Protein AF-A0A3B9BCZ1-F1 (afdb_monomer_lite)

pLDDT: mean 76.03, std 23.84, range [23.16, 98.12]

Foldseek 3Di:
DVVVVVVVVVVVVPPDPPVVVCVVVVVVVVVVVVVVPDDPVVVVVCVVVVVVVVVVVVVVCVVVPPDQLCVQLVVCVVVLVLVSNLVSLVVVLVVCPPDQLLVNLVSLLSNLVSCLSVVVLVSSLVSLVSSLVSVPVPLQSVLSSLQSLLVSLLVVLVVCLVVVNNLSNVVSLVSSLVSLVSSCVSPNPVSSVVSNVVSVVVNCVSFLQFKEKEKEFEWAPAVQQLDDDPPTAGFWWKKWFPPPQQQDDDPVAIFIDTADPRRIDIDIDGGPDDFDKTFMHIDTDDDPPDPDQDKAWFEAQDDPPDDSVRGRTHIDTDGGRDYDYDYTYMFRFAKEKAFEWEPAVLQQDDDDPIFGDWQKKKWWDPPPPLDDDPPTDIDTADPRRIDMDGDWFDKTKIHMGGNDPPKDWSPPVDPSSIDTFTTHTVRYTDHGYIYIHDNVVVPPPDDDDDDDDDDDDDDDDDDDDDDDDDDDDDDDDPSPVSVVVVSVVCSVPDDDDDDDPDDDDDDGDDGTDID

Radius of gyration: 44.47 Å; chains: 1; bounding box: 108×68×135 Å

Sequence (515 aa):
LKSIGEQKKREQISSEIPVERFQPFVLLGLFALLFNQLTPSTVRGVSNLSSLILIIPFFYFGGCLKQDNIRRAEEAAKDNKWDEAAKNYEVELNASAEMSSATKAKILLNTGLAYARAERFDLAKERLQQAIDQSLDSPKLQSQALNELGNLFYRKTNQWLDQQNVMQARKSWEQSRKYYESAIELDGNLNSEDNLASLNKQIEERINSMVCLINGLIWRDKNGDGIAQKNENRLQGKVFWDKNNDGEHNSSNEPFLKTNASGQFAFEWISSIYPISLSLDSELVENENQKIDLLVPVFPAPPPPLNADSVKNHSKTIQKAGTSSLLLPYRAAPIIRGKVWMDKNGDALKNKGEGPYTQAKLFLDQNGNFNLDENETSFAPDSNGSFLLPLPPGQYSLCIAPDNADANITFPIEEKKAYLTWVDYESPSDSLLFGVQDNQQQDSQSSENNQTQQPQAGDQDNDQNTQESESSEDAPTEEVNALYERLLQEMESKSKNLDDEKQRAIGTIPKGRDY

Structure (mmCIF, N/CA/C/O backbone):
data_AF-A0A3B9BCZ1-F1
#
_entry.id   AF-A0A3B9BCZ1-F1
#
loop_
_atom_site.group_PDB
_atom_site.id
_atom_site.type_symbol
_atom_site.label_atom_id
_atom_site.label_alt_id
_atom_site.label_comp_id
_atom_site.label_asym_id
_atom_site.label_entity_id
_atom_site.label_seq_id
_atom_site.pdbx_PDB_ins_code
_atom_site.Cartn_x
_atom_site.Cartn_y
_atom_site.Cartn_z
_atom_site.occupancy
_atom_site.B_iso_or_equiv
_atom_site.auth_seq_id
_atom_site.auth_comp_id
_atom_site.auth_asym_id
_atom_site.auth_atom_id
_atom_site.pdbx_PDB_model_num
ATOM 1 N N . LEU A 1 1 ? -39.443 -17.539 47.950 1.00 45.84 1 LEU A N 1
ATOM 2 C CA . LEU A 1 1 ? -38.334 -16.657 47.504 1.00 45.84 1 LEU A CA 1
ATOM 3 C C . LEU A 1 1 ? -38.752 -15.185 47.409 1.00 45.84 1 LEU A C 1
ATOM 5 O O . LEU A 1 1 ? -38.062 -14.361 47.989 1.00 45.84 1 LEU A O 1
ATOM 9 N N . LYS A 1 2 ? -39.901 -14.845 46.800 1.00 36.88 2 LYS A N 1
ATOM 10 C CA . LYS A 1 2 ? -40.407 -13.455 46.737 1.00 36.88 2 LYS A CA 1
ATOM 11 C C . LYS A 1 2 ? -40.832 -12.874 48.106 1.00 36.88 2 LYS A C 1
ATOM 13 O O . LYS A 1 2 ? -40.488 -11.740 48.404 1.00 36.88 2 LYS A O 1
ATOM 18 N N . SER A 1 3 ? -41.452 -13.675 48.985 1.00 35.34 3 SER A N 1
ATOM 19 C CA . SER A 1 3 ? -41.864 -13.213 50.329 1.00 35.34 3 SER A CA 1
ATOM 20 C C . SER A 1 3 ? -40.699 -13.010 51.308 1.00 35.34 3 SER A C 1
ATOM 22 O O . SER A 1 3 ? -40.729 -12.086 52.109 1.00 35.34 3 SER A O 1
ATOM 24 N N . ILE A 1 4 ? -39.631 -13.812 51.203 1.00 41.31 4 ILE A N 1
ATOM 25 C CA . ILE A 1 4 ? -38.420 -13.684 52.039 1.00 41.31 4 ILE A CA 1
ATOM 26 C C . ILE A 1 4 ? -37.623 -12.422 51.651 1.00 41.31 4 ILE A C 1
ATOM 28 O O . ILE A 1 4 ? -37.038 -11.764 52.511 1.00 41.31 4 ILE A O 1
ATOM 32 N N . GLY A 1 5 ? -37.647 -12.042 50.366 1.00 41.22 5 GLY A N 1
ATOM 33 C CA . GLY A 1 5 ? -37.052 -10.795 49.873 1.00 41.22 5 GLY A CA 1
ATOM 34 C C . GLY A 1 5 ? -37.786 -9.538 50.352 1.00 41.22 5 GLY A C 1
ATOM 35 O O . GLY A 1 5 ? -37.146 -8.540 50.667 1.00 41.22 5 GLY A O 1
ATOM 36 N N . GLU A 1 6 ? -39.113 -9.592 50.483 1.00 41.97 6 GLU A N 1
ATOM 37 C CA . GLU A 1 6 ? -39.909 -8.482 51.029 1.00 41.97 6 GLU A CA 1
ATOM 38 C C . GLU A 1 6 ? -39.788 -8.364 52.555 1.00 41.97 6 GLU A C 1
ATOM 40 O O . GLU A 1 6 ? -39.789 -7.253 53.088 1.00 41.97 6 GLU A O 1
ATOM 45 N N . GLN A 1 7 ? -39.600 -9.487 53.257 1.00 39.34 7 GLN A N 1
ATOM 46 C CA . GLN A 1 7 ? -39.405 -9.512 54.708 1.00 39.34 7 GLN A CA 1
ATOM 47 C C . GLN A 1 7 ? -38.041 -8.919 55.113 1.00 39.34 7 GLN A C 1
ATOM 49 O O . GLN A 1 7 ? -38.000 -8.045 55.976 1.00 39.34 7 GLN A O 1
ATOM 54 N N . LYS A 1 8 ? -36.955 -9.250 54.391 1.00 46.78 8 LYS A N 1
ATOM 55 C CA . LYS A 1 8 ? -35.640 -8.594 54.567 1.00 46.78 8 LYS A CA 1
ATOM 56 C C . LYS A 1 8 ? -35.655 -7.103 54.216 1.00 46.78 8 LYS A C 1
ATOM 58 O O . LYS A 1 8 ? -34.966 -6.315 54.858 1.00 46.78 8 LYS A O 1
ATOM 63 N N . LYS A 1 9 ? -36.468 -6.698 53.232 1.00 46.47 9 LYS A N 1
ATOM 64 C CA . LYS A 1 9 ? -36.640 -5.287 52.854 1.00 46.47 9 LYS A CA 1
ATOM 65 C C . LYS A 1 9 ? -37.393 -4.495 53.931 1.00 46.47 9 LYS A C 1
ATOM 67 O O . LYS A 1 9 ? -37.076 -3.333 54.143 1.00 46.47 9 LYS A O 1
ATOM 72 N N . ARG A 1 10 ? -38.342 -5.111 54.649 1.00 40.34 10 ARG A N 1
ATOM 73 C CA . ARG A 1 10 ? -39.010 -4.489 55.811 1.00 40.34 10 ARG A CA 1
ATOM 74 C C . ARG A 1 10 ? -38.127 -4.440 57.059 1.00 40.34 10 ARG A C 1
ATOM 76 O O . ARG A 1 10 ? -38.176 -3.438 57.763 1.00 40.34 10 ARG A O 1
ATOM 83 N N . GLU A 1 11 ? -37.302 -5.456 57.307 1.00 39.94 11 GLU A N 1
ATOM 84 C CA . GLU A 1 11 ? -36.346 -5.442 58.427 1.00 39.94 11 GLU A CA 1
ATOM 85 C C . GLU A 1 11 ? -35.253 -4.375 58.240 1.00 39.94 11 GLU A C 1
ATOM 87 O O . GLU A 1 11 ? -34.958 -3.655 59.188 1.00 39.94 11 GLU A O 1
ATOM 92 N N . GLN A 1 12 ? -34.748 -4.163 57.014 1.00 41.62 12 GLN A N 1
ATOM 93 C CA . GLN A 1 12 ? -33.803 -3.069 56.717 1.00 41.62 12 GLN A CA 1
ATOM 94 C C . GLN A 1 12 ? -34.418 -1.663 56.795 1.00 41.62 12 GLN A C 1
ATOM 96 O O . GLN A 1 12 ? -33.707 -0.709 57.084 1.00 41.62 12 GLN A O 1
ATOM 101 N N . ILE A 1 13 ? -35.726 -1.514 56.562 1.00 40.12 13 ILE A N 1
ATOM 102 C CA . ILE A 1 13 ? -36.419 -0.219 56.701 1.00 40.12 13 ILE A CA 1
ATOM 103 C C . ILE A 1 13 ? -36.706 0.104 58.182 1.00 40.12 13 ILE A C 1
ATOM 105 O O . ILE A 1 13 ? -36.944 1.259 58.526 1.00 40.12 13 ILE A O 1
ATOM 109 N N . SER A 1 14 ? -36.672 -0.893 59.075 1.00 41.16 14 SER A N 1
ATOM 110 C CA . SER A 1 14 ? -37.101 -0.733 60.469 1.00 41.16 14 SER A CA 1
ATOM 111 C C . SER A 1 14 ? -35.972 -0.511 61.483 1.00 41.16 14 SER A C 1
ATOM 113 O O . SER A 1 14 ? -36.283 -0.120 62.607 1.00 41.16 14 SER A O 1
ATOM 115 N N . SER A 1 15 ? -34.700 -0.761 61.154 1.00 41.50 15 SER A N 1
ATOM 116 C CA . SER A 1 15 ? -33.610 -0.688 62.148 1.00 41.50 15 SER A CA 1
ATOM 117 C C . SER A 1 15 ? -32.826 0.624 62.175 1.00 41.50 15 SER A C 1
ATOM 119 O O . SER A 1 15 ? -32.010 0.809 63.068 1.00 41.50 15 SER A O 1
ATOM 121 N N . GLU A 1 16 ? -33.100 1.564 61.275 1.00 49.66 16 GLU A N 1
ATOM 122 C CA . GLU A 1 16 ? -32.581 2.932 61.367 1.00 49.66 16 GLU A CA 1
ATOM 123 C C . GLU A 1 16 ? -33.713 3.908 61.068 1.00 49.66 16 GLU A C 1
ATOM 125 O O . GLU A 1 16 ? -33.747 4.569 60.034 1.00 49.66 16 GLU A O 1
ATOM 130 N N . ILE A 1 17 ? -34.687 3.998 61.979 1.00 45.41 17 ILE A N 1
ATOM 131 C CA . ILE A 1 17 ? -35.426 5.253 62.068 1.00 45.41 17 ILE A CA 1
ATOM 132 C C . ILE A 1 17 ? -34.520 6.192 62.864 1.00 45.41 17 ILE A C 1
ATOM 134 O O . ILE A 1 17 ? -34.291 5.920 64.046 1.00 45.41 17 ILE A O 1
ATOM 138 N N . PRO A 1 18 ? -33.976 7.264 62.261 1.00 46.12 18 PRO A N 1
ATOM 139 C CA . PRO A 1 18 ? -33.144 8.199 62.995 1.00 46.12 18 PRO A CA 1
ATOM 140 C C . PRO A 1 18 ? -34.000 8.760 64.126 1.00 46.12 18 PRO A C 1
ATOM 142 O O . PRO A 1 18 ? -35.038 9.373 63.870 1.00 46.12 18 PRO A O 1
ATOM 145 N N . VAL A 1 19 ? -33.601 8.525 65.376 1.00 48.81 19 VAL A N 1
ATOM 146 C CA . VAL A 1 19 ? -34.326 9.003 66.568 1.00 48.81 19 VAL A CA 1
ATOM 147 C C . VAL A 1 19 ? -34.502 10.534 66.519 1.00 48.81 19 VAL A C 1
ATOM 149 O O . VAL A 1 19 ? -35.485 11.079 67.020 1.00 48.81 19 VAL A O 1
ATOM 152 N N . GLU A 1 20 ? -33.618 11.216 65.790 1.00 51.91 20 GLU A N 1
ATOM 153 C CA . GLU A 1 20 ? -33.668 12.639 65.444 1.00 51.91 20 GLU A CA 1
ATOM 154 C C . GLU A 1 20 ? -34.951 13.057 64.697 1.00 51.91 20 GLU A C 1
ATOM 156 O O . GLU A 1 20 ? -35.456 14.154 64.928 1.00 51.91 20 GLU A O 1
ATOM 161 N N . ARG A 1 21 ? -35.568 12.180 63.881 1.00 51.03 21 ARG A N 1
ATOM 162 C CA . ARG A 1 21 ? -36.850 12.475 63.197 1.00 51.03 21 ARG A CA 1
ATOM 163 C C . ARG A 1 21 ? -38.025 12.646 64.159 1.00 51.03 21 ARG A C 1
ATOM 165 O O . ARG A 1 21 ? -39.012 13.278 63.788 1.00 51.03 21 ARG A O 1
ATOM 172 N N . PHE A 1 22 ? -37.943 12.087 65.370 1.00 53.22 22 PHE A N 1
ATOM 173 C CA . PHE A 1 22 ? -39.029 12.135 66.353 1.00 53.22 22 PHE A CA 1
ATOM 174 C C . PHE A 1 22 ? -38.768 13.064 67.542 1.00 53.22 22 PHE A C 1
ATOM 176 O O . PHE A 1 22 ? -39.698 13.329 68.306 1.00 53.22 22 PHE A O 1
ATOM 183 N N . GLN A 1 23 ? -37.563 13.630 67.672 1.00 54.66 23 GLN A N 1
ATOM 184 C CA . GLN A 1 23 ? -37.251 14.656 68.677 1.00 54.66 23 GLN A CA 1
ATOM 185 C C . GLN A 1 23 ? -38.271 15.811 68.741 1.00 54.66 23 GLN A C 1
ATOM 187 O O . GLN A 1 23 ? -38.639 16.188 69.857 1.00 54.66 23 GLN A O 1
ATOM 192 N N . PRO A 1 24 ? -38.807 16.339 67.617 1.00 55.50 24 PRO A N 1
ATOM 193 C CA . PRO A 1 24 ? -39.815 17.400 67.663 1.00 55.50 24 PRO A CA 1
ATOM 194 C C . PRO A 1 24 ? -41.129 16.944 68.313 1.00 55.50 24 PRO A C 1
ATOM 196 O O . PRO A 1 24 ? -41.771 17.706 69.035 1.00 55.50 24 PRO A O 1
ATOM 199 N N . PHE A 1 25 ? -41.515 15.683 68.098 1.00 59.34 25 PHE A N 1
ATOM 200 C CA . PHE A 1 25 ? -42.735 15.098 68.657 1.00 59.34 25 PHE A CA 1
ATOM 201 C C . PHE A 1 25 ? -42.578 14.752 70.144 1.00 59.34 25 PHE A C 1
ATOM 203 O O . PHE A 1 25 ? -43.522 14.922 70.913 1.00 59.34 25 PHE A O 1
ATOM 210 N N . VAL A 1 26 ? -41.376 14.348 70.571 1.00 62.09 26 VAL A N 1
ATOM 211 C CA . VAL A 1 26 ? -41.034 14.172 71.994 1.00 62.09 26 VAL A CA 1
ATOM 212 C C . VAL A 1 26 ? -41.055 15.518 72.725 1.00 62.09 26 VAL A C 1
ATOM 214 O O . VAL A 1 26 ? -41.638 15.608 73.802 1.00 62.09 26 VAL A O 1
ATOM 217 N N . LEU A 1 27 ? -40.508 16.581 72.122 1.00 60.44 27 LEU A N 1
ATOM 218 C CA . LEU A 1 27 ? -40.565 17.951 72.652 1.00 60.44 27 LEU A CA 1
ATOM 219 C C . LEU A 1 27 ? -42.005 18.463 72.784 1.00 60.44 27 LEU A C 1
ATOM 221 O O . LEU A 1 27 ? -42.358 19.010 73.826 1.00 60.44 27 LEU A O 1
ATOM 225 N N . LEU A 1 28 ? -42.855 18.232 71.778 1.00 64.62 28 LEU A N 1
ATOM 226 C CA . LEU A 1 28 ? -44.287 18.552 71.840 1.00 64.62 28 LEU A CA 1
ATOM 227 C C . LEU A 1 28 ? -45.007 17.790 72.963 1.00 64.62 28 LEU A C 1
ATOM 229 O O . LEU A 1 28 ? -45.796 18.386 73.697 1.00 64.62 28 LEU A O 1
ATOM 233 N N . GLY A 1 29 ? -44.704 16.500 73.144 1.00 66.69 29 GLY A N 1
ATOM 234 C CA . GLY A 1 29 ? -45.237 15.698 74.250 1.00 66.69 29 GLY A CA 1
ATOM 235 C C . GLY A 1 29 ? -44.793 16.203 75.630 1.00 66.69 29 GLY A C 1
ATOM 236 O O . GLY A 1 29 ? -45.595 16.249 76.563 1.00 66.69 29 GLY A O 1
ATOM 237 N N . LEU A 1 30 ? -43.542 16.653 75.750 1.00 67.31 30 LEU A N 1
ATOM 238 C CA . LEU A 1 30 ? -42.970 17.200 76.985 1.00 67.31 30 LEU A CA 1
ATOM 239 C C . LEU A 1 30 ? -43.559 18.583 77.319 1.00 67.31 30 LEU A C 1
ATOM 241 O O . LEU A 1 30 ? -43.899 18.845 78.472 1.00 67.31 30 LEU A O 1
ATOM 245 N N . PHE A 1 31 ? -43.782 19.430 76.308 1.00 67.12 31 PHE A N 1
ATOM 246 C CA . PHE A 1 31 ? -44.494 20.704 76.457 1.00 67.12 31 PHE A CA 1
ATOM 247 C C . PHE A 1 31 ? -45.952 20.513 76.889 1.00 67.12 31 PHE A C 1
ATOM 249 O O . PHE A 1 31 ? -46.421 21.239 77.764 1.00 67.12 31 PHE A O 1
ATOM 256 N N . ALA A 1 32 ? -46.656 19.522 76.332 1.00 68.06 32 ALA A N 1
ATOM 257 C CA . ALA A 1 32 ? -48.028 19.201 76.726 1.00 68.06 32 ALA A CA 1
ATOM 258 C C . ALA A 1 32 ? -48.114 18.700 78.182 1.00 68.06 32 ALA A C 1
ATOM 260 O O . ALA A 1 32 ? -49.026 19.083 78.916 1.00 68.06 32 ALA A O 1
ATOM 261 N N . LEU A 1 33 ? -47.140 17.898 78.627 1.00 65.38 33 LEU A N 1
ATOM 262 C CA . LEU A 1 33 ? -47.045 17.429 80.015 1.00 65.38 33 LEU A CA 1
ATOM 263 C C . LEU A 1 33 ? -46.730 18.561 81.002 1.00 65.38 33 LEU A C 1
ATOM 265 O O . LEU A 1 33 ? -47.348 18.625 82.064 1.00 65.38 33 LEU A O 1
ATOM 269 N N . LEU A 1 34 ? -45.826 19.477 80.644 1.00 63.34 34 LEU A N 1
ATOM 270 C CA . LEU A 1 34 ? -45.507 20.660 81.452 1.00 63.34 34 LEU A CA 1
ATOM 271 C C . LEU A 1 34 ? -46.696 21.626 81.556 1.00 63.34 34 LEU A C 1
ATOM 273 O O . LEU A 1 34 ? -46.932 22.196 82.619 1.00 63.34 34 LEU A O 1
ATOM 277 N N . PHE A 1 35 ? -47.491 21.764 80.490 1.00 62.97 35 PHE A N 1
ATOM 278 C CA . PHE A 1 35 ? -48.713 22.575 80.512 1.00 62.97 35 PHE A CA 1
ATOM 279 C C . PHE A 1 35 ? -49.786 22.008 81.448 1.00 62.97 35 PHE A C 1
ATOM 281 O O . PHE A 1 35 ? -50.514 22.767 82.085 1.00 62.97 35 PHE A O 1
ATOM 288 N N . ASN A 1 36 ? -49.861 20.681 81.566 1.00 59.59 36 ASN A N 1
ATOM 289 C CA . ASN A 1 36 ? -50.841 19.995 82.407 1.00 59.59 36 ASN A CA 1
ATOM 290 C C . ASN A 1 36 ? -50.512 20.065 83.916 1.00 59.59 36 ASN A C 1
ATOM 292 O O . ASN A 1 36 ? -51.347 19.713 84.744 1.00 59.59 36 ASN A O 1
ATOM 296 N N . GLN A 1 37 ? -49.309 20.524 84.287 1.00 61.75 37 GLN A N 1
ATOM 297 C CA . GLN A 1 37 ? -48.883 20.719 85.682 1.00 61.75 37 GLN A CA 1
ATOM 298 C C . GLN A 1 37 ? -49.018 22.173 86.179 1.00 61.75 37 GLN A C 1
ATOM 300 O O . GLN A 1 37 ? -48.651 22.475 87.315 1.00 61.75 37 GLN A O 1
ATOM 305 N N . LEU A 1 38 ? -49.554 23.090 85.365 1.00 62.06 38 LEU A N 1
ATOM 306 C CA . LEU A 1 38 ? -49.754 24.491 85.752 1.00 62.06 38 LEU A CA 1
ATOM 307 C C . LEU A 1 38 ? -51.050 24.671 86.563 1.00 62.06 38 LEU A C 1
ATOM 309 O O . LEU A 1 38 ? -52.117 24.194 86.182 1.00 62.06 38 LEU A O 1
ATOM 313 N N . THR A 1 39 ? -50.981 25.409 87.674 1.00 62.34 39 THR A N 1
ATOM 314 C CA . THR A 1 39 ? -52.158 25.769 88.481 1.00 62.34 39 THR A CA 1
ATOM 315 C C . THR A 1 39 ? -53.048 26.809 87.771 1.00 62.34 39 THR A C 1
ATOM 317 O O . THR A 1 39 ? -52.565 27.593 86.948 1.00 62.34 39 THR A O 1
ATOM 320 N N . PRO A 1 40 ? -54.361 26.885 88.085 1.00 59.47 40 PRO A N 1
ATOM 321 C CA . PRO A 1 40 ? -55.323 27.716 87.341 1.00 59.47 40 PRO A CA 1
ATOM 322 C C . PRO A 1 40 ? -54.984 29.216 87.288 1.00 59.47 40 PRO A C 1
ATOM 324 O O . PRO A 1 40 ? -55.401 29.921 86.369 1.00 59.47 40 PRO A O 1
ATOM 327 N N . SER A 1 41 ? -54.223 29.719 88.263 1.00 57.47 41 SER A N 1
ATOM 328 C CA . SER A 1 41 ? -53.787 31.117 88.338 1.00 57.47 41 SER A CA 1
ATOM 329 C C . SER A 1 41 ? -52.705 31.475 87.315 1.00 57.47 41 SER A C 1
ATOM 331 O O . SER A 1 41 ? -52.665 32.611 86.850 1.00 57.47 41 SER A O 1
ATOM 333 N N . THR A 1 42 ? -51.860 30.521 86.917 1.00 58.56 42 THR A N 1
ATOM 334 C CA . THR A 1 42 ? -50.763 30.726 85.953 1.00 58.56 42 THR A CA 1
ATOM 335 C C . THR A 1 42 ? -51.240 30.611 84.502 1.00 58.56 42 THR A C 1
ATOM 337 O O . THR A 1 42 ? -50.707 31.283 83.622 1.00 58.56 42 THR A O 1
ATOM 340 N N . VAL A 1 43 ? -52.311 29.850 84.250 1.00 57.12 43 VAL A N 1
ATOM 341 C CA . VAL A 1 43 ? -52.918 29.668 82.915 1.00 57.12 43 VAL A CA 1
ATOM 342 C C . VAL A 1 43 ? -53.468 30.984 82.338 1.00 57.12 43 VAL A C 1
ATOM 344 O O . VAL A 1 43 ? -53.371 31.224 81.133 1.00 57.12 43 VAL A O 1
ATOM 347 N N . ARG A 1 44 ? -53.975 31.898 83.182 1.00 54.59 44 ARG A N 1
ATOM 348 C CA . ARG A 1 44 ? -54.461 33.216 82.723 1.00 54.59 44 ARG A CA 1
ATOM 349 C C . ARG A 1 44 ? -53.348 34.123 82.194 1.00 54.59 44 ARG A C 1
ATOM 351 O O . ARG A 1 44 ? -53.584 34.822 81.213 1.00 54.59 44 ARG A O 1
ATOM 358 N N . GLY A 1 45 ? -52.144 34.071 82.771 1.00 55.66 45 GLY A N 1
ATOM 359 C CA . GLY A 1 45 ? -50.998 34.866 82.307 1.00 55.66 45 GLY A CA 1
ATOM 360 C C . GLY A 1 45 ? -50.461 34.422 80.941 1.00 55.66 45 GLY A C 1
ATOM 361 O O . GLY A 1 45 ? -50.019 35.252 80.152 1.00 55.66 45 GLY A O 1
ATOM 362 N N . VAL A 1 46 ? -50.568 33.127 80.627 1.00 54.22 46 VAL A N 1
ATOM 363 C CA . VAL A 1 46 ? -50.073 32.544 79.367 1.00 54.22 46 VAL A CA 1
ATOM 364 C C . VAL A 1 46 ? -51.068 32.719 78.208 1.00 54.22 46 VAL A C 1
ATOM 366 O O . VAL A 1 46 ? -50.6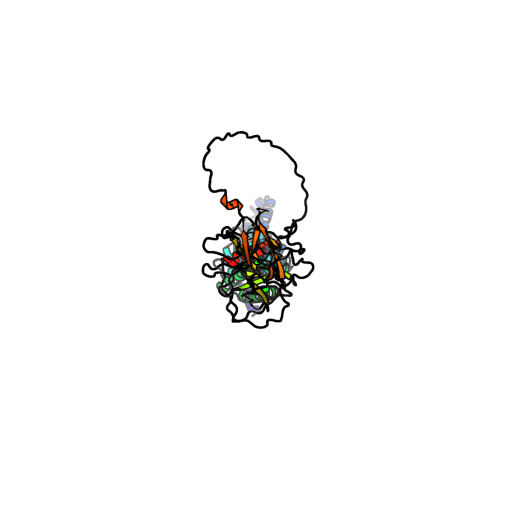64 32.762 77.048 1.00 54.22 46 VAL A O 1
ATOM 369 N N . SER A 1 47 ? -52.363 32.916 78.487 1.00 51.69 47 SER A N 1
ATOM 370 C CA . SER A 1 47 ? -53.387 33.115 77.442 1.00 51.69 47 SER A CA 1
ATOM 371 C C . SER A 1 47 ? -53.188 34.383 76.588 1.00 51.69 47 SER A C 1
ATOM 373 O O . SER A 1 47 ? -53.549 34.387 75.408 1.00 51.69 47 SER A O 1
ATOM 375 N N . ASN A 1 48 ? -52.511 35.407 77.126 1.00 49.44 48 ASN A N 1
ATOM 376 C CA . ASN A 1 48 ? -52.152 36.635 76.400 1.00 49.44 48 ASN A CA 1
ATOM 377 C C . ASN A 1 48 ? -50.905 36.487 75.499 1.00 49.44 48 ASN A C 1
ATOM 379 O O . ASN A 1 48 ? -50.566 37.415 74.772 1.00 49.44 48 ASN A O 1
ATOM 383 N N . LEU A 1 49 ? -50.246 35.322 75.511 1.00 48.81 49 LEU A N 1
ATOM 384 C CA . LEU A 1 49 ? -49.125 34.950 74.632 1.00 48.81 49 LEU A CA 1
ATOM 385 C C . LEU A 1 49 ? -49.527 33.908 73.569 1.00 48.81 49 LEU A C 1
ATOM 387 O O . LEU A 1 49 ? -48.676 33.384 72.847 1.00 48.81 49 LEU A O 1
ATOM 391 N N . SER A 1 50 ? -50.825 33.606 73.445 1.00 46.69 50 SER A N 1
ATOM 392 C CA . SER A 1 50 ? -51.361 32.557 72.561 1.00 46.69 50 SER A CA 1
ATOM 393 C C . SER A 1 50 ? -51.058 32.757 71.069 1.00 46.69 50 SER A C 1
ATOM 395 O O . SER A 1 50 ? -51.035 31.783 70.318 1.00 46.69 50 SER A O 1
ATOM 397 N N . SER A 1 51 ? -50.731 33.977 70.638 1.00 44.28 51 SER A N 1
ATOM 398 C CA . SER A 1 51 ? -50.299 34.275 69.268 1.00 44.28 51 SER A CA 1
ATOM 399 C C . SER A 1 51 ? -48.849 33.873 68.961 1.00 44.28 51 SER A C 1
ATOM 401 O O . SER A 1 51 ? -48.504 33.752 67.790 1.00 44.28 51 SER A O 1
ATOM 403 N N . LEU A 1 52 ? -48.006 33.601 69.967 1.00 46.16 52 LEU A N 1
ATOM 404 C CA . LEU A 1 52 ? -46.612 33.172 69.767 1.00 46.16 52 LEU A CA 1
ATOM 405 C C . LEU A 1 52 ? -46.421 31.648 69.841 1.00 46.16 52 LEU A C 1
ATOM 407 O O . LEU A 1 52 ? -45.500 31.116 69.227 1.00 46.16 52 LEU A O 1
ATOM 411 N N . ILE A 1 53 ? -47.310 30.921 70.525 1.00 50.09 53 ILE A N 1
ATOM 412 C CA . ILE A 1 53 ? -47.164 29.467 70.740 1.00 50.09 53 ILE A CA 1
ATOM 413 C C . ILE A 1 53 ? -47.636 28.641 69.525 1.00 50.09 53 ILE A C 1
ATOM 415 O O . ILE A 1 53 ? -47.181 27.516 69.335 1.00 50.09 53 ILE A O 1
ATOM 419 N N . LEU A 1 54 ? -48.462 29.204 68.634 1.00 46.47 54 LEU A N 1
ATOM 420 C CA . LEU A 1 54 ? -48.876 28.548 67.380 1.00 46.47 54 LEU A CA 1
ATOM 421 C C . LEU A 1 54 ? -47.920 28.778 66.196 1.00 46.47 54 LEU A C 1
ATOM 423 O O . LEU A 1 54 ? -48.029 28.086 65.187 1.00 46.47 54 LEU A O 1
ATOM 427 N N . ILE A 1 55 ? -46.958 29.699 66.315 1.00 47.84 55 ILE A N 1
ATOM 428 C CA . ILE A 1 55 ? -45.988 29.990 65.244 1.00 47.84 55 ILE A CA 1
ATOM 429 C C . ILE A 1 55 ? -44.758 29.071 65.341 1.00 47.84 55 ILE A C 1
ATOM 431 O O . ILE A 1 55 ? -44.135 28.746 64.331 1.00 47.84 55 ILE A O 1
ATOM 435 N N . ILE A 1 56 ? -44.446 28.564 66.536 1.00 49.78 56 ILE A N 1
ATOM 436 C CA . ILE A 1 56 ? -43.283 27.696 66.757 1.00 49.78 56 ILE A CA 1
ATOM 437 C C . ILE A 1 56 ? -43.438 26.320 66.074 1.00 49.78 56 ILE A C 1
ATOM 439 O O . ILE A 1 56 ? -42.488 25.904 65.413 1.00 49.78 56 ILE A O 1
ATOM 443 N N . PRO A 1 57 ? -44.600 25.629 66.079 1.00 48.94 57 PRO A N 1
ATOM 444 C CA . PRO A 1 57 ? -44.732 24.384 65.327 1.00 48.94 57 PRO A CA 1
ATOM 445 C C . PRO A 1 57 ? -44.595 24.615 63.817 1.00 48.94 57 PRO A C 1
ATOM 447 O O . PRO A 1 57 ? -44.009 23.788 63.131 1.00 48.94 57 PRO A O 1
ATOM 450 N N . PHE A 1 58 ? -45.063 25.748 63.284 1.00 45.94 58 PHE A N 1
ATOM 451 C CA . PHE A 1 58 ? -45.043 26.009 61.840 1.00 45.94 58 PHE A CA 1
ATOM 452 C C . PHE A 1 58 ? -43.621 26.211 61.287 1.00 45.94 58 PHE A C 1
ATOM 454 O O . PHE A 1 58 ? -43.329 25.772 60.176 1.00 45.94 58 PHE A O 1
ATOM 461 N N . PHE A 1 59 ? -42.708 26.780 62.084 1.00 46.62 59 PHE A N 1
ATOM 462 C CA . PHE A 1 59 ? -41.286 26.870 61.725 1.00 46.62 59 PHE A CA 1
ATOM 463 C C . PHE A 1 59 ? -40.518 25.554 61.934 1.00 46.62 59 PHE A C 1
ATOM 465 O O . PHE A 1 59 ? -39.580 25.286 61.188 1.00 46.62 59 PHE A O 1
ATOM 472 N N . TYR A 1 60 ? -40.937 24.692 62.869 1.00 46.22 60 TYR A N 1
ATOM 473 C CA . TYR A 1 60 ? -40.331 23.363 63.050 1.00 46.22 60 TYR A CA 1
ATOM 474 C C . TYR A 1 60 ? -40.876 22.298 62.073 1.00 46.22 60 TYR A C 1
ATOM 476 O O . TYR A 1 60 ? -40.167 21.345 61.752 1.00 46.22 60 TYR A O 1
ATOM 484 N N . PHE A 1 61 ? -42.085 22.469 61.523 1.00 44.88 61 PHE A N 1
ATOM 485 C CA . PHE A 1 61 ? -42.650 21.578 60.495 1.00 44.88 61 PHE A CA 1
ATOM 486 C C . PHE A 1 61 ? -42.164 21.874 59.066 1.00 44.88 61 PHE A C 1
ATOM 488 O O . PHE A 1 61 ? -42.324 21.021 58.190 1.00 44.88 61 PHE A O 1
ATOM 495 N N . GLY A 1 62 ? -41.492 23.007 58.822 1.00 37.50 62 GLY A N 1
ATOM 496 C CA . GLY A 1 62 ? -40.854 23.308 57.530 1.00 37.50 62 GLY A CA 1
ATOM 497 C C . GLY A 1 62 ? -39.781 22.289 57.107 1.00 37.50 62 GLY A C 1
ATOM 498 O O . GLY A 1 62 ? -39.476 22.167 55.924 1.00 37.50 62 GLY A O 1
ATOM 499 N N . GLY A 1 63 ? -39.258 21.497 58.051 1.00 38.50 63 GLY A N 1
ATOM 500 C CA . GLY A 1 63 ? -38.323 20.399 57.781 1.00 38.50 63 GLY A CA 1
ATOM 501 C C . GLY A 1 63 ? -38.964 19.095 57.280 1.00 38.50 63 GLY A C 1
ATOM 502 O O . GLY A 1 63 ? -38.252 18.238 56.764 1.00 38.50 63 GLY A O 1
ATOM 503 N N . CYS A 1 64 ? -40.290 18.925 57.384 1.00 36.88 64 CYS A N 1
ATOM 504 C CA . CYS A 1 64 ? -40.982 17.683 56.992 1.00 36.88 64 CYS A CA 1
ATOM 505 C C . CYS A 1 64 ? -41.405 17.626 55.508 1.00 36.88 64 CYS A C 1
ATOM 507 O O . CYS A 1 64 ? -41.946 16.613 55.072 1.00 36.88 64 CYS A O 1
ATOM 509 N N . LEU A 1 65 ? -41.144 18.676 54.719 1.00 39.91 65 LEU A N 1
ATOM 510 C CA . LEU A 1 65 ? -41.479 18.759 53.287 1.00 39.91 65 LEU A CA 1
ATOM 511 C C . LEU A 1 65 ? -40.244 18.799 52.363 1.00 39.91 65 LEU A C 1
ATOM 513 O O . LEU A 1 65 ? -40.340 19.250 51.222 1.00 39.91 65 LEU A O 1
ATOM 517 N N . LYS A 1 66 ? -39.081 18.290 52.796 1.00 47.97 66 LYS A N 1
ATOM 518 C CA . LYS A 1 66 ? -38.016 17.933 51.842 1.00 47.97 66 LYS A CA 1
ATOM 519 C C . LYS A 1 66 ? -38.494 16.728 51.026 1.00 47.97 66 LYS A C 1
ATOM 521 O O . LYS A 1 66 ? -38.472 15.596 51.501 1.00 47.97 66 LYS A O 1
ATOM 526 N N . GLN A 1 67 ? -38.973 16.972 49.806 1.00 54.09 67 GLN A N 1
ATOM 527 C CA . GLN A 1 67 ? -39.158 15.903 48.827 1.00 54.09 67 GLN A CA 1
ATOM 528 C C . GLN A 1 67 ? -37.795 15.261 48.563 1.00 54.09 67 GLN A C 1
ATOM 530 O O . GLN A 1 67 ? -36.870 15.933 48.125 1.00 54.09 67 GLN A O 1
ATOM 535 N N . ASP A 1 68 ? -37.700 13.970 48.857 1.00 78.62 68 ASP A N 1
ATOM 536 C CA . ASP A 1 68 ? -36.533 13.135 48.597 1.00 78.62 68 ASP A CA 1
ATOM 537 C C . ASP A 1 68 ? -36.158 13.195 47.101 1.00 78.62 68 ASP A C 1
ATOM 539 O O . ASP A 1 68 ? -36.924 12.734 46.244 1.00 78.62 68 ASP A O 1
ATOM 543 N N . ASN A 1 69 ? -35.021 13.825 46.776 1.00 86.62 69 ASN A N 1
ATOM 544 C CA . ASN A 1 69 ? -34.558 13.995 45.395 1.00 86.62 69 ASN A CA 1
ATOM 545 C C . ASN A 1 69 ? -34.295 12.641 44.729 1.00 86.62 69 ASN A C 1
ATOM 547 O O . ASN A 1 69 ? -34.548 12.491 43.535 1.00 86.62 69 ASN A O 1
ATOM 551 N N . ILE A 1 70 ? -33.865 11.637 45.502 1.00 86.44 70 ILE A N 1
ATOM 552 C CA . ILE A 1 70 ? -33.640 10.271 45.015 1.00 86.44 70 ILE A CA 1
ATOM 553 C C . ILE A 1 70 ? -34.961 9.686 44.528 1.00 86.44 70 ILE A C 1
ATOM 555 O O . ILE A 1 70 ? -35.032 9.161 43.419 1.00 86.44 70 ILE A O 1
ATOM 559 N N . ARG A 1 71 ? -36.041 9.849 45.303 1.00 88.56 71 ARG A N 1
ATOM 560 C CA . ARG A 1 71 ? -37.375 9.393 44.891 1.00 88.56 71 ARG A CA 1
ATOM 561 C C . ARG A 1 71 ? -37.823 10.055 43.590 1.00 88.56 71 ARG A C 1
ATOM 563 O O . ARG A 1 71 ? -38.326 9.365 42.710 1.00 88.56 71 ARG A O 1
ATOM 570 N N . ARG A 1 72 ? -37.630 11.372 43.449 1.00 90.56 72 ARG A N 1
ATOM 571 C CA . ARG A 1 72 ? -37.963 12.081 42.200 1.00 90.56 72 ARG A CA 1
ATOM 572 C C . ARG A 1 72 ? -37.131 11.575 41.024 1.00 90.56 72 ARG A C 1
ATOM 574 O O . ARG A 1 72 ? -37.664 11.424 39.930 1.00 90.56 72 ARG A O 1
ATOM 581 N N . ALA A 1 73 ? -35.849 11.292 41.250 1.00 90.44 73 ALA A N 1
ATOM 582 C CA . ALA A 1 73 ? -34.979 10.726 40.230 1.00 90.44 73 ALA A CA 1
ATOM 583 C C . ALA A 1 73 ? -35.453 9.331 39.790 1.00 90.44 73 ALA A C 1
ATOM 585 O O . ALA A 1 73 ? -35.528 9.054 38.596 1.00 90.44 73 ALA A O 1
ATOM 586 N N . GLU A 1 74 ? -35.840 8.474 40.738 1.00 91.12 74 GLU A N 1
ATOM 587 C CA . GLU A 1 74 ? -36.380 7.141 40.457 1.00 91.12 74 GLU A CA 1
ATOM 588 C C . GLU A 1 74 ? -37.748 7.180 39.759 1.00 91.12 74 GLU A C 1
ATOM 590 O O . GLU A 1 74 ? -38.017 6.351 38.891 1.00 91.12 74 GLU A O 1
ATOM 595 N N . GLU A 1 75 ? -38.623 8.120 40.127 1.00 93.31 75 GLU A N 1
ATOM 596 C CA . GLU A 1 75 ? -39.901 8.365 39.443 1.00 93.31 75 GLU A CA 1
ATOM 597 C C . GLU A 1 75 ? -39.657 8.828 37.997 1.00 93.31 75 GLU A C 1
ATOM 599 O O . GLU A 1 75 ? -40.190 8.227 37.067 1.00 93.31 75 GLU A O 1
ATOM 604 N N . ALA A 1 76 ? -38.763 9.800 37.786 1.00 94.31 76 ALA A N 1
ATOM 605 C CA . ALA A 1 76 ? -38.383 10.258 36.450 1.00 94.31 76 ALA A CA 1
ATOM 606 C C . ALA A 1 76 ? -37.758 9.136 35.600 1.00 94.31 76 ALA A C 1
ATOM 608 O O . ALA A 1 76 ? -38.079 8.999 34.421 1.00 94.31 76 ALA A O 1
ATOM 609 N N . ALA A 1 77 ? -36.912 8.292 36.196 1.00 90.62 77 ALA A N 1
ATOM 610 C CA . ALA A 1 77 ? -36.326 7.128 35.533 1.00 90.62 77 ALA A CA 1
ATOM 611 C C . ALA A 1 77 ? -37.390 6.103 35.098 1.00 90.62 77 ALA A C 1
ATOM 613 O O . ALA A 1 77 ? -37.315 5.579 33.987 1.00 90.62 77 ALA A O 1
ATOM 614 N N . LYS A 1 78 ? -38.405 5.838 35.936 1.00 93.81 78 LYS A N 1
ATOM 615 C CA . LYS A 1 78 ? -39.539 4.959 35.582 1.00 93.81 78 LYS A CA 1
ATOM 616 C C . LYS A 1 78 ? -40.349 5.505 34.409 1.00 93.81 78 LYS A C 1
ATOM 618 O O . LYS A 1 78 ? -40.799 4.725 33.574 1.00 93.81 78 LYS A O 1
ATOM 623 N N . ASP A 1 79 ? -40.468 6.825 34.322 1.00 95.06 79 ASP A N 1
ATOM 624 C CA . ASP A 1 79 ? -41.143 7.520 33.226 1.00 95.06 79 ASP A CA 1
ATOM 625 C C . ASP A 1 79 ? -40.249 7.697 31.978 1.00 95.06 79 ASP A C 1
ATOM 627 O O . ASP A 1 79 ? -40.637 8.385 31.035 1.00 95.06 79 ASP A O 1
ATOM 631 N N . ASN A 1 80 ? -39.055 7.085 31.945 1.00 93.06 80 ASN A N 1
ATOM 632 C CA . ASN A 1 80 ? -38.036 7.228 30.894 1.00 93.06 80 ASN A CA 1
ATOM 633 C C . ASN A 1 80 ? -37.518 8.666 30.688 1.00 93.06 80 ASN A C 1
ATOM 635 O O . ASN A 1 80 ? -36.936 8.985 29.650 1.00 93.06 80 ASN A O 1
ATOM 639 N N . LYS A 1 81 ? -37.678 9.544 31.681 1.00 96.81 81 LYS A N 1
ATOM 640 C CA . LYS A 1 81 ? -37.174 10.924 31.669 1.00 96.81 81 LYS A CA 1
ATOM 641 C C . LYS A 1 81 ? -35.761 10.976 32.248 1.00 96.81 81 LYS A C 1
ATOM 643 O O . LYS A 1 81 ? -35.526 11.485 33.343 1.00 96.81 81 LYS A O 1
ATOM 648 N N . TRP A 1 82 ? -34.803 10.422 31.510 1.00 95.44 82 TRP A N 1
ATOM 649 C CA . TRP A 1 82 ? -33.435 10.207 31.995 1.00 95.44 82 TRP A CA 1
ATOM 650 C C . TRP A 1 82 ? -32.656 11.499 32.286 1.00 95.44 82 TRP A C 1
ATOM 652 O O . TRP A 1 82 ? -31.927 11.548 33.275 1.00 95.44 82 TRP A O 1
ATOM 662 N N . ASP A 1 83 ? -32.857 12.563 31.500 1.00 96.06 83 ASP A N 1
ATOM 663 C CA . ASP A 1 83 ? -32.290 13.891 31.791 1.00 96.06 83 ASP A CA 1
ATOM 664 C C . ASP A 1 83 ? -32.819 14.460 33.121 1.00 96.06 83 ASP A C 1
ATOM 666 O O . ASP A 1 83 ? -32.063 15.031 33.907 1.00 96.06 83 ASP A O 1
ATOM 670 N N . GLU A 1 84 ? -34.119 14.305 33.398 1.00 95.56 84 GLU A N 1
ATOM 671 C CA . GLU A 1 84 ? -34.721 14.745 34.663 1.00 95.56 84 GLU A CA 1
ATOM 672 C C . GLU A 1 84 ? -34.235 13.888 35.835 1.00 95.56 84 GLU A C 1
ATOM 674 O O . GLU A 1 84 ? -33.943 14.420 36.908 1.00 95.56 84 GLU A O 1
ATOM 679 N N . ALA A 1 85 ? -34.095 12.576 35.635 1.00 93.88 85 ALA A N 1
ATOM 680 C CA . ALA A 1 85 ? -33.546 11.673 36.639 1.00 93.88 85 ALA A CA 1
ATOM 681 C C . ALA A 1 85 ? -32.112 12.065 37.023 1.00 93.88 85 ALA A C 1
ATOM 683 O O . ALA A 1 85 ? -31.819 12.236 38.207 1.00 93.88 85 ALA A O 1
ATOM 684 N N . ALA A 1 86 ? -31.244 12.295 36.030 1.00 95.62 86 ALA A N 1
ATOM 685 C CA . ALA A 1 86 ? -29.867 12.727 36.254 1.00 95.62 86 ALA A CA 1
ATOM 686 C C . ALA A 1 86 ? -29.808 14.050 37.032 1.00 95.62 86 ALA A C 1
ATOM 688 O O . ALA A 1 86 ? -29.111 14.136 38.038 1.00 95.62 86 ALA A O 1
ATOM 689 N N . LYS A 1 87 ? -30.612 15.050 36.642 1.00 95.75 87 LYS A N 1
ATOM 690 C CA . LYS A 1 87 ? -30.687 16.341 37.349 1.00 95.75 87 LYS A CA 1
ATOM 691 C C . LYS A 1 87 ? -31.102 16.190 38.811 1.00 95.75 87 LYS A C 1
ATOM 693 O O . LYS A 1 87 ? -30.539 16.858 39.669 1.00 95.75 87 LYS A O 1
ATOM 698 N N . ASN A 1 88 ? -32.070 15.326 39.115 1.00 93.00 88 ASN A N 1
ATOM 699 C CA . ASN A 1 88 ? -32.483 15.102 40.502 1.00 93.00 88 ASN A CA 1
ATOM 700 C C . ASN A 1 88 ? -31.380 14.403 41.322 1.00 93.00 88 ASN A C 1
ATOM 702 O O . ASN A 1 88 ? -31.165 14.780 42.473 1.00 93.00 88 ASN A O 1
ATOM 706 N N . TYR A 1 89 ? -30.633 13.456 40.741 1.00 93.69 89 TYR A N 1
ATOM 707 C CA . TYR A 1 89 ? -29.463 12.877 41.415 1.00 93.69 89 TYR A CA 1
ATOM 708 C C . TYR A 1 89 ? -28.337 13.901 41.641 1.00 93.69 89 TYR A C 1
ATOM 710 O O . TYR A 1 89 ? -27.716 13.901 42.700 1.00 93.69 89 TYR A O 1
ATOM 718 N N . GLU A 1 90 ? -28.110 14.817 40.699 1.00 93.75 90 GLU A N 1
ATOM 719 C CA . GLU A 1 90 ? -27.140 15.915 40.845 1.00 93.75 90 GLU A CA 1
ATOM 720 C C . GLU A 1 90 ? -27.516 16.880 41.971 1.00 93.75 90 GLU A C 1
ATOM 722 O O . GLU A 1 90 ? -26.664 17.310 42.748 1.00 93.75 90 GLU A O 1
ATOM 727 N N . VAL A 1 91 ? -28.806 17.205 42.095 1.00 90.56 91 VAL A N 1
ATOM 728 C CA . VAL A 1 91 ? -29.304 18.016 43.215 1.00 90.56 91 VAL A CA 1
ATOM 729 C C . VAL A 1 91 ? -29.018 17.318 44.543 1.00 90.56 91 VAL A C 1
ATOM 731 O O . VAL A 1 91 ? -28.597 17.980 45.488 1.00 90.56 91 VAL A O 1
ATOM 734 N N . GLU A 1 92 ? -29.177 15.995 44.609 1.00 88.62 92 GLU A N 1
ATOM 735 C CA . GLU A 1 92 ? -28.844 15.229 45.811 1.00 88.62 92 GLU A CA 1
ATOM 736 C C . GLU A 1 92 ? -27.341 15.249 46.124 1.00 88.62 92 GLU A C 1
ATOM 738 O O . GLU A 1 92 ? -26.954 15.487 47.269 1.00 88.62 92 GLU A O 1
ATOM 743 N N . LEU A 1 93 ? -26.487 15.080 45.109 1.00 87.81 93 LEU A N 1
ATOM 744 C CA . LEU A 1 93 ? -25.031 15.167 45.266 1.00 87.81 93 LEU A CA 1
ATOM 745 C C . LEU A 1 93 ? -24.584 16.528 45.809 1.00 87.81 93 LEU A C 1
ATOM 747 O O . LEU A 1 93 ? -23.670 16.585 46.629 1.00 87.81 93 LEU A O 1
ATOM 751 N N . ASN A 1 94 ? -25.239 17.605 45.377 1.00 86.00 94 ASN A N 1
ATOM 752 C CA . ASN A 1 94 ? -24.922 18.968 45.800 1.00 86.00 94 ASN A CA 1
ATOM 753 C C . ASN A 1 94 ? -25.509 19.329 47.175 1.00 86.00 94 ASN A C 1
ATOM 755 O O . ASN A 1 94 ? -24.967 20.191 47.864 1.00 86.00 94 ASN A O 1
ATOM 759 N N . ALA A 1 95 ? -26.620 18.705 47.577 1.00 79.44 95 ALA A N 1
ATOM 760 C CA . ALA A 1 95 ? -27.311 19.012 48.831 1.00 79.44 95 ALA A CA 1
ATOM 761 C C . ALA A 1 95 ? -26.690 18.325 50.062 1.00 79.44 95 ALA A C 1
ATOM 763 O O . ALA A 1 95 ? -26.878 18.799 51.186 1.00 79.44 95 ALA A O 1
ATOM 764 N N . SER A 1 96 ? -25.962 17.225 49.864 1.00 65.88 96 SER A N 1
ATOM 765 C CA . SER A 1 96 ? -25.507 16.341 50.940 1.00 65.88 96 SER A CA 1
ATOM 766 C C . SER A 1 96 ? -24.013 16.527 51.244 1.00 65.88 96 SER A C 1
ATOM 768 O O . SER A 1 96 ? -23.166 15.736 50.832 1.00 65.88 96 SER A O 1
ATOM 770 N N . ALA A 1 97 ? -23.694 17.587 51.999 1.00 62.81 97 ALA A N 1
ATOM 771 C CA . ALA A 1 97 ? -22.325 17.937 52.403 1.00 62.81 97 ALA A CA 1
ATOM 772 C C . ALA A 1 97 ? -21.648 16.898 53.330 1.00 62.81 97 ALA A C 1
ATOM 774 O O . ALA A 1 97 ? -20.424 16.806 53.340 1.00 62.81 97 ALA A O 1
ATOM 775 N N . GLU A 1 98 ? -22.424 16.086 54.060 1.00 68.00 98 GLU A N 1
ATOM 776 C CA . GLU A 1 98 ? -21.932 15.052 54.992 1.00 68.00 98 GLU A CA 1
ATOM 777 C C . GLU A 1 98 ? -22.310 13.627 54.551 1.00 68.00 98 GLU A C 1
ATOM 779 O O . GLU A 1 98 ? -22.755 12.792 55.337 1.00 68.00 98 GLU A O 1
ATOM 784 N N . MET A 1 99 ? -22.179 13.329 53.258 1.00 77.56 99 MET A N 1
ATOM 785 C CA . MET A 1 99 ? -22.485 11.996 52.744 1.00 77.56 99 MET A CA 1
ATOM 786 C C . MET A 1 99 ? -21.277 11.057 52.819 1.00 77.56 99 MET A C 1
ATOM 788 O O . MET A 1 99 ? -20.178 11.408 52.391 1.00 77.56 99 MET A O 1
ATOM 792 N N . SER A 1 100 ? -21.485 9.825 53.298 1.00 84.25 100 SER A N 1
ATOM 793 C CA . SER A 1 100 ? -20.434 8.800 53.284 1.00 84.25 100 SER A CA 1
ATOM 794 C C . SER A 1 100 ? -19.986 8.471 51.854 1.00 84.25 100 SER A C 1
ATOM 796 O O . SER A 1 100 ? -20.805 8.461 50.929 1.00 84.25 100 SER A O 1
ATOM 798 N N . SER A 1 101 ? -18.700 8.138 51.673 1.00 84.56 101 SER A N 1
ATOM 799 C CA . SER A 1 101 ? -18.118 7.808 50.356 1.00 84.56 101 SER A CA 1
ATOM 800 C C . SER A 1 101 ? -18.925 6.732 49.622 1.00 84.56 101 SER A C 1
ATOM 802 O O . SER A 1 101 ? -19.247 6.874 48.446 1.00 84.56 101 SER A O 1
ATOM 804 N N . ALA A 1 102 ? -19.370 5.701 50.348 1.00 84.88 102 ALA A N 1
ATOM 805 C CA . ALA A 1 102 ? -20.176 4.615 49.796 1.00 84.88 102 ALA A CA 1
ATOM 806 C C . ALA A 1 102 ? -21.552 5.073 49.273 1.00 84.88 102 ALA A C 1
ATOM 808 O O . ALA A 1 102 ? -22.038 4.555 48.266 1.00 84.88 102 ALA A O 1
ATOM 809 N N . THR A 1 103 ? -22.200 6.032 49.940 1.00 86.75 103 THR A N 1
ATOM 810 C CA . THR A 1 103 ? -23.499 6.571 49.498 1.00 86.75 103 THR A CA 1
ATOM 811 C C . THR A 1 103 ? -23.309 7.514 48.315 1.00 86.75 103 THR A C 1
ATOM 813 O O . THR A 1 103 ? -24.042 7.427 47.328 1.00 86.75 103 THR A O 1
ATOM 816 N N . LYS A 1 104 ? -22.254 8.335 48.359 1.00 90.25 104 LYS A N 1
ATOM 817 C CA . LYS A 1 104 ? -21.863 9.215 47.257 1.00 90.25 104 LYS A CA 1
ATOM 818 C C . LYS A 1 104 ? -21.556 8.435 45.984 1.00 90.25 104 LYS A C 1
ATOM 820 O O . LYS A 1 104 ? -22.068 8.787 44.927 1.00 90.25 104 LYS A O 1
ATOM 825 N N . ALA A 1 105 ? -20.812 7.336 46.089 1.00 91.06 105 ALA A N 1
ATOM 826 C CA . ALA A 1 105 ? -20.490 6.487 44.949 1.00 91.06 105 ALA A CA 1
ATOM 827 C C . ALA A 1 105 ? -21.739 5.875 44.291 1.00 91.06 105 ALA A C 1
ATOM 829 O O . ALA A 1 105 ? -21.844 5.862 43.067 1.00 91.06 105 ALA A O 1
ATOM 830 N N . LYS A 1 106 ? -22.731 5.435 45.082 1.00 91.38 106 LYS A N 1
ATOM 831 C CA . LYS A 1 106 ? -24.012 4.921 44.557 1.00 91.38 106 LYS A CA 1
ATOM 832 C C . LYS A 1 106 ? -24.790 5.981 43.788 1.00 91.38 106 LYS A C 1
ATOM 834 O O . LYS A 1 106 ? -25.324 5.693 42.720 1.00 91.38 106 LYS A O 1
ATOM 839 N N . ILE A 1 107 ? -24.862 7.199 44.323 1.00 91.69 107 ILE A N 1
ATOM 840 C CA . ILE A 1 107 ? -25.579 8.286 43.652 1.00 91.69 107 ILE A CA 1
ATOM 841 C C . ILE A 1 107 ? -24.826 8.711 42.390 1.00 91.69 107 ILE A C 1
ATOM 843 O O . ILE A 1 107 ? -25.463 8.880 41.355 1.00 91.69 107 ILE A O 1
ATOM 847 N N . LEU A 1 108 ? -23.492 8.791 42.419 1.00 95.25 108 LEU A N 1
ATOM 848 C CA . LEU A 1 108 ? -22.673 9.054 41.229 1.00 95.25 108 LEU A CA 1
ATOM 849 C C . LEU A 1 108 ? -22.870 7.989 40.144 1.00 95.25 108 LEU A C 1
ATOM 851 O O . LEU A 1 108 ? -23.079 8.342 38.986 1.00 95.25 108 LEU A O 1
ATOM 855 N N . LEU A 1 109 ? -22.896 6.704 40.517 1.00 94.19 109 LEU A N 1
ATOM 856 C CA . LEU A 1 109 ? -23.188 5.607 39.592 1.00 94.19 109 LEU A CA 1
ATOM 857 C C . LEU A 1 109 ? -24.575 5.775 38.957 1.00 94.19 109 LEU A C 1
ATOM 859 O O . LEU A 1 109 ? -24.697 5.745 37.736 1.00 94.19 109 LEU A O 1
ATOM 863 N N . ASN A 1 110 ? -25.612 6.021 39.761 1.00 94.38 110 ASN A N 1
ATOM 864 C CA . ASN A 1 110 ? -26.971 6.244 39.256 1.00 94.38 110 ASN A CA 1
ATOM 865 C C . ASN A 1 110 ? -27.073 7.499 38.373 1.00 94.38 110 ASN A C 1
ATOM 867 O O . ASN A 1 110 ? -27.776 7.488 37.363 1.00 94.38 110 ASN A O 1
ATOM 871 N N . THR A 1 111 ? -26.336 8.557 38.713 1.00 96.50 111 THR A N 1
ATOM 872 C CA . THR A 1 111 ? -26.243 9.787 37.915 1.00 96.50 111 THR A CA 1
ATOM 873 C C . THR A 1 111 ? -25.612 9.493 36.556 1.00 96.50 111 THR A C 1
ATOM 875 O O . THR A 1 111 ? -26.176 9.841 35.519 1.00 96.50 111 THR A O 1
ATOM 878 N N . GLY A 1 112 ? -24.474 8.792 36.545 1.00 96.44 112 GLY A N 1
ATOM 879 C CA . GLY A 1 112 ? -23.786 8.373 35.327 1.00 96.44 112 GLY A CA 1
ATOM 880 C C . GLY A 1 112 ? -24.648 7.468 34.447 1.00 96.44 112 GLY A C 1
ATOM 881 O O . GLY A 1 112 ? -24.756 7.698 33.246 1.00 96.44 112 GLY A O 1
ATOM 882 N N . LEU A 1 113 ? -25.350 6.506 35.051 1.00 95.06 113 LEU A N 1
ATOM 883 C CA . LEU A 1 113 ? -26.323 5.633 34.389 1.00 95.06 113 LEU A CA 1
ATOM 884 C C . LEU A 1 113 ? -27.498 6.395 33.763 1.00 95.06 113 LEU A C 1
ATOM 886 O O . LEU A 1 113 ? -27.974 6.017 32.689 1.00 95.06 113 LEU A O 1
ATOM 890 N N . ALA A 1 114 ? -27.992 7.438 34.431 1.00 95.06 114 ALA A N 1
ATOM 891 C CA . ALA A 1 114 ? -29.063 8.281 33.916 1.00 95.06 114 ALA A CA 1
ATOM 892 C C . ALA A 1 114 ? -28.570 9.127 32.731 1.00 95.06 114 ALA A C 1
ATOM 894 O O . ALA A 1 114 ? -29.189 9.097 31.669 1.00 95.06 114 ALA A O 1
ATOM 895 N N . TYR A 1 115 ? -27.407 9.779 32.842 1.00 98.12 115 TYR A N 1
ATOM 896 C CA . TYR A 1 115 ? -26.798 10.495 31.714 1.00 98.12 115 TYR A CA 1
ATOM 897 C C . TYR A 1 115 ? -26.478 9.578 30.529 1.00 98.12 115 TYR A C 1
ATOM 899 O O . TYR A 1 115 ? -26.683 9.964 29.379 1.00 98.12 115 TYR A O 1
ATOM 907 N N . ALA A 1 116 ? -26.034 8.346 30.794 1.00 94.19 116 ALA A N 1
ATOM 908 C CA . ALA A 1 116 ? -25.756 7.353 29.764 1.00 94.19 116 ALA A CA 1
ATOM 909 C C . ALA A 1 116 ? -27.016 6.963 28.976 1.00 94.19 116 ALA A C 1
ATOM 911 O O . ALA A 1 116 ? -26.920 6.665 27.782 1.00 94.19 116 ALA A O 1
ATOM 912 N N . ARG A 1 117 ? -28.187 6.949 29.623 1.00 93.81 117 ARG A N 1
ATOM 913 C CA . ARG A 1 117 ? -29.490 6.719 28.976 1.00 93.81 117 ARG A CA 1
ATOM 914 C C . ARG A 1 117 ? -30.058 7.974 28.312 1.00 93.81 117 ARG A C 1
ATOM 916 O O . ARG A 1 117 ? -30.803 7.848 27.353 1.00 93.81 117 ARG A O 1
ATOM 923 N N . ALA A 1 118 ? -29.668 9.157 28.779 1.00 94.25 118 ALA A N 1
ATOM 924 C CA . ALA A 1 118 ? -29.983 10.449 28.166 1.00 94.25 118 ALA A CA 1
ATOM 925 C C . ALA A 1 118 ? -29.036 10.834 27.006 1.00 94.25 118 ALA A C 1
ATOM 927 O O . ALA A 1 118 ? -29.049 11.977 26.554 1.00 94.25 118 ALA A O 1
ATOM 928 N N . GLU A 1 119 ? -28.167 9.915 26.565 1.00 94.31 119 GLU A N 1
ATOM 929 C CA . GLU A 1 119 ? -27.180 10.137 25.494 1.00 94.31 119 GLU A CA 1
ATOM 930 C C . GLU A 1 119 ? -26.213 11.311 25.763 1.00 94.31 119 GLU A C 1
ATOM 932 O O . GLU A 1 119 ? -25.634 11.899 24.853 1.00 94.31 119 GLU A O 1
ATOM 937 N N . ARG A 1 120 ? -25.981 11.650 27.038 1.00 96.38 120 ARG A N 1
ATOM 938 C CA . ARG A 1 120 ? -25.010 12.671 27.458 1.00 96.38 120 ARG A CA 1
ATOM 939 C C . ARG A 1 120 ? -23.657 12.024 27.733 1.00 96.38 120 ARG A C 1
ATOM 941 O O . ARG A 1 120 ? -23.294 11.814 28.888 1.00 96.38 120 ARG A O 1
ATOM 948 N N . PHE A 1 121 ? -22.924 11.684 26.670 1.00 95.12 121 PHE A N 1
ATOM 949 C CA . PHE A 1 121 ? -21.685 10.896 26.757 1.00 95.12 121 PHE A CA 1
ATOM 950 C C . PHE A 1 121 ? -20.670 11.456 27.765 1.00 95.12 121 PHE A C 1
ATOM 952 O O . PHE A 1 121 ? -20.225 10.722 28.646 1.00 95.12 121 PHE A O 1
ATOM 959 N N . ASP A 1 122 ? -20.315 12.740 27.666 1.00 97.44 122 ASP A N 1
ATOM 960 C CA . ASP A 1 122 ? -19.255 13.310 28.506 1.00 97.44 122 ASP A CA 1
ATOM 961 C C . ASP A 1 122 ? -19.653 13.412 29.977 1.00 97.44 122 ASP A C 1
ATOM 963 O O . ASP A 1 122 ? -18.870 13.010 30.837 1.00 97.44 122 ASP A O 1
ATOM 967 N N . LEU A 1 123 ? -20.890 13.832 30.260 1.00 97.75 123 LEU A N 1
ATOM 968 C CA . LEU A 1 123 ? -21.421 13.874 31.626 1.00 97.75 123 LEU A CA 1
ATOM 969 C C . LEU A 1 123 ? -21.513 12.467 32.230 1.00 97.75 123 LEU A C 1
ATOM 971 O O . LEU A 1 123 ? -21.131 12.256 33.378 1.00 97.75 123 LEU A O 1
ATOM 975 N N . ALA A 1 124 ? -21.972 11.480 31.457 1.00 97.81 124 ALA A N 1
ATOM 976 C CA . ALA A 1 124 ? -22.039 10.096 31.915 1.00 97.81 124 ALA A CA 1
ATOM 977 C C . ALA A 1 124 ? -20.648 9.554 32.265 1.00 97.81 124 ALA A C 1
ATOM 979 O O . ALA A 1 124 ? -20.450 9.018 33.354 1.00 97.81 124 ALA A O 1
ATOM 980 N N . LYS A 1 125 ? -19.680 9.743 31.361 1.00 98.06 125 LYS A N 1
ATOM 981 C CA . LYS A 1 125 ? -18.285 9.328 31.540 1.00 98.06 125 LYS A CA 1
ATOM 982 C C . LYS A 1 125 ? -17.678 9.949 32.796 1.00 98.06 125 LYS A C 1
ATOM 984 O O . LYS A 1 125 ? -17.083 9.237 33.599 1.00 98.06 125 LYS A O 1
ATOM 989 N N . GLU A 1 126 ? -17.859 11.255 32.982 1.00 98.06 126 GLU A N 1
ATOM 990 C CA . GLU A 1 126 ? -17.350 11.977 34.148 1.00 98.06 126 GLU A CA 1
ATOM 991 C C . GLU A 1 126 ? -17.927 11.419 35.457 1.00 98.06 126 GLU A C 1
ATOM 993 O O . GLU A 1 126 ? -17.177 11.089 36.377 1.00 98.06 126 GLU A O 1
ATOM 998 N N . ARG A 1 127 ? -19.253 11.250 35.540 1.00 97.62 127 ARG A N 1
ATOM 999 C CA . ARG A 1 127 ? -19.904 10.763 36.767 1.00 97.62 127 ARG A CA 1
ATOM 1000 C C . ARG A 1 127 ? -19.583 9.310 37.083 1.00 97.62 127 ARG A C 1
ATOM 1002 O O . ARG A 1 127 ? -19.420 8.979 38.254 1.00 97.62 127 ARG A O 1
ATOM 1009 N N . LEU A 1 128 ? -19.450 8.455 36.072 1.00 97.75 128 LEU A N 1
ATOM 1010 C CA . LEU A 1 128 ? -19.027 7.068 36.272 1.00 97.75 128 LEU A CA 1
ATOM 1011 C C . LEU A 1 128 ? -17.574 6.986 36.754 1.00 97.75 128 LEU A C 1
ATOM 1013 O O . LEU A 1 128 ? -17.292 6.206 37.658 1.00 97.75 128 LEU A O 1
ATOM 1017 N N . GLN A 1 129 ? -16.674 7.825 36.229 1.00 97.94 129 GLN A N 1
ATOM 1018 C CA . GLN A 1 129 ? -15.296 7.891 36.721 1.00 97.94 129 GLN A CA 1
ATOM 1019 C C . GLN A 1 129 ? -15.252 8.349 38.185 1.00 97.94 129 GLN A C 1
ATOM 1021 O O . GLN A 1 129 ? -14.641 7.688 39.020 1.00 97.94 129 GLN A O 1
ATOM 1026 N N . GLN A 1 130 ? -16.003 9.400 38.530 1.00 96.19 130 GLN A N 1
ATOM 1027 C CA . GLN A 1 130 ? -16.146 9.839 39.921 1.00 96.19 130 GLN A CA 1
ATOM 1028 C C . GLN A 1 130 ? -16.737 8.731 40.813 1.00 96.19 130 GLN A C 1
ATOM 1030 O O . GLN A 1 130 ? -16.345 8.601 41.971 1.00 96.19 130 GLN A O 1
ATOM 1035 N N . ALA A 1 131 ? -17.672 7.918 40.306 1.00 95.81 131 ALA A N 1
ATOM 1036 C CA . ALA A 1 131 ? -18.227 6.793 41.057 1.00 95.81 131 ALA A CA 1
ATOM 1037 C C . ALA A 1 131 ? -17.156 5.742 41.393 1.00 95.81 131 ALA A C 1
ATOM 1039 O O . ALA A 1 131 ? -17.134 5.252 42.523 1.00 95.81 131 ALA A O 1
ATOM 1040 N N . ILE A 1 132 ? -16.255 5.435 40.452 1.00 96.00 132 ILE A N 1
ATOM 1041 C CA . ILE A 1 132 ? -15.118 4.521 40.659 1.00 96.00 132 ILE A CA 1
ATOM 1042 C C . ILE A 1 132 ? -14.191 5.066 41.748 1.00 96.00 132 ILE A C 1
ATOM 1044 O O . ILE A 1 132 ? -13.870 4.347 42.697 1.00 96.00 132 ILE A O 1
ATOM 1048 N N . ASP A 1 133 ? -13.839 6.350 41.658 1.00 94.81 133 ASP A N 1
ATOM 1049 C CA . ASP A 1 133 ? -12.928 7.011 42.598 1.00 94.81 133 ASP A CA 1
ATOM 1050 C C . ASP A 1 133 ? -13.493 7.048 44.031 1.00 94.81 133 ASP A C 1
ATOM 1052 O O . ASP A 1 133 ? -12.749 6.985 45.005 1.00 94.81 133 ASP A O 1
ATOM 1056 N N . GLN A 1 134 ? -14.821 7.129 44.182 1.00 92.38 134 GLN A N 1
ATOM 1057 C CA . GLN A 1 134 ? -15.497 7.151 45.488 1.00 92.38 134 GLN A CA 1
ATOM 1058 C C . GLN A 1 134 ? -15.814 5.751 46.050 1.00 92.38 134 GLN A C 1
ATOM 1060 O O . GLN A 1 134 ? -16.307 5.643 47.178 1.00 92.38 134 GLN A O 1
ATOM 1065 N N . SER A 1 135 ? -15.557 4.678 45.293 1.00 92.44 135 SER A N 1
ATOM 1066 C CA . SER A 1 135 ? -15.898 3.294 45.663 1.00 92.44 135 SER A CA 1
ATOM 1067 C C . SER A 1 135 ? -14.700 2.359 45.816 1.00 92.44 135 SER A C 1
ATOM 1069 O O . SER A 1 135 ? -14.844 1.155 45.631 1.00 92.44 135 SER A O 1
ATOM 1071 N N . LEU A 1 136 ? -13.548 2.887 46.240 1.00 88.50 136 LEU A N 1
ATOM 1072 C CA . LEU A 1 136 ? -12.320 2.113 46.493 1.00 88.50 136 LEU A CA 1
ATOM 1073 C C . LEU A 1 136 ? -12.541 0.876 47.386 1.00 88.50 136 LEU A C 1
ATOM 1075 O O . LEU A 1 136 ? -11.946 -0.168 47.144 1.00 88.50 136 LEU A O 1
ATOM 1079 N N . ASP A 1 137 ? -13.451 0.963 48.360 1.00 88.88 137 ASP A N 1
ATOM 1080 C CA . ASP A 1 137 ? -13.778 -0.139 49.279 1.00 88.88 137 ASP A CA 1
ATOM 1081 C C . ASP A 1 137 ? -14.912 -1.055 48.771 1.00 88.88 137 ASP A C 1
ATOM 1083 O O . ASP A 1 137 ? -15.400 -1.928 49.493 1.00 88.88 137 ASP A O 1
ATOM 1087 N N . SER A 1 138 ? -15.402 -0.846 47.545 1.00 92.62 138 SER A N 1
ATOM 1088 C CA . SER A 1 138 ? -16.519 -1.597 46.966 1.00 92.62 138 SER A CA 1
ATOM 1089 C C . SER A 1 138 ? -16.215 -2.058 45.535 1.00 92.62 138 SER A C 1
ATOM 1091 O O . SER A 1 138 ? -16.722 -1.463 44.579 1.00 92.62 138 SER A O 1
ATOM 1093 N N . PRO A 1 139 ? -15.483 -3.181 45.375 1.00 93.00 139 PRO A N 1
ATOM 1094 C CA . PRO A 1 139 ? -15.145 -3.742 44.062 1.00 93.00 139 PRO A CA 1
ATOM 1095 C C . PRO A 1 139 ? -16.368 -3.951 43.164 1.00 93.00 139 PRO A C 1
ATOM 1097 O O . PRO A 1 139 ? -16.330 -3.667 41.974 1.00 93.00 139 PRO A O 1
ATOM 1100 N N . LYS A 1 140 ? -17.501 -4.348 43.756 1.00 92.38 140 LYS A N 1
ATOM 1101 C CA . LYS A 1 140 ? -18.767 -4.535 43.038 1.00 92.38 140 LYS A CA 1
ATOM 1102 C C . LYS A 1 140 ? -19.339 -3.242 42.450 1.00 92.38 140 LYS A C 1
ATOM 1104 O O . LYS A 1 140 ? -19.956 -3.265 41.392 1.00 92.38 140 LYS A O 1
ATOM 1109 N N . LEU A 1 141 ? -19.209 -2.114 43.149 1.00 91.19 141 LEU A N 1
ATOM 1110 C CA . LEU A 1 141 ? -19.716 -0.839 42.639 1.00 91.19 141 LEU A CA 1
ATOM 1111 C C . LEU A 1 141 ? -18.779 -0.283 41.561 1.00 91.19 141 LEU A C 1
ATOM 1113 O O . LEU A 1 141 ? -19.249 0.235 40.548 1.00 91.19 141 LEU A O 1
ATOM 1117 N N . GLN A 1 142 ? -17.470 -0.476 41.739 1.00 95.44 142 GLN A N 1
ATOM 1118 C CA . GLN A 1 142 ? -16.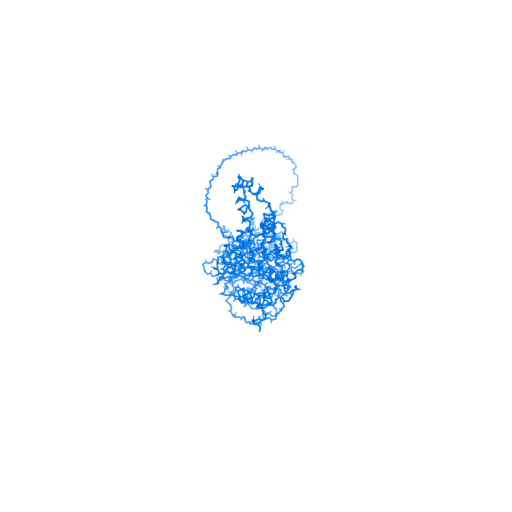468 -0.170 40.721 1.00 95.44 142 GLN A CA 1
ATOM 1119 C C . GLN A 1 142 ? -16.690 -0.988 39.446 1.00 95.44 142 GLN A C 1
ATOM 1121 O O . GLN A 1 142 ? -16.748 -0.403 38.367 1.00 95.44 142 GLN A O 1
ATOM 1126 N N . SER A 1 143 ? -16.897 -2.306 39.555 1.00 94.94 143 SER A N 1
ATOM 1127 C CA . SER A 1 143 ? -17.139 -3.177 38.397 1.00 94.94 143 SER A CA 1
ATOM 1128 C C . SER A 1 143 ? -18.403 -2.766 37.634 1.00 94.94 143 SER A C 1
ATOM 1130 O O . SER A 1 143 ? -18.405 -2.744 36.405 1.00 94.94 143 SER A O 1
ATOM 1132 N N . GLN A 1 144 ? -19.462 -2.339 38.333 1.00 93.69 144 GLN A N 1
ATOM 1133 C CA . GLN A 1 144 ? -20.671 -1.792 37.709 1.00 93.69 144 GLN A CA 1
ATOM 1134 C C . GLN A 1 144 ? -20.407 -0.488 36.947 1.00 93.69 144 GLN A C 1
ATOM 1136 O O . GLN A 1 144 ? -20.877 -0.336 35.820 1.00 93.69 144 GLN A O 1
ATOM 1141 N N . ALA A 1 145 ? -19.656 0.445 37.537 1.00 96.00 145 ALA A N 1
ATOM 1142 C CA . ALA A 1 145 ? -19.312 1.704 36.883 1.00 96.00 145 ALA A CA 1
ATOM 1143 C C . ALA A 1 145 ? -18.402 1.490 35.660 1.00 96.00 145 ALA A C 1
ATOM 1145 O O . ALA A 1 145 ? -18.629 2.092 34.609 1.00 96.00 145 ALA A O 1
ATOM 1146 N N . LEU A 1 146 ? -17.420 0.590 35.771 1.00 97.38 146 LEU A N 1
ATOM 1147 C CA . LEU A 1 146 ? -16.524 0.194 34.683 1.00 97.38 146 LEU A CA 1
ATOM 1148 C C . LEU A 1 146 ? -17.288 -0.485 33.542 1.00 97.38 146 LEU A C 1
ATOM 1150 O O . LEU A 1 146 ? -17.129 -0.088 32.392 1.00 97.38 146 LEU A O 1
ATOM 1154 N N . ASN A 1 147 ? -18.187 -1.426 33.842 1.00 94.44 147 ASN A N 1
ATOM 1155 C CA . ASN A 1 147 ? -19.045 -2.051 32.833 1.00 94.44 147 ASN A CA 1
ATOM 1156 C C . ASN A 1 147 ? -19.832 -1.004 32.022 1.00 94.44 147 ASN A C 1
ATOM 1158 O O . ASN A 1 147 ? -19.949 -1.100 30.802 1.00 94.44 147 ASN A O 1
ATOM 1162 N N . GLU A 1 148 ? -20.348 0.029 32.687 1.00 96.56 148 GLU A N 1
ATOM 1163 C CA . GLU A 1 148 ? -21.121 1.083 32.024 1.00 96.56 148 GLU A CA 1
ATOM 1164 C C . GLU A 1 148 ? -20.256 2.066 31.230 1.00 96.56 148 GLU A C 1
ATOM 1166 O O . GLU A 1 148 ? -20.669 2.522 30.160 1.00 96.56 148 GLU A O 1
ATOM 1171 N N . LEU A 1 149 ? -19.028 2.341 31.679 1.00 97.94 149 LEU A N 1
ATOM 1172 C CA . LEU A 1 149 ? -18.031 3.026 30.853 1.00 97.94 149 LEU A CA 1
ATOM 1173 C C . LEU A 1 149 ? -17.707 2.205 29.598 1.00 97.94 149 LEU A C 1
ATOM 1175 O O . LEU A 1 149 ? -17.690 2.759 28.496 1.00 97.94 149 LEU A O 1
ATOM 1179 N N . GLY A 1 150 ? -17.552 0.887 29.740 1.00 95.12 150 GLY A N 1
ATOM 1180 C CA . GLY A 1 150 ? -17.428 -0.049 28.623 1.00 95.12 150 GLY A CA 1
ATOM 1181 C C . GLY A 1 150 ? -18.573 0.107 27.620 1.00 95.12 150 GLY A C 1
ATOM 1182 O O . GLY A 1 150 ? -18.318 0.331 26.433 1.00 95.12 150 GLY A O 1
ATOM 1183 N N . ASN A 1 151 ? -19.824 0.121 28.099 1.00 93.69 151 ASN A N 1
ATOM 1184 C CA . ASN A 1 151 ? -21.029 0.300 27.275 1.00 93.69 151 ASN A CA 1
ATOM 1185 C C . ASN A 1 151 ? -21.087 1.662 26.565 1.00 93.69 151 ASN A C 1
ATOM 1187 O O . ASN A 1 151 ? -21.555 1.762 25.426 1.00 93.69 151 ASN A O 1
ATOM 1191 N N . LEU A 1 152 ? -20.646 2.738 27.223 1.00 95.50 152 LEU A N 1
ATOM 1192 C CA . LEU A 1 152 ? -20.578 4.072 26.620 1.00 95.50 152 LEU A CA 1
ATOM 1193 C C . LEU A 1 152 ? -19.602 4.100 25.443 1.00 95.50 152 LEU A C 1
ATOM 1195 O O . LEU A 1 152 ? -19.958 4.553 24.353 1.00 95.50 152 LEU A O 1
ATOM 1199 N N . PHE A 1 153 ? -18.386 3.596 25.646 1.00 95.12 153 PHE A N 1
ATOM 1200 C CA . PHE A 1 153 ? -17.372 3.548 24.595 1.00 95.12 153 PHE A CA 1
ATOM 1201 C C . PHE A 1 153 ? -17.719 2.551 23.488 1.00 95.12 153 PHE A C 1
ATOM 1203 O O . PHE A 1 153 ? -17.413 2.805 22.322 1.00 95.12 153 PHE A O 1
ATOM 1210 N N . TYR A 1 154 ? -18.431 1.473 23.810 1.00 90.81 154 TYR A N 1
ATOM 1211 C CA . TYR A 1 154 ? -18.973 0.559 22.814 1.00 90.81 154 TYR A CA 1
ATOM 1212 C C . TYR A 1 154 ? -19.980 1.258 21.886 1.00 90.81 154 TYR A C 1
ATOM 1214 O O . TYR A 1 154 ? -19.836 1.204 20.665 1.00 90.81 154 TYR A O 1
ATOM 1222 N N . ARG A 1 155 ? -20.944 2.010 22.437 1.00 91.00 155 ARG A N 1
ATOM 1223 C CA . ARG A 1 155 ? -21.877 2.815 21.625 1.00 91.00 155 ARG A CA 1
ATOM 1224 C C . ARG A 1 155 ? -21.149 3.839 20.757 1.00 91.00 155 ARG A C 1
ATOM 1226 O O . ARG A 1 155 ? -21.446 3.947 19.572 1.00 91.00 155 ARG A O 1
ATOM 1233 N N . LYS A 1 156 ? -20.150 4.523 21.320 1.00 92.06 156 LYS A N 1
ATOM 1234 C CA . LYS A 1 156 ? -19.308 5.471 20.577 1.00 92.06 156 LYS A CA 1
ATOM 1235 C C . LYS A 1 156 ? -18.537 4.797 19.438 1.00 92.06 156 LYS A C 1
ATOM 1237 O O . LYS A 1 156 ? -18.419 5.361 18.359 1.00 92.06 156 LYS A O 1
ATOM 1242 N N . THR A 1 157 ? -18.072 3.568 19.650 1.00 86.00 157 THR A N 1
ATOM 1243 C CA . THR A 1 157 ? -17.432 2.758 18.604 1.00 86.00 157 THR A CA 1
ATOM 1244 C C . THR A 1 157 ? -18.378 2.492 17.447 1.00 86.00 157 THR A C 1
ATOM 1246 O O . THR A 1 157 ? -18.001 2.703 16.299 1.00 86.00 157 THR A O 1
ATOM 1249 N N . ASN A 1 158 ? -19.615 2.088 17.737 1.00 86.56 158 ASN A N 1
ATOM 1250 C CA . ASN A 1 158 ? -20.612 1.873 16.695 1.00 86.56 158 ASN A CA 1
ATOM 1251 C C . ASN A 1 158 ? -20.939 3.157 15.931 1.00 86.56 158 ASN A C 1
ATOM 1253 O O . ASN A 1 158 ? -20.988 3.102 14.711 1.00 86.56 158 ASN A O 1
ATOM 1257 N N . GLN A 1 159 ? -21.049 4.303 16.610 1.00 89.69 159 GLN A N 1
ATOM 1258 C CA . GLN A 1 159 ? -21.239 5.597 15.943 1.00 89.69 159 GLN A CA 1
ATOM 1259 C C . GLN A 1 159 ? -20.093 5.922 14.977 1.00 89.69 159 GLN A C 1
ATOM 1261 O O . GLN A 1 159 ? -20.340 6.355 13.856 1.00 89.69 159 GLN A O 1
ATOM 1266 N N . TRP A 1 160 ? -18.843 5.676 15.378 1.00 85.62 160 TRP A N 1
ATOM 1267 C CA . TRP A 1 160 ? -17.701 5.870 14.485 1.00 85.62 160 TRP A CA 1
ATOM 1268 C C . TRP A 1 160 ? -17.711 4.906 13.300 1.00 85.62 160 TRP A C 1
ATOM 1270 O O . TRP A 1 160 ? -17.378 5.315 12.195 1.00 85.62 160 TRP A O 1
ATOM 1280 N N . LEU A 1 161 ? -18.114 3.649 13.502 1.00 80.44 161 LEU A N 1
ATOM 1281 C CA . LEU A 1 161 ? -18.274 2.685 12.409 1.00 80.44 161 LEU A CA 1
ATOM 1282 C C . LEU A 1 161 ? -19.408 3.082 11.455 1.00 80.44 161 LEU A C 1
ATOM 1284 O O . LEU A 1 161 ? -19.251 2.929 10.247 1.00 80.44 161 LEU A O 1
ATOM 1288 N N . ASP A 1 162 ? -20.513 3.626 11.971 1.00 83.94 162 ASP A N 1
ATOM 1289 C CA . ASP A 1 162 ? -21.625 4.152 11.165 1.00 83.94 162 ASP A CA 1
ATOM 1290 C C . ASP A 1 162 ? -21.173 5.351 10.317 1.00 83.94 162 ASP A C 1
ATOM 1292 O O . ASP A 1 162 ? -21.570 5.487 9.164 1.00 83.94 162 ASP A O 1
ATOM 1296 N N . GLN A 1 163 ? -20.284 6.178 10.872 1.00 82.38 163 GLN A N 1
ATOM 1297 C CA . GLN A 1 163 ? -19.608 7.283 10.184 1.00 82.38 163 GLN A CA 1
ATOM 1298 C C . GLN A 1 163 ? -18.406 6.830 9.344 1.00 82.38 163 GLN A C 1
ATOM 1300 O O . GLN A 1 163 ? -17.676 7.669 8.831 1.00 82.38 163 GLN A O 1
ATOM 1305 N N . GLN A 1 164 ? -18.157 5.520 9.242 1.00 73.12 164 GLN A N 1
ATOM 1306 C CA . GLN A 1 164 ? -17.045 4.939 8.482 1.00 73.12 164 GLN A CA 1
ATOM 1307 C C . GLN A 1 164 ? -15.648 5.389 8.964 1.00 73.12 164 GLN A C 1
ATOM 1309 O O . GLN A 1 164 ? -14.633 5.162 8.309 1.00 73.12 164 GLN A O 1
ATOM 1314 N N . ASN A 1 165 ? -15.558 5.943 10.176 1.00 76.00 165 ASN A N 1
ATOM 1315 C CA . ASN A 1 165 ? -14.321 6.386 10.802 1.00 76.00 165 ASN A CA 1
ATOM 1316 C C . ASN A 1 165 ? -13.673 5.248 11.609 1.00 76.00 165 ASN A C 1
ATOM 1318 O O . ASN A 1 165 ? -13.725 5.192 12.843 1.00 76.00 165 ASN A O 1
ATOM 1322 N N . VAL A 1 166 ? -13.021 4.321 10.903 1.00 74.88 166 VAL A N 1
ATOM 1323 C CA . VAL A 1 166 ? -12.409 3.128 11.520 1.00 74.88 166 VAL A CA 1
ATOM 1324 C C . VAL A 1 166 ? -11.239 3.478 12.453 1.00 74.88 166 VAL A C 1
ATOM 1326 O O . VAL A 1 166 ? -10.894 2.709 13.358 1.00 74.88 166 VAL A O 1
ATOM 1329 N N . MET A 1 167 ? -10.609 4.650 12.298 1.00 71.56 167 MET A N 1
ATOM 1330 C CA . MET A 1 167 ? -9.627 5.123 13.279 1.00 71.56 167 MET A CA 1
ATOM 1331 C C . MET A 1 167 ? -10.277 5.338 14.637 1.00 71.56 167 MET A C 1
ATOM 1333 O O . MET A 1 167 ? -9.859 4.720 15.622 1.00 71.56 167 MET A O 1
ATOM 1337 N N . GLN A 1 168 ? -11.254 6.237 14.692 1.00 81.44 168 GLN A N 1
ATOM 1338 C CA . GLN A 1 168 ? -11.872 6.618 15.951 1.00 81.44 168 GLN A CA 1
ATOM 1339 C C . GLN A 1 168 ? -12.626 5.435 16.562 1.00 81.44 168 GLN A C 1
ATOM 1341 O O . GLN A 1 168 ? -12.548 5.238 17.774 1.00 81.44 168 GLN A O 1
ATOM 1346 N N . ALA A 1 169 ? -13.217 4.573 15.724 1.00 82.69 169 ALA A N 1
ATOM 1347 C CA . ALA A 1 169 ? -13.808 3.311 16.152 1.00 82.69 169 ALA A CA 1
ATOM 1348 C C . ALA A 1 169 ? -12.805 2.418 16.899 1.00 82.69 169 ALA A C 1
ATOM 1350 O O . ALA A 1 169 ? -13.108 1.947 17.991 1.00 82.69 169 ALA A O 1
ATOM 1351 N N . ARG A 1 170 ? -11.583 2.220 16.376 1.00 79.62 170 ARG A N 1
ATOM 1352 C CA . ARG A 1 170 ? -10.571 1.398 17.068 1.00 79.62 170 ARG A CA 1
ATOM 1353 C C . ARG A 1 170 ? -10.139 2.023 18.398 1.00 79.62 170 ARG A C 1
ATOM 1355 O O . ARG A 1 170 ? -9.945 1.300 19.369 1.00 79.62 170 ARG A O 1
ATOM 1362 N N . LYS A 1 171 ? -10.006 3.355 18.458 1.00 84.75 171 LYS A N 1
ATOM 1363 C CA . LYS A 1 171 ? -9.645 4.072 19.696 1.00 84.75 171 LYS A CA 1
ATOM 1364 C C . LYS A 1 171 ? -10.708 3.873 20.779 1.00 84.75 171 LYS A C 1
ATOM 1366 O O . LYS A 1 171 ? -10.374 3.535 21.913 1.00 84.75 171 LYS A O 1
ATOM 1371 N N . SER A 1 172 ? -11.987 4.050 20.441 1.00 89.69 172 SER A N 1
ATOM 1372 C CA . SER A 1 172 ? -13.080 3.827 21.392 1.00 89.69 172 SER A CA 1
ATOM 1373 C C . SER A 1 172 ? -13.289 2.348 21.720 1.00 89.69 172 SER A C 1
ATOM 1375 O O . SER A 1 172 ? -13.644 2.040 22.854 1.00 89.69 172 SER A O 1
ATOM 1377 N N . TRP A 1 173 ? -13.024 1.437 20.780 1.00 85.88 173 TRP A N 1
ATOM 1378 C CA . TRP A 1 173 ? -13.080 -0.008 21.011 1.00 85.88 173 TRP A CA 1
ATOM 1379 C C . TRP A 1 173 ? -12.070 -0.448 22.064 1.00 85.88 173 TRP A C 1
ATOM 1381 O O . TRP A 1 173 ? -12.448 -1.100 23.033 1.00 85.88 173 TRP A O 1
ATOM 1391 N N . GLU A 1 174 ? -10.806 -0.047 21.907 1.00 88.25 174 GLU A N 1
ATOM 1392 C CA . GLU A 1 174 ? -9.742 -0.389 22.852 1.00 88.25 174 GLU A CA 1
ATOM 1393 C C . GLU A 1 174 ? -10.082 0.123 24.258 1.00 88.25 174 GLU A C 1
ATOM 1395 O O . GLU A 1 174 ? -9.876 -0.574 25.248 1.00 88.25 174 GLU A O 1
ATOM 1400 N N . GLN A 1 175 ? -10.672 1.318 24.350 1.00 94.12 175 GLN A N 1
ATOM 1401 C CA . GLN A 1 175 ? -11.123 1.870 25.623 1.00 94.12 175 GLN A CA 1
ATOM 1402 C C . GLN A 1 175 ? -12.294 1.076 26.223 1.00 94.12 175 GLN A C 1
ATOM 1404 O O . GLN A 1 175 ? -12.300 0.807 27.421 1.00 94.12 175 GLN A O 1
ATOM 1409 N N . SER A 1 176 ? -13.270 0.677 25.402 1.00 92.19 176 SER A N 1
ATOM 1410 C CA . SER A 1 176 ? -14.394 -0.167 25.828 1.00 92.19 176 SER A CA 1
ATOM 1411 C C . SER A 1 176 ? -13.904 -1.510 26.374 1.00 92.19 176 SER A C 1
ATOM 1413 O O . SER A 1 176 ? -14.284 -1.900 27.478 1.00 92.19 176 SER A O 1
ATOM 1415 N N . ARG A 1 177 ? -12.983 -2.161 25.651 1.00 92.38 177 ARG A N 1
ATOM 1416 C CA . ARG A 1 177 ? -12.366 -3.426 26.049 1.00 92.38 177 ARG A CA 1
ATOM 1417 C C . ARG A 1 177 ? -11.629 -3.306 27.382 1.00 92.38 177 ARG A C 1
ATOM 1419 O O . ARG A 1 177 ? -11.911 -4.096 28.274 1.00 92.38 177 ARG A O 1
ATOM 1426 N N . LYS A 1 178 ? -10.786 -2.281 27.554 1.00 95.62 178 LYS A N 1
ATOM 1427 C CA . LYS A 1 178 ? -10.082 -2.024 28.824 1.00 95.62 178 LYS A CA 1
ATOM 1428 C C . LYS A 1 178 ? -11.041 -1.916 30.007 1.00 95.62 178 LYS A C 1
ATOM 1430 O O . LYS A 1 178 ? -10.786 -2.500 31.051 1.00 95.62 178 LYS A O 1
ATOM 1435 N N . TYR A 1 179 ? -12.153 -1.197 29.849 1.00 97.25 179 TYR A N 1
ATOM 1436 C CA . TYR A 1 179 ? -13.133 -1.065 30.926 1.00 97.25 179 TYR A CA 1
ATOM 1437 C C . TYR A 1 179 ? -13.827 -2.385 31.273 1.00 97.25 179 TYR A C 1
ATOM 1439 O O . TYR A 1 179 ? -14.010 -2.669 32.456 1.00 97.25 179 TYR A O 1
ATOM 1447 N N . TYR A 1 180 ? -14.186 -3.201 30.277 1.00 94.00 180 TYR A N 1
ATOM 1448 C CA . TYR A 1 180 ? -14.740 -4.530 30.539 1.00 94.00 180 TYR A CA 1
ATOM 1449 C C . TYR A 1 180 ? -13.716 -5.453 31.203 1.00 94.00 180 TYR A C 1
ATOM 1451 O O . TYR A 1 180 ? -14.046 -6.072 32.209 1.00 94.00 180 TYR A O 1
ATOM 1459 N N . GLU A 1 181 ? -12.478 -5.498 30.704 1.00 95.38 181 GLU A N 1
ATOM 1460 C CA . GLU A 1 181 ? -11.380 -6.273 31.299 1.00 95.38 181 GLU A CA 1
ATOM 1461 C C . GLU A 1 181 ? -11.168 -5.878 32.771 1.00 95.38 181 GLU A C 1
ATOM 1463 O O . GLU A 1 181 ? -11.196 -6.741 33.644 1.00 95.38 181 GLU A O 1
ATOM 1468 N N . SER A 1 182 ? -11.099 -4.577 33.081 1.00 96.75 182 SER A N 1
ATOM 1469 C CA . SER A 1 182 ? -10.982 -4.098 34.467 1.00 96.75 182 SER A CA 1
ATOM 1470 C C . SER A 1 182 ? -12.185 -4.465 35.346 1.00 96.75 182 SER A C 1
ATOM 1472 O O . SER A 1 182 ? -12.015 -4.751 36.527 1.00 96.75 182 SER A O 1
ATOM 1474 N N . ALA A 1 183 ? -13.411 -4.463 34.810 1.00 94.94 183 ALA A N 1
ATOM 1475 C CA . ALA A 1 183 ? -14.592 -4.888 35.566 1.00 94.94 183 ALA A CA 1
ATOM 1476 C C . ALA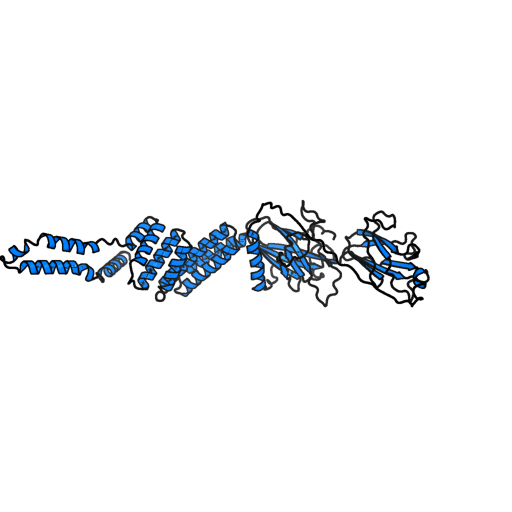 A 1 183 ? -14.558 -6.394 35.886 1.00 94.94 183 ALA A C 1
ATOM 1478 O O . ALA A 1 183 ? -14.912 -6.793 36.994 1.00 94.94 183 ALA A O 1
ATOM 1479 N N . ILE A 1 184 ? -14.108 -7.217 34.934 1.00 95.12 184 ILE A N 1
ATOM 1480 C CA . ILE A 1 184 ? -13.951 -8.670 35.094 1.00 95.12 184 ILE A CA 1
ATOM 1481 C C . ILE A 1 184 ? -12.870 -8.978 36.134 1.00 95.12 184 ILE A C 1
ATOM 1483 O O . ILE A 1 184 ? -13.087 -9.810 37.012 1.00 95.12 184 ILE A O 1
ATOM 1487 N N . GLU A 1 185 ? -11.734 -8.281 36.084 1.00 95.88 185 GLU A N 1
ATOM 1488 C CA . GLU A 1 185 ? -10.627 -8.464 37.031 1.00 95.88 185 GLU A CA 1
ATOM 1489 C C . GLU A 1 185 ? -11.014 -8.160 38.487 1.00 95.88 185 GLU A C 1
ATOM 1491 O O . GLU A 1 185 ? -10.477 -8.781 39.405 1.00 95.88 185 GLU A O 1
ATOM 1496 N N . LEU A 1 186 ? -11.951 -7.232 38.716 1.00 93.19 186 LEU A N 1
ATOM 1497 C CA . LEU A 1 186 ? -12.369 -6.841 40.066 1.00 93.19 186 LEU A CA 1
ATOM 1498 C C . LEU A 1 186 ? -13.249 -7.880 40.765 1.00 93.19 186 LEU A C 1
ATOM 1500 O O . LEU A 1 186 ? -13.074 -8.116 41.963 1.00 93.19 186 LEU A O 1
ATOM 1504 N N . ASP A 1 187 ? -14.240 -8.443 40.071 1.00 90.94 187 ASP A N 1
ATOM 1505 C CA . ASP A 1 187 ? -15.233 -9.323 40.704 1.00 90.94 187 ASP A CA 1
ATOM 1506 C C . ASP A 1 187 ? -15.830 -10.412 39.796 1.00 90.94 187 ASP A C 1
ATOM 1508 O O . ASP A 1 187 ? -16.799 -11.063 40.193 1.00 90.94 187 ASP A O 1
ATOM 1512 N N . GLY A 1 188 ? -15.267 -10.642 38.605 1.00 89.62 188 GLY A N 1
ATOM 1513 C CA . GLY A 1 188 ? -15.805 -11.596 37.631 1.00 89.62 188 GLY A CA 1
ATOM 1514 C C . GLY A 1 188 ? -17.155 -11.153 37.064 1.00 89.62 188 GLY A C 1
ATOM 1515 O O . GLY A 1 188 ? -18.088 -11.953 36.973 1.00 89.62 188 GLY A O 1
ATOM 1516 N N . ASN A 1 189 ? -17.306 -9.859 36.759 1.00 90.56 189 ASN A N 1
ATOM 1517 C CA . ASN A 1 189 ? -18.558 -9.286 36.273 1.00 90.56 189 ASN A CA 1
ATOM 1518 C C . ASN A 1 189 ? -19.049 -9.968 34.980 1.00 90.56 189 ASN A C 1
ATOM 1520 O O . ASN A 1 189 ? -18.626 -9.616 33.880 1.00 90.56 189 ASN A O 1
ATOM 1524 N N . LEU A 1 190 ? -20.007 -10.892 35.112 1.00 91.00 190 LEU A N 1
ATOM 1525 C CA . LEU A 1 190 ? -20.562 -11.668 33.993 1.00 91.00 190 LEU A CA 1
ATOM 1526 C C . LEU A 1 190 ? -21.126 -10.790 32.865 1.00 91.00 190 LEU A C 1
ATOM 1528 O O . LEU A 1 190 ? -20.976 -11.121 31.696 1.00 91.00 190 LEU A O 1
ATOM 1532 N N . ASN A 1 191 ? -21.726 -9.637 33.192 1.00 85.50 191 ASN A N 1
ATOM 1533 C CA . ASN A 1 191 ? -22.220 -8.729 32.154 1.00 85.50 191 ASN A CA 1
ATOM 1534 C C . ASN A 1 191 ? -21.061 -8.150 31.336 1.00 85.50 191 ASN A C 1
ATOM 1536 O O . ASN A 1 191 ? -21.206 -7.953 30.137 1.00 85.50 191 ASN A O 1
ATOM 1540 N N . SER A 1 192 ? -19.922 -7.858 31.970 1.00 87.50 192 SER A N 1
ATOM 1541 C CA . SER A 1 192 ? -18.728 -7.384 31.267 1.00 87.50 192 SER A CA 1
ATOM 1542 C C . SER A 1 192 ? -18.094 -8.477 30.415 1.00 87.50 192 SER A C 1
ATOM 1544 O O . SER A 1 192 ? -17.640 -8.164 29.320 1.00 87.50 192 SER A O 1
ATOM 1546 N N . GLU A 1 193 ? -18.117 -9.740 30.855 1.00 88.06 193 GLU A N 1
ATOM 1547 C CA . GLU A 1 193 ? -17.697 -10.880 30.024 1.00 88.06 193 GLU A CA 1
ATOM 1548 C C . GLU A 1 193 ? -18.567 -10.997 28.762 1.00 88.06 193 GLU A C 1
ATOM 1550 O O . GLU A 1 193 ? -18.043 -11.003 27.644 1.00 88.06 193 GLU A O 1
ATOM 1555 N N . ASP A 1 194 ? -19.893 -10.998 28.928 1.00 89.62 194 ASP A N 1
ATOM 1556 C CA . ASP A 1 194 ? -20.854 -11.071 27.822 1.00 89.62 194 ASP A CA 1
ATOM 1557 C C . ASP A 1 194 ? -20.722 -9.866 26.876 1.00 89.62 194 ASP A C 1
ATOM 1559 O O . ASP A 1 194 ? -20.697 -10.011 25.647 1.00 89.62 194 ASP A O 1
ATOM 1563 N N . ASN A 1 195 ? -20.595 -8.662 27.440 1.00 85.25 195 ASN A N 1
ATOM 1564 C CA . ASN A 1 195 ? -20.434 -7.434 26.671 1.00 85.25 195 ASN A CA 1
ATOM 1565 C C . ASN A 1 195 ? -19.114 -7.420 25.898 1.00 85.25 195 ASN A C 1
ATOM 1567 O O . ASN A 1 195 ? -19.113 -7.041 24.729 1.00 85.25 195 ASN A O 1
ATOM 1571 N N . LEU A 1 196 ? -18.009 -7.860 26.504 1.00 86.44 196 LEU A N 1
ATOM 1572 C CA . LEU A 1 196 ? -16.709 -7.951 25.845 1.00 86.44 196 LEU A CA 1
ATOM 1573 C C . LEU A 1 196 ? -16.736 -8.957 24.688 1.00 86.44 196 LEU A C 1
ATOM 1575 O O . LEU A 1 196 ? -16.231 -8.664 23.602 1.00 86.44 196 LEU A O 1
ATOM 1579 N N . ALA A 1 197 ? -17.366 -10.116 24.885 1.00 85.25 197 ALA A N 1
ATOM 1580 C CA . ALA A 1 197 ? -17.540 -11.105 23.827 1.00 85.25 197 ALA A CA 1
ATOM 1581 C C . ALA A 1 197 ? -18.379 -10.547 22.661 1.00 85.25 197 ALA A C 1
ATOM 1583 O O . ALA A 1 197 ? -17.988 -10.669 21.497 1.00 85.25 197 ALA A O 1
ATOM 1584 N N . SER A 1 198 ? -19.498 -9.879 22.965 1.00 85.00 198 SER A N 1
ATOM 1585 C CA . SER A 1 198 ? -20.355 -9.233 21.962 1.00 85.00 198 SER A CA 1
ATOM 1586 C C . SER A 1 198 ? -19.636 -8.098 21.221 1.00 85.00 198 SER A C 1
ATOM 1588 O O . SER A 1 198 ? -19.722 -8.010 19.995 1.00 85.00 198 SER A O 1
ATOM 1590 N N . LEU A 1 199 ? -18.905 -7.252 21.953 1.00 80.88 199 LEU A N 1
ATOM 1591 C CA . LEU A 1 199 ? -18.088 -6.157 21.430 1.00 80.88 199 LEU A CA 1
ATOM 1592 C C . LEU A 1 199 ? -17.085 -6.678 20.400 1.00 80.88 199 LEU A C 1
ATOM 1594 O O . LEU A 1 199 ? -17.067 -6.204 19.265 1.00 80.88 199 LEU A O 1
ATOM 1598 N N . ASN A 1 200 ? -16.276 -7.663 20.797 1.00 80.12 200 ASN A N 1
ATOM 1599 C CA . ASN A 1 200 ? -15.230 -8.217 19.944 1.00 80.12 200 ASN A CA 1
ATOM 1600 C C . ASN A 1 200 ? -15.824 -8.834 18.680 1.00 80.12 200 ASN A C 1
ATOM 1602 O O . ASN A 1 200 ? -15.373 -8.507 17.586 1.00 80.12 200 ASN A O 1
ATOM 1606 N N . LYS A 1 201 ? -16.891 -9.632 18.816 1.00 81.88 201 LYS A N 1
ATOM 1607 C CA . LYS A 1 201 ? -17.554 -10.259 17.671 1.00 81.88 201 LYS A CA 1
ATOM 1608 C C . LYS A 1 201 ? -18.094 -9.232 16.673 1.00 81.88 201 LYS A C 1
ATOM 1610 O O . LYS A 1 201 ? -17.837 -9.341 15.481 1.00 81.88 201 LYS A O 1
ATOM 1615 N N . GLN A 1 202 ? -18.835 -8.226 17.139 1.00 77.81 202 GLN A N 1
ATOM 1616 C CA . GLN A 1 202 ? -19.447 -7.249 16.233 1.00 77.81 202 GLN A CA 1
ATOM 1617 C C . GLN A 1 202 ? -18.416 -6.362 15.543 1.00 77.81 202 GLN A C 1
ATOM 1619 O O . GLN A 1 202 ? -18.575 -6.021 14.373 1.00 77.81 202 GLN A O 1
ATOM 1624 N N . ILE A 1 203 ? -17.369 -5.962 16.261 1.00 73.00 203 ILE A N 1
ATOM 1625 C CA . ILE A 1 203 ? -16.321 -5.118 15.692 1.00 73.00 203 ILE A CA 1
ATOM 1626 C C . ILE A 1 203 ? -15.502 -5.906 14.686 1.00 73.00 203 ILE A C 1
ATOM 1628 O O . ILE A 1 203 ? -15.224 -5.380 13.614 1.00 73.00 203 ILE A O 1
ATOM 1632 N N . GLU A 1 204 ? -15.178 -7.159 14.991 1.00 72.94 204 GLU A N 1
ATOM 1633 C CA . GLU A 1 204 ? -14.547 -8.066 14.042 1.00 72.94 204 GLU A CA 1
ATOM 1634 C C . GLU A 1 204 ? -15.404 -8.207 12.778 1.00 72.94 204 GLU A C 1
ATOM 1636 O O . GLU A 1 204 ? -14.911 -7.955 11.684 1.00 72.94 204 GLU A O 1
ATOM 1641 N N . GLU A 1 205 ? -16.700 -8.501 12.902 1.00 78.56 205 GLU A N 1
ATOM 1642 C CA . GLU A 1 205 ? -17.604 -8.634 11.751 1.00 78.56 205 GLU A CA 1
ATOM 1643 C C . GLU A 1 205 ? -17.698 -7.338 10.923 1.00 78.56 205 GLU A C 1
ATOM 1645 O O . GLU A 1 205 ? -17.596 -7.379 9.694 1.00 78.56 205 GLU A O 1
ATOM 1650 N N . ARG A 1 206 ? -17.841 -6.172 11.571 1.00 77.25 206 ARG A N 1
ATOM 1651 C CA . ARG A 1 206 ? -17.967 -4.881 10.874 1.00 77.25 206 ARG A CA 1
ATOM 1652 C C . ARG A 1 206 ? -16.648 -4.439 10.246 1.00 77.25 206 ARG A C 1
ATOM 1654 O O . ARG A 1 206 ? -16.644 -4.077 9.074 1.00 77.25 206 ARG A O 1
ATOM 1661 N N . ILE A 1 207 ? -15.535 -4.488 10.973 1.00 73.06 207 ILE A N 1
ATOM 1662 C CA . ILE A 1 207 ? -14.226 -4.076 10.450 1.00 73.06 207 ILE A CA 1
ATOM 1663 C C . ILE A 1 207 ? -13.747 -5.056 9.377 1.00 73.06 207 ILE A C 1
ATOM 1665 O O . ILE A 1 207 ? -13.348 -4.605 8.309 1.00 73.06 207 ILE A O 1
ATOM 1669 N N . ASN A 1 208 ? -13.861 -6.373 9.577 1.00 72.12 208 ASN A N 1
ATOM 1670 C CA . ASN A 1 208 ? -13.443 -7.349 8.562 1.00 72.12 208 ASN A CA 1
ATOM 1671 C C . ASN A 1 208 ? -14.258 -7.225 7.270 1.00 72.12 208 ASN A C 1
ATOM 1673 O O . ASN A 1 208 ? -13.736 -7.499 6.192 1.00 72.12 208 ASN A O 1
ATOM 1677 N N . SER A 1 209 ? -15.511 -6.761 7.348 1.00 78.62 209 SER A N 1
ATOM 1678 C CA . SER A 1 209 ? -16.311 -6.452 6.155 1.00 78.62 209 SER A CA 1
ATOM 1679 C C . SER A 1 209 ? -15.818 -5.230 5.362 1.00 78.62 209 SER A C 1
ATOM 1681 O O . SER A 1 209 ? -16.250 -5.039 4.228 1.00 78.62 209 SER A O 1
ATOM 1683 N N . MET A 1 210 ? -14.908 -4.432 5.933 1.00 78.88 210 MET A N 1
ATOM 1684 C CA . MET A 1 210 ? -14.308 -3.230 5.336 1.00 78.88 210 MET A CA 1
ATOM 1685 C C . MET A 1 210 ? -12.810 -3.385 5.033 1.00 78.88 210 MET A C 1
ATOM 1687 O O . MET A 1 210 ? -12.221 -2.518 4.395 1.00 78.88 210 MET A O 1
ATOM 1691 N N . VAL A 1 211 ? -12.161 -4.445 5.523 1.00 79.56 211 VAL A N 1
ATOM 1692 C CA . VAL A 1 211 ? -10.715 -4.643 5.369 1.00 79.56 211 VAL A CA 1
ATOM 1693 C C . VAL A 1 211 ? -10.430 -5.447 4.107 1.00 79.56 211 VAL A C 1
ATOM 1695 O O . VAL A 1 211 ? -10.917 -6.562 3.921 1.00 79.56 211 VAL A O 1
ATOM 1698 N N . CYS A 1 212 ? -9.567 -4.908 3.258 1.00 84.38 212 CYS A N 1
ATOM 1699 C CA . CYS A 1 212 ? -8.880 -5.647 2.216 1.00 84.38 212 CYS A CA 1
ATOM 1700 C C . CYS A 1 212 ? -7.406 -5.805 2.594 1.00 84.38 212 CYS A C 1
ATOM 1702 O O . CYS A 1 212 ? -6.658 -4.833 2.597 1.00 84.38 212 CYS A O 1
ATOM 1704 N N . LEU A 1 213 ? -6.961 -7.033 2.849 1.00 85.38 213 LEU A N 1
ATOM 1705 C CA . LEU A 1 213 ? -5.540 -7.350 2.919 1.00 85.38 213 LEU A CA 1
ATOM 1706 C C . LEU A 1 213 ? -4.965 -7.339 1.500 1.00 85.38 213 LEU A C 1
ATOM 1708 O O . LEU A 1 213 ? -5.315 -8.188 0.676 1.00 85.38 213 LEU A O 1
ATOM 1712 N N . ILE A 1 214 ? -4.088 -6.386 1.217 1.00 87.94 214 ILE A N 1
ATOM 1713 C CA . ILE A 1 214 ? -3.332 -6.324 -0.029 1.00 87.94 214 ILE A CA 1
ATOM 1714 C C . ILE A 1 214 ? -1.990 -6.976 0.242 1.00 87.94 214 ILE A C 1
ATOM 1716 O O . ILE A 1 214 ? -1.211 -6.486 1.053 1.00 87.94 214 ILE A O 1
ATOM 1720 N N . ASN A 1 215 ? -1.733 -8.094 -0.423 1.00 90.69 215 ASN A N 1
ATOM 1721 C CA . ASN A 1 215 ? -0.440 -8.757 -0.384 1.00 90.69 215 ASN A CA 1
ATOM 1722 C C . ASN A 1 215 ? 0.215 -8.705 -1.754 1.00 90.69 215 ASN A C 1
ATOM 1724 O O . ASN A 1 215 ? -0.455 -8.571 -2.779 1.00 90.69 215 ASN A O 1
ATOM 1728 N N . GLY A 1 216 ? 1.533 -8.808 -1.774 1.00 91.50 216 GLY A N 1
ATOM 1729 C CA . GLY A 1 216 ? 2.240 -8.689 -3.022 1.00 91.50 216 GLY A CA 1
ATOM 1730 C C . GLY A 1 216 ? 3.691 -9.083 -2.980 1.00 91.50 216 GLY A C 1
ATOM 1731 O O . GLY A 1 216 ? 4.225 -9.532 -1.962 1.00 91.50 216 GLY A O 1
ATOM 1732 N N . LEU A 1 217 ? 4.296 -8.950 -4.151 1.00 93.25 217 LEU A N 1
ATOM 1733 C CA . LEU A 1 217 ? 5.656 -9.363 -4.419 1.00 93.25 217 LEU A CA 1
ATOM 1734 C C . LEU A 1 217 ? 6.307 -8.417 -5.423 1.00 93.25 217 LEU A C 1
ATOM 1736 O O . LEU A 1 217 ? 5.703 -8.097 -6.448 1.00 93.25 217 LEU A O 1
ATOM 1740 N N . ILE A 1 218 ? 7.557 -8.057 -5.143 1.00 94.31 218 ILE A N 1
ATOM 1741 C CA . ILE A 1 218 ? 8.480 -7.440 -6.090 1.00 94.31 218 ILE A CA 1
ATOM 1742 C C . ILE A 1 218 ? 9.477 -8.503 -6.565 1.00 94.31 218 ILE A C 1
ATOM 1744 O O . ILE A 1 218 ? 10.135 -9.179 -5.762 1.00 94.31 218 ILE A O 1
ATOM 1748 N N . TRP A 1 219 ? 9.590 -8.693 -7.879 1.00 93.44 219 TRP A N 1
ATOM 1749 C CA . TRP A 1 219 ? 10.507 -9.684 -8.445 1.00 93.44 219 TRP A CA 1
ATOM 1750 C C . TRP A 1 219 ? 10.962 -9.334 -9.863 1.00 93.44 219 TRP A C 1
ATOM 1752 O O . TRP A 1 21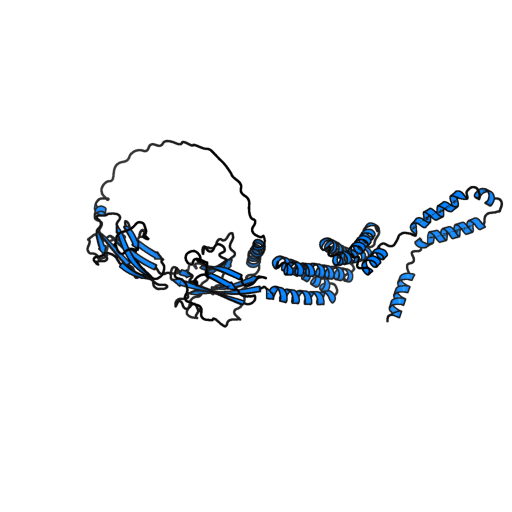9 ? 10.412 -8.446 -10.508 1.00 93.44 219 TRP A O 1
ATOM 1762 N N . ARG A 1 220 ? 11.976 -10.056 -10.346 1.00 93.06 220 ARG A N 1
ATOM 1763 C CA . ARG A 1 220 ? 12.445 -10.000 -11.734 1.00 93.06 220 ARG A CA 1
ATOM 1764 C C . ARG A 1 220 ? 11.586 -10.864 -12.642 1.00 93.06 220 ARG A C 1
ATOM 1766 O O . ARG A 1 220 ? 11.796 -12.070 -12.640 1.00 93.06 220 ARG A O 1
ATOM 1773 N N . ASP A 1 221 ? 10.718 -10.252 -13.434 1.00 93.44 221 ASP A N 1
ATOM 1774 C CA . ASP A 1 221 ? 9.909 -10.928 -14.456 1.00 93.44 221 ASP A CA 1
ATOM 1775 C C . ASP A 1 221 ? 10.700 -11.041 -15.767 1.00 93.44 221 ASP A C 1
ATOM 1777 O O . ASP A 1 221 ? 10.501 -10.295 -16.730 1.00 93.44 221 ASP A O 1
ATOM 1781 N N . LYS A 1 222 ? 11.704 -11.920 -15.784 1.00 90.94 222 LYS A N 1
ATOM 1782 C CA . LYS A 1 222 ? 12.683 -11.953 -16.884 1.00 90.94 222 LYS A CA 1
ATOM 1783 C C . LYS A 1 222 ? 12.027 -12.342 -18.205 1.00 90.94 222 LYS A C 1
ATOM 1785 O O . LYS A 1 222 ? 12.414 -11.842 -19.258 1.00 90.94 222 LYS A O 1
ATOM 1790 N N . ASN A 1 223 ? 11.051 -13.243 -18.167 1.00 90.44 223 ASN A N 1
ATOM 1791 C CA . ASN A 1 223 ? 10.352 -13.693 -19.368 1.00 90.44 223 ASN A CA 1
ATOM 1792 C C . ASN A 1 223 ? 9.124 -12.832 -19.718 1.00 90.44 223 ASN A C 1
ATOM 1794 O O . ASN A 1 223 ? 8.579 -13.012 -20.807 1.00 90.44 223 ASN A O 1
ATOM 1798 N N . GLY A 1 224 ? 8.729 -11.887 -18.857 1.00 89.94 224 GLY A N 1
ATOM 1799 C CA . GLY A 1 224 ? 7.659 -10.929 -19.125 1.00 89.94 224 GLY A CA 1
ATOM 1800 C C . GLY A 1 224 ? 6.266 -11.556 -19.110 1.00 89.94 224 GLY A C 1
ATOM 1801 O O . GLY A 1 224 ? 5.389 -11.102 -19.850 1.00 89.94 224 GLY A O 1
ATOM 1802 N N . ASP A 1 225 ? 6.066 -12.637 -18.351 1.00 89.75 225 ASP A N 1
ATOM 1803 C CA . ASP A 1 225 ? 4.778 -13.336 -18.288 1.00 89.75 225 ASP A CA 1
ATOM 1804 C C . ASP A 1 225 ? 3.889 -12.885 -17.118 1.00 89.75 225 ASP A C 1
ATOM 1806 O O . ASP A 1 225 ? 2.729 -13.298 -17.028 1.00 89.75 225 ASP A O 1
ATOM 1810 N N . GLY A 1 226 ? 4.402 -12.008 -16.249 1.00 88.00 226 GLY A N 1
ATOM 1811 C CA . GLY A 1 226 ? 3.690 -11.468 -15.096 1.00 88.00 226 GLY A CA 1
ATOM 1812 C C . GLY A 1 226 ? 3.443 -12.485 -13.978 1.00 88.00 226 GLY A C 1
ATOM 1813 O O . GLY A 1 226 ? 2.705 -12.185 -13.036 1.00 88.00 226 GLY A O 1
ATOM 1814 N N . ILE A 1 227 ? 4.035 -13.681 -14.047 1.00 89.25 227 ILE A N 1
ATOM 1815 C CA . ILE A 1 227 ? 3.865 -14.759 -13.075 1.00 89.25 227 ILE A CA 1
ATOM 1816 C C . ILE A 1 227 ? 5.214 -15.070 -12.440 1.00 89.25 227 ILE A C 1
ATOM 1818 O O . ILE A 1 227 ? 6.065 -15.721 -13.025 1.00 89.25 227 ILE A O 1
ATOM 1822 N N . ALA A 1 228 ? 5.364 -14.719 -11.168 1.00 88.00 228 ALA A N 1
ATOM 1823 C CA . ALA A 1 228 ? 6.558 -15.028 -10.396 1.00 88.00 228 ALA A CA 1
ATOM 1824 C C . ALA A 1 228 ? 6.902 -16.531 -10.392 1.00 88.00 228 ALA A C 1
ATOM 1826 O O . ALA A 1 228 ? 6.212 -17.331 -9.748 1.00 88.00 228 ALA A O 1
ATOM 1827 N N . GLN A 1 229 ? 8.019 -16.920 -11.019 1.00 89.38 229 GLN A N 1
ATOM 1828 C CA . GLN A 1 229 ? 8.484 -18.316 -10.990 1.00 89.38 229 GLN A CA 1
ATOM 1829 C C . GLN A 1 229 ? 9.669 -18.521 -10.026 1.00 89.38 229 GLN A C 1
ATOM 1831 O O . GLN A 1 229 ? 10.157 -17.587 -9.389 1.00 89.38 229 GLN A O 1
ATOM 1836 N N . LYS A 1 230 ? 10.093 -19.779 -9.822 1.00 87.38 230 LYS A N 1
ATOM 1837 C CA . LYS A 1 230 ? 11.136 -20.142 -8.833 1.00 87.38 230 LYS A CA 1
ATOM 1838 C C . LYS A 1 230 ? 12.557 -19.754 -9.254 1.00 87.38 230 LYS A C 1
ATOM 1840 O O . LYS A 1 230 ? 13.415 -19.594 -8.396 1.00 87.38 230 LYS A O 1
ATOM 1845 N N . ASN A 1 231 ? 12.809 -19.672 -10.554 1.00 87.62 231 ASN A N 1
ATOM 1846 C CA . ASN A 1 231 ? 14.093 -19.301 -11.156 1.00 87.62 231 ASN A CA 1
ATOM 1847 C C . ASN A 1 231 ? 14.273 -17.780 -11.290 1.00 87.62 231 ASN A C 1
ATOM 1849 O O . ASN A 1 231 ? 15.292 -17.329 -11.813 1.00 87.62 231 ASN A O 1
ATOM 1853 N N . GLU A 1 232 ? 13.295 -17.001 -10.835 1.00 91.19 232 GLU A N 1
ATOM 1854 C CA . GLU A 1 232 ? 13.316 -15.549 -10.875 1.00 91.19 232 GLU A CA 1
ATOM 1855 C C . GLU A 1 232 ? 13.708 -14.955 -9.529 1.00 91.19 232 GLU A C 1
ATOM 1857 O O . GLU A 1 232 ? 13.260 -15.390 -8.465 1.00 91.19 232 GLU A O 1
ATOM 1862 N N . ASN A 1 233 ? 14.549 -13.926 -9.586 1.00 90.56 233 ASN A N 1
ATOM 1863 C CA . ASN A 1 233 ? 15.058 -13.276 -8.391 1.00 90.56 233 ASN A CA 1
ATOM 1864 C C . ASN A 1 233 ? 13.952 -12.461 -7.728 1.00 90.56 233 ASN A C 1
ATOM 1866 O O . ASN A 1 233 ? 13.241 -11.701 -8.387 1.00 90.56 233 ASN A O 1
ATOM 1870 N N . ARG A 1 234 ? 13.857 -12.571 -6.406 1.00 91.81 234 ARG A N 1
ATOM 1871 C CA . ARG A 1 234 ? 13.070 -11.644 -5.599 1.00 91.81 234 ARG A CA 1
ATOM 1872 C C . ARG A 1 234 ? 13.860 -10.372 -5.347 1.00 91.81 234 ARG A C 1
ATOM 1874 O O . ARG A 1 234 ? 15.084 -10.426 -5.233 1.00 91.81 234 ARG A O 1
ATOM 1881 N N . LEU A 1 235 ? 13.159 -9.248 -5.309 1.00 91.31 235 LEU A N 1
ATOM 1882 C CA . LEU A 1 235 ? 13.776 -7.935 -5.199 1.00 91.31 235 LEU A CA 1
ATOM 1883 C C . LEU A 1 235 ? 13.268 -7.236 -3.954 1.00 91.31 235 LEU A C 1
ATOM 1885 O O . LEU A 1 235 ? 12.067 -7.186 -3.718 1.00 91.31 235 LEU A O 1
ATOM 1889 N N . GLN A 1 236 ? 14.185 -6.679 -3.174 1.00 91.69 236 GLN A N 1
ATOM 1890 C CA . GLN A 1 236 ? 13.813 -5.832 -2.058 1.00 91.69 236 GLN A CA 1
ATOM 1891 C C . GLN A 1 236 ? 13.566 -4.405 -2.554 1.00 91.69 236 GLN A C 1
ATOM 1893 O O . GLN A 1 236 ? 14.326 -3.853 -3.346 1.00 91.69 236 GLN A O 1
ATOM 1898 N N . GLY A 1 237 ? 12.496 -3.807 -2.060 1.00 90.88 237 GLY A N 1
ATOM 1899 C CA . GLY A 1 237 ? 12.090 -2.447 -2.367 1.00 90.88 237 GLY A CA 1
ATOM 1900 C C . GLY A 1 237 ? 11.193 -1.833 -1.300 1.00 90.88 237 GLY A C 1
ATOM 1901 O O . GLY A 1 237 ? 10.862 -2.457 -0.281 1.00 90.88 237 GLY A O 1
ATOM 1902 N N . LYS A 1 238 ? 10.795 -0.597 -1.560 1.00 91.62 238 LYS A N 1
ATOM 1903 C CA . LYS A 1 238 ? 9.697 0.108 -0.911 1.00 91.62 238 LYS A CA 1
ATOM 1904 C C . LYS A 1 238 ? 8.487 0.055 -1.838 1.00 91.62 238 LYS A C 1
ATOM 1906 O O . LYS A 1 238 ? 8.655 0.160 -3.044 1.00 91.62 238 LYS A O 1
ATOM 1911 N N . VAL A 1 239 ? 7.295 -0.093 -1.280 1.00 92.94 239 VAL A N 1
ATOM 1912 C CA . VAL A 1 239 ? 6.019 0.032 -1.998 1.00 92.94 239 VAL A CA 1
ATOM 1913 C C . VAL A 1 239 ? 5.307 1.243 -1.433 1.00 92.94 239 VAL A C 1
ATOM 1915 O O . VAL A 1 239 ? 5.225 1.365 -0.210 1.00 92.94 239 VAL A O 1
ATOM 1918 N N . PHE A 1 240 ? 4.809 2.127 -2.286 1.00 91.81 240 PHE A N 1
ATOM 1919 C CA . PHE A 1 240 ? 4.186 3.373 -1.863 1.00 91.81 240 PHE A CA 1
ATOM 1920 C C . PHE A 1 240 ? 2.888 3.657 -2.609 1.00 91.81 240 PHE A C 1
ATOM 1922 O O . PHE A 1 240 ? 2.651 3.165 -3.713 1.00 91.81 240 PHE A O 1
ATOM 1929 N N . TRP A 1 241 ? 2.019 4.424 -1.953 1.00 91.75 241 TRP A N 1
ATOM 1930 C CA . TRP A 1 241 ? 0.850 5.003 -2.598 1.00 91.75 241 TRP A CA 1
ATOM 1931 C C . TRP A 1 241 ? 1.267 6.281 -3.307 1.00 91.75 241 TRP A C 1
ATOM 1933 O O . TRP A 1 241 ? 1.377 7.330 -2.675 1.00 91.75 241 TRP A O 1
ATOM 1943 N N . ASP A 1 242 ? 1.451 6.151 -4.615 1.00 89.69 242 ASP A N 1
ATOM 1944 C CA . ASP A 1 242 ? 1.665 7.257 -5.535 1.00 89.69 242 ASP A CA 1
ATOM 1945 C C . ASP A 1 242 ? 0.334 8.002 -5.731 1.00 89.69 242 ASP A C 1
ATOM 1947 O O . ASP A 1 242 ? -0.588 7.533 -6.407 1.00 89.69 242 ASP A O 1
ATOM 1951 N N . LYS A 1 243 ? 0.185 9.135 -5.046 1.00 85.94 243 LYS A N 1
ATOM 1952 C CA . LYS A 1 243 ? -1.078 9.886 -5.009 1.00 85.94 243 LYS A CA 1
ATOM 1953 C C . LYS A 1 243 ? -1.222 10.818 -6.204 1.00 85.94 243 LYS A C 1
ATOM 1955 O O . LYS A 1 243 ? -2.351 11.102 -6.609 1.00 85.94 243 LYS A O 1
ATOM 1960 N N . ASN A 1 244 ? -0.112 11.330 -6.724 1.00 86.06 244 ASN A N 1
ATOM 1961 C CA . ASN A 1 244 ? -0.094 12.300 -7.820 1.00 86.06 244 ASN A CA 1
ATOM 1962 C C . ASN A 1 244 ? 0.144 11.645 -9.195 1.00 86.06 244 ASN A C 1
ATOM 1964 O O . ASN A 1 244 ? -0.058 12.296 -10.218 1.00 86.06 244 ASN A O 1
ATOM 1968 N N . ASN A 1 245 ? 0.420 10.344 -9.218 1.00 87.06 245 ASN A N 1
ATOM 1969 C CA . ASN A 1 245 ? 0.676 9.509 -10.382 1.00 87.06 245 ASN A CA 1
ATOM 1970 C C . ASN A 1 245 ? 1.991 9.778 -11.123 1.00 87.06 245 ASN A C 1
ATOM 1972 O O . ASN A 1 245 ? 2.091 9.433 -12.306 1.00 87.06 245 ASN A O 1
ATOM 1976 N N . ASP A 1 246 ? 2.978 10.381 -10.460 1.00 85.00 246 ASP A N 1
ATOM 1977 C CA . ASP A 1 246 ? 4.257 10.733 -11.084 1.00 85.00 246 ASP A CA 1
ATOM 1978 C C . ASP A 1 246 ? 5.284 9.584 -11.106 1.00 85.00 246 ASP A C 1
ATOM 1980 O O . ASP A 1 246 ? 6.264 9.661 -11.853 1.00 85.00 246 ASP A O 1
ATOM 1984 N N . GLY A 1 247 ? 5.017 8.490 -10.384 1.00 85.25 247 GLY A N 1
ATOM 1985 C CA . GLY A 1 247 ? 5.899 7.330 -10.252 1.00 85.25 247 GLY A CA 1
ATOM 1986 C C . GLY A 1 247 ? 7.107 7.551 -9.337 1.00 85.25 247 GLY A C 1
ATOM 1987 O O . GLY A 1 247 ? 8.015 6.719 -9.313 1.00 85.25 247 GLY A O 1
ATOM 1988 N N . GLU A 1 248 ? 7.152 8.652 -8.588 1.00 86.56 248 GLU A N 1
ATOM 1989 C CA . GLU A 1 248 ? 8.223 8.981 -7.652 1.00 86.56 248 GLU A CA 1
ATOM 1990 C C . GLU A 1 248 ? 7.685 9.054 -6.223 1.00 86.56 248 GLU A C 1
ATOM 1992 O O . GLU A 1 248 ? 6.609 9.571 -5.959 1.00 86.56 248 GLU A O 1
ATOM 1997 N N . HIS A 1 249 ? 8.448 8.539 -5.254 1.00 85.75 249 HIS A N 1
ATOM 1998 C CA . HIS A 1 249 ? 7.997 8.560 -3.865 1.00 85.75 249 HIS A CA 1
ATOM 1999 C C . HIS A 1 249 ? 8.253 9.917 -3.207 1.00 85.75 249 HIS A C 1
ATOM 2001 O O . HIS A 1 249 ? 9.392 10.265 -2.880 1.00 85.75 249 HIS A O 1
ATOM 2007 N N . ASN A 1 250 ? 7.187 10.643 -2.874 1.00 84.81 250 ASN A N 1
ATOM 2008 C CA . ASN A 1 250 ? 7.276 11.813 -2.011 1.00 84.81 250 ASN A CA 1
ATOM 2009 C C . ASN A 1 250 ? 7.145 11.426 -0.529 1.00 84.81 250 ASN A C 1
ATOM 2011 O O . ASN A 1 250 ? 6.051 11.365 0.040 1.00 84.81 250 ASN A O 1
ATOM 2015 N N . SER A 1 251 ? 8.288 11.277 0.144 1.00 75.94 251 SER A N 1
ATOM 2016 C CA . SER A 1 251 ? 8.363 10.886 1.563 1.00 75.94 251 SER A CA 1
ATOM 2017 C C . SER A 1 251 ? 7.580 11.775 2.541 1.00 75.94 251 SER A C 1
ATOM 2019 O O . SER A 1 251 ? 7.302 11.331 3.653 1.00 75.94 251 SER A O 1
ATOM 2021 N N . SER A 1 252 ? 7.227 13.010 2.170 1.00 78.06 252 SER A N 1
ATOM 2022 C CA . SER A 1 252 ? 6.476 13.920 3.046 1.00 78.06 252 SER A CA 1
ATOM 2023 C C . SER A 1 252 ? 4.958 13.731 3.002 1.00 78.06 252 SER A C 1
ATOM 2025 O O . SER A 1 252 ? 4.299 14.098 3.976 1.00 78.06 252 SER A O 1
ATOM 2027 N N . ASN A 1 253 ? 4.413 13.142 1.925 1.00 78.31 253 ASN A N 1
ATOM 2028 C CA . ASN A 1 253 ? 2.965 13.074 1.661 1.00 78.31 253 ASN A CA 1
ATOM 2029 C C . ASN A 1 253 ? 2.453 11.695 1.211 1.00 78.31 253 ASN A C 1
ATOM 2031 O O . ASN A 1 253 ? 1.234 11.459 1.182 1.00 78.31 253 ASN A O 1
ATOM 2035 N N . GLU A 1 254 ? 3.352 10.777 0.870 1.00 86.31 254 GLU A N 1
ATOM 2036 C CA . GLU A 1 254 ? 3.010 9.471 0.325 1.00 86.31 254 GLU A CA 1
ATOM 2037 C C . GLU A 1 254 ? 3.403 8.359 1.289 1.00 86.31 254 GLU A C 1
ATOM 2039 O O . GLU A 1 254 ? 4.583 8.192 1.620 1.00 86.31 254 GLU A O 1
ATOM 2044 N N . PRO A 1 255 ? 2.424 7.587 1.784 1.00 84.88 255 PRO A N 1
ATOM 2045 C CA . PRO A 1 255 ? 2.727 6.478 2.660 1.00 84.88 255 PRO A CA 1
ATOM 2046 C C . PRO A 1 255 ? 3.443 5.385 1.874 1.00 84.88 255 PRO A C 1
ATOM 2048 O O . PRO A 1 255 ? 3.078 5.060 0.743 1.00 84.88 255 PRO A O 1
ATOM 2051 N N . PHE A 1 256 ? 4.431 4.779 2.519 1.00 88.81 256 PHE A N 1
ATOM 2052 C CA . PHE A 1 256 ? 5.181 3.665 1.970 1.00 88.81 256 PHE A CA 1
ATOM 2053 C C . PHE A 1 256 ? 5.354 2.576 3.016 1.00 88.81 256 PHE A C 1
ATOM 2055 O O . PHE A 1 256 ? 5.157 2.800 4.204 1.00 88.81 256 PHE A O 1
ATOM 2062 N N . LEU A 1 257 ? 5.765 1.401 2.566 1.00 90.31 257 LEU A N 1
ATOM 2063 C CA . LEU A 1 257 ? 6.191 0.289 3.401 1.00 90.31 257 LEU A CA 1
ATOM 2064 C C . LEU A 1 257 ? 7.405 -0.379 2.757 1.00 90.31 257 LEU A C 1
ATOM 2066 O O . LEU A 1 257 ? 7.584 -0.337 1.541 1.00 90.31 257 LEU A O 1
ATOM 2070 N N . LYS A 1 258 ? 8.243 -1.025 3.564 1.00 90.06 258 LYS A N 1
ATOM 2071 C CA . LYS A 1 258 ? 9.375 -1.811 3.061 1.00 90.06 258 LYS A CA 1
ATOM 2072 C C . LYS A 1 258 ? 8.966 -3.264 2.873 1.00 90.06 258 LYS A C 1
ATOM 2074 O O . LYS A 1 258 ? 8.307 -3.848 3.730 1.00 90.06 258 LYS A O 1
ATOM 2079 N N . THR A 1 259 ? 9.404 -3.849 1.771 1.00 90.31 259 THR A N 1
ATOM 2080 C CA . THR A 1 259 ? 9.337 -5.298 1.568 1.00 90.31 259 THR A CA 1
ATOM 2081 C C . THR A 1 259 ? 10.334 -6.029 2.467 1.00 90.31 259 THR A C 1
ATOM 2083 O O . THR A 1 259 ? 11.317 -5.457 2.958 1.00 90.31 259 THR A O 1
ATOM 2086 N N . ASN A 1 260 ? 10.096 -7.324 2.663 1.00 86.94 260 ASN A N 1
ATOM 2087 C CA . ASN A 1 260 ? 11.071 -8.208 3.290 1.00 86.94 260 ASN A CA 1
ATOM 2088 C C . ASN A 1 260 ? 12.234 -8.556 2.331 1.00 86.94 260 ASN A C 1
ATOM 2090 O O . ASN A 1 260 ? 12.245 -8.164 1.166 1.00 86.94 260 ASN A O 1
ATOM 2094 N N . ALA A 1 261 ? 13.218 -9.324 2.810 1.00 86.69 261 ALA A N 1
ATOM 2095 C CA . ALA A 1 261 ? 14.375 -9.740 2.003 1.00 86.69 261 ALA A CA 1
ATOM 2096 C C . ALA A 1 261 ? 13.998 -10.593 0.770 1.00 86.69 261 ALA A C 1
ATOM 2098 O O . ALA A 1 261 ? 14.774 -10.699 -0.176 1.00 86.69 261 ALA A O 1
ATOM 2099 N N . SER A 1 262 ? 12.802 -11.185 0.776 1.00 88.31 262 SER A N 1
ATOM 2100 C CA . SER A 1 262 ? 12.226 -11.956 -0.329 1.00 88.31 262 SER A CA 1
ATOM 2101 C C . SER A 1 262 ? 11.297 -11.116 -1.215 1.00 88.31 262 SER A C 1
ATOM 2103 O O . SER A 1 262 ? 10.535 -11.688 -1.993 1.00 88.31 262 SER A O 1
ATOM 2105 N N . GLY A 1 263 ? 11.308 -9.785 -1.088 1.00 90.25 263 GLY A N 1
ATOM 2106 C CA . GLY A 1 263 ? 10.493 -8.871 -1.892 1.00 90.25 263 GLY A CA 1
ATOM 2107 C C . GLY A 1 263 ? 8.990 -8.935 -1.637 1.00 90.25 263 GLY A C 1
ATOM 2108 O O . GLY A 1 263 ? 8.216 -8.348 -2.389 1.00 90.25 263 GLY A O 1
ATOM 2109 N N . GLN A 1 264 ? 8.547 -9.655 -0.607 1.00 93.38 264 GLN A N 1
ATOM 2110 C CA . GLN A 1 264 ? 7.131 -9.755 -0.269 1.00 93.38 264 GLN A CA 1
ATOM 2111 C C . GLN A 1 264 ? 6.705 -8.561 0.582 1.00 93.38 264 GLN A C 1
ATOM 2113 O O . GLN A 1 264 ? 7.479 -8.041 1.395 1.00 93.38 264 GLN A O 1
ATOM 2118 N N . PHE A 1 265 ? 5.445 -8.172 0.431 1.00 89.94 265 PHE A N 1
ATOM 2119 C CA . PHE A 1 265 ? 4.799 -7.175 1.270 1.00 89.94 265 PHE A CA 1
ATOM 2120 C C . PHE A 1 265 ? 3.339 -7.516 1.529 1.00 89.94 265 PHE A C 1
ATOM 2122 O O . PHE A 1 265 ? 2.697 -8.233 0.759 1.00 89.94 265 PHE A O 1
ATOM 2129 N N . ALA A 1 266 ? 2.805 -6.957 2.609 1.00 89.44 266 ALA A N 1
ATOM 2130 C CA . ALA A 1 266 ? 1.381 -6.947 2.866 1.00 89.44 266 ALA A CA 1
ATOM 2131 C C . ALA A 1 266 ? 0.989 -5.713 3.680 1.00 89.44 266 ALA A C 1
ATOM 2133 O O . ALA A 1 266 ? 1.753 -5.266 4.535 1.00 89.44 266 ALA A O 1
ATOM 2134 N N . PHE A 1 267 ? -0.204 -5.188 3.423 1.00 84.75 267 PHE A N 1
ATOM 2135 C CA . PHE A 1 267 ? -0.822 -4.133 4.217 1.00 84.75 267 PHE A CA 1
ATOM 2136 C C . PHE A 1 267 ? -2.343 -4.244 4.176 1.00 84.75 267 PHE A C 1
ATOM 2138 O O . PHE A 1 267 ? -2.927 -4.794 3.241 1.00 84.75 267 PHE A O 1
ATOM 2145 N N . GLU A 1 268 ? -2.994 -3.725 5.208 1.00 83.12 268 GLU A N 1
ATOM 2146 C CA . GLU A 1 268 ? -4.447 -3.640 5.261 1.00 83.12 268 GLU A CA 1
ATOM 2147 C C . GLU A 1 268 ? -4.906 -2.320 4.644 1.00 83.12 268 GLU A C 1
ATOM 2149 O O . GLU A 1 268 ? -4.460 -1.243 5.036 1.00 83.12 268 GLU A O 1
ATOM 2154 N N . TRP A 1 269 ? -5.832 -2.404 3.694 1.00 83.75 269 TRP A N 1
ATOM 2155 C CA . TRP A 1 269 ? -6.594 -1.264 3.220 1.00 83.75 269 TRP A CA 1
ATOM 2156 C C . TRP A 1 269 ? -8.003 -1.324 3.785 1.00 83.75 269 TRP A C 1
ATOM 2158 O O . TRP A 1 269 ? -8.736 -2.280 3.534 1.00 83.75 269 TRP A O 1
ATOM 2168 N N . ILE A 1 270 ? -8.403 -0.292 4.517 1.00 79.12 270 ILE A N 1
ATOM 2169 C CA . ILE A 1 270 ? -9.724 -0.228 5.134 1.00 79.12 270 ILE A CA 1
ATOM 2170 C C . ILE A 1 270 ? -10.578 0.752 4.344 1.00 79.12 270 ILE A C 1
ATOM 2172 O O . ILE A 1 270 ? -10.263 1.938 4.291 1.00 79.12 270 ILE A O 1
ATOM 2176 N N . SER A 1 271 ? -11.660 0.259 3.750 1.00 80.25 271 SER A N 1
ATOM 2177 C CA . SER A 1 271 ? -12.650 1.097 3.082 1.00 80.25 271 SER A CA 1
ATOM 2178 C C . SER A 1 271 ? -14.057 0.588 3.356 1.00 80.25 271 SER A C 1
ATOM 2180 O O . SER A 1 271 ? -14.345 -0.602 3.287 1.00 80.25 271 SER A O 1
ATOM 2182 N N . SER A 1 272 ? -14.960 1.509 3.642 1.00 70.38 272 SER A N 1
ATOM 2183 C CA . SER A 1 272 ? -16.405 1.276 3.689 1.00 70.38 272 SER A CA 1
ATOM 2184 C C . SER A 1 272 ? -17.051 1.306 2.302 1.00 70.38 272 SER A C 1
ATOM 2186 O O . SER A 1 272 ? -18.165 0.814 2.122 1.00 70.38 272 SER A O 1
ATOM 2188 N N . ILE A 1 273 ? -16.361 1.903 1.328 1.00 77.62 273 ILE A N 1
ATOM 2189 C CA . ILE A 1 273 ? -16.828 2.093 -0.040 1.00 77.62 273 ILE A CA 1
ATOM 2190 C C . ILE A 1 273 ? -15.974 1.217 -0.941 1.00 77.62 273 ILE A C 1
ATOM 2192 O O . ILE A 1 273 ? -14.751 1.300 -0.915 1.00 77.62 273 ILE A O 1
ATOM 2196 N N . TYR A 1 274 ? -16.621 0.383 -1.743 1.00 82.00 274 TYR A N 1
ATOM 2197 C CA . TYR A 1 274 ? -15.988 -0.374 -2.813 1.00 82.00 274 TYR A CA 1
ATOM 2198 C C . TYR A 1 274 ? -16.864 -0.281 -4.078 1.00 82.00 274 TYR A C 1
ATOM 2200 O O . TYR A 1 274 ? -18.088 -0.192 -3.950 1.00 82.00 274 TYR A O 1
ATOM 2208 N N . PRO A 1 275 ? -16.280 -0.327 -5.290 1.00 90.38 275 PRO A N 1
ATOM 2209 C CA . PRO A 1 275 ? -14.854 -0.496 -5.556 1.00 90.38 275 PRO A CA 1
ATOM 2210 C C . PRO A 1 275 ? -14.022 0.743 -5.209 1.00 90.38 275 PRO A C 1
ATOM 2212 O O . PRO A 1 275 ? -14.513 1.866 -5.259 1.00 90.38 275 PRO A O 1
ATOM 2215 N N . ILE A 1 276 ? -12.751 0.521 -4.887 1.00 87.81 276 ILE A N 1
ATOM 2216 C CA . ILE A 1 276 ? -11.733 1.575 -4.768 1.00 87.81 276 ILE A CA 1
ATOM 2217 C C . ILE A 1 276 ? -10.669 1.364 -5.834 1.00 87.81 276 ILE A C 1
ATOM 2219 O O . ILE A 1 276 ? -10.395 0.222 -6.205 1.00 87.81 276 ILE A O 1
ATOM 2223 N N . SER A 1 277 ? -10.034 2.442 -6.274 1.00 88.44 277 SER A N 1
ATOM 2224 C CA . SER A 1 277 ? -8.847 2.378 -7.123 1.00 88.44 277 SER A CA 1
ATOM 2225 C C . SER A 1 277 ? -7.663 2.949 -6.363 1.00 88.44 277 SER A C 1
ATOM 2227 O O . SER A 1 277 ? -7.748 4.047 -5.818 1.00 88.44 277 SER A O 1
ATOM 2229 N N . LEU A 1 278 ? -6.581 2.180 -6.317 1.00 90.00 278 LEU A N 1
ATOM 2230 C CA . LEU A 1 278 ? -5.312 2.574 -5.722 1.00 90.00 278 LEU A CA 1
ATOM 2231 C C . LEU A 1 278 ? -4.278 2.744 -6.823 1.00 90.00 278 LEU A C 1
ATOM 2233 O O . LEU A 1 278 ? -4.206 1.916 -7.727 1.00 90.00 278 LEU A O 1
ATOM 2237 N N . SER A 1 279 ? -3.472 3.785 -6.702 1.00 91.69 279 SER A N 1
ATOM 2238 C CA . SER A 1 279 ? -2.305 4.034 -7.539 1.00 91.69 279 SER A CA 1
ATOM 2239 C C . SER A 1 279 ? -1.076 3.650 -6.725 1.00 91.69 279 SER A C 1
ATOM 2241 O O . SER A 1 279 ? -0.793 4.266 -5.705 1.00 91.69 279 SER A O 1
ATOM 2243 N N . LEU A 1 280 ? -0.419 2.547 -7.065 1.00 93.00 280 LEU A N 1
ATOM 2244 C CA . LEU A 1 280 ? 0.662 1.987 -6.252 1.00 93.00 280 LEU A CA 1
ATOM 2245 C C . LEU A 1 280 ? 1.917 1.852 -7.096 1.00 93.00 280 LEU A C 1
ATOM 2247 O O . LEU A 1 280 ? 1.844 1.383 -8.227 1.00 93.00 280 LEU A O 1
ATOM 2251 N N . ASP A 1 281 ? 3.058 2.209 -6.530 1.00 93.19 281 ASP A N 1
ATOM 2252 C CA . ASP A 1 281 ? 4.353 2.045 -7.182 1.00 93.19 281 ASP A CA 1
ATOM 2253 C C . ASP A 1 281 ? 5.380 1.481 -6.193 1.00 93.19 281 ASP A C 1
ATOM 2255 O O . ASP A 1 281 ? 5.090 1.246 -5.010 1.00 93.19 281 ASP A O 1
ATOM 2259 N N . SER A 1 282 ? 6.576 1.196 -6.687 1.00 93.06 282 SER A N 1
ATOM 2260 C CA . SER A 1 282 ? 7.686 0.713 -5.898 1.00 93.06 282 SER A CA 1
ATOM 2261 C C . SER A 1 282 ? 9.022 1.301 -6.323 1.00 93.06 282 SER A C 1
ATOM 2263 O O . SER A 1 282 ? 9.282 1.609 -7.479 1.00 93.06 282 SER A O 1
ATOM 2265 N N . GLU A 1 283 ? 9.915 1.382 -5.348 1.00 91.81 283 GLU A N 1
ATOM 2266 C CA . GLU A 1 283 ? 11.299 1.804 -5.518 1.00 91.81 283 GLU A CA 1
ATOM 2267 C C . GLU A 1 283 ? 12.194 0.668 -5.019 1.00 91.81 283 GLU A C 1
ATOM 2269 O O . GLU A 1 283 ? 12.031 0.193 -3.890 1.00 91.81 283 GLU A O 1
ATOM 2274 N N . LEU A 1 284 ? 13.130 0.193 -5.841 1.00 91.06 284 LEU A N 1
ATOM 2275 C CA . LEU A 1 284 ? 14.070 -0.838 -5.401 1.00 91.06 284 LEU A CA 1
ATOM 2276 C C . LEU A 1 284 ? 15.062 -0.255 -4.395 1.00 91.06 284 LEU A C 1
ATOM 2278 O O . LEU A 1 284 ? 15.546 0.860 -4.555 1.00 91.06 284 LEU A O 1
ATOM 2282 N N . VAL A 1 285 ? 15.392 -1.026 -3.361 1.00 84.88 285 VAL A N 1
ATOM 2283 C CA . VAL A 1 285 ? 16.464 -0.654 -2.433 1.00 84.88 285 VAL A CA 1
ATOM 2284 C C . VAL A 1 285 ? 17.753 -1.262 -2.965 1.00 84.88 285 VAL A C 1
ATOM 2286 O O . VAL A 1 285 ? 17.886 -2.487 -3.018 1.00 84.88 285 VAL A O 1
ATOM 2289 N N . GLU A 1 286 ? 18.691 -0.412 -3.379 1.00 69.62 286 GLU A N 1
ATOM 2290 C CA . GLU A 1 286 ? 20.004 -0.866 -3.827 1.00 69.62 286 GLU A CA 1
ATOM 2291 C C . GLU A 1 286 ? 20.743 -1.564 -2.682 1.00 69.62 286 GLU A C 1
ATOM 2293 O O . GLU A 1 286 ? 20.943 -1.010 -1.600 1.00 69.62 286 GLU A O 1
ATOM 2298 N N . ASN A 1 287 ? 21.165 -2.802 -2.929 1.00 62.56 287 ASN A N 1
ATOM 2299 C CA . ASN A 1 287 ? 22.102 -3.493 -2.059 1.00 62.56 287 ASN A CA 1
ATOM 2300 C C . ASN A 1 287 ? 23.509 -3.226 -2.594 1.00 62.56 287 ASN A C 1
ATOM 2302 O O . ASN A 1 287 ? 23.785 -3.569 -3.740 1.00 62.56 287 ASN A O 1
ATOM 2306 N N . GLU A 1 288 ? 24.422 -2.712 -1.763 1.00 54.84 288 GLU A N 1
ATOM 2307 C CA . GLU A 1 288 ? 25.811 -2.371 -2.146 1.00 54.84 288 GLU A CA 1
ATOM 2308 C C . GLU A 1 288 ? 26.586 -3.529 -2.819 1.00 54.84 288 GLU A C 1
ATOM 2310 O O . GLU A 1 288 ? 27.570 -3.313 -3.522 1.00 54.84 288 GLU A O 1
ATOM 2315 N N . ASN A 1 289 ? 26.120 -4.772 -2.643 1.00 52.22 289 ASN A N 1
ATOM 2316 C CA . ASN A 1 289 ? 26.711 -5.985 -3.213 1.00 52.22 289 ASN A CA 1
ATOM 2317 C C . ASN A 1 289 ? 26.035 -6.484 -4.506 1.00 52.22 289 ASN A C 1
ATOM 2319 O O . ASN A 1 289 ? 26.487 -7.472 -5.088 1.00 52.22 289 ASN A O 1
ATOM 2323 N N . GLN A 1 290 ? 24.951 -5.853 -4.962 1.00 53.34 290 GLN A N 1
ATOM 2324 C CA . GLN A 1 290 ? 24.287 -6.175 -6.223 1.00 53.34 290 GLN A CA 1
ATOM 2325 C C . GLN A 1 290 ? 24.560 -5.060 -7.225 1.00 53.34 290 GLN A C 1
ATOM 2327 O O . GLN A 1 290 ? 24.020 -3.967 -7.125 1.00 53.34 290 GLN A O 1
ATOM 2332 N N . LYS A 1 291 ? 25.364 -5.361 -8.249 1.00 56.09 291 LYS A N 1
ATOM 2333 C CA . LYS A 1 291 ? 25.355 -4.566 -9.475 1.00 56.09 291 LYS A CA 1
ATOM 2334 C C . LYS A 1 291 ? 23.999 -4.794 -10.138 1.00 56.09 291 LYS A C 1
ATOM 2336 O O . LYS A 1 291 ? 23.787 -5.826 -10.773 1.00 56.09 291 LYS A O 1
ATOM 2341 N N . ILE A 1 292 ? 23.064 -3.889 -9.896 1.00 55.44 292 ILE A N 1
ATOM 2342 C CA . ILE A 1 292 ? 21.732 -3.944 -10.482 1.00 55.44 292 ILE A CA 1
ATOM 2343 C C . ILE A 1 292 ? 21.866 -3.355 -11.892 1.00 55.44 292 ILE A C 1
ATOM 2345 O O . ILE A 1 292 ? 22.216 -2.188 -12.049 1.00 55.44 292 ILE A O 1
ATOM 2349 N N . ASP A 1 293 ? 21.672 -4.178 -12.930 1.00 75.44 293 ASP A N 1
ATOM 2350 C CA . ASP A 1 293 ? 21.361 -3.654 -14.269 1.00 75.44 293 ASP A CA 1
ATOM 2351 C C . ASP A 1 293 ? 20.190 -2.681 -14.119 1.00 75.44 293 ASP A C 1
ATOM 2353 O O . ASP A 1 293 ? 19.299 -2.992 -13.341 1.00 75.44 293 ASP A O 1
ATOM 2357 N N . LEU A 1 294 ? 20.167 -1.537 -14.807 1.00 86.81 294 LEU A N 1
ATOM 2358 C CA . LEU A 1 294 ? 19.077 -0.563 -14.663 1.00 86.81 294 LEU A CA 1
ATOM 2359 C C . LEU A 1 294 ? 17.716 -1.264 -14.817 1.00 86.81 294 LEU A C 1
ATOM 2361 O O . LEU A 1 294 ? 17.413 -1.788 -15.890 1.00 86.81 294 LEU A O 1
ATOM 2365 N N . LEU A 1 295 ? 16.931 -1.318 -13.735 1.00 90.38 295 LEU A N 1
ATOM 2366 C CA . LEU A 1 295 ? 15.630 -1.986 -13.714 1.00 90.38 295 LEU A CA 1
ATOM 2367 C C . LEU A 1 295 ? 14.520 -0.971 -13.705 1.00 90.38 295 LEU A C 1
ATOM 2369 O O . LEU A 1 295 ? 14.586 0.024 -12.989 1.00 90.38 295 LEU A O 1
ATOM 2373 N N . VAL A 1 296 ? 13.471 -1.302 -14.436 1.00 90.19 296 VAL A N 1
ATOM 2374 C CA . VAL A 1 296 ? 12.244 -0.524 -14.478 1.00 90.19 296 VAL A CA 1
ATOM 2375 C C . VAL A 1 296 ? 11.068 -1.419 -14.097 1.00 90.19 296 VAL A C 1
ATOM 2377 O O . VAL A 1 296 ? 11.075 -2.614 -14.436 1.00 90.19 296 VAL A O 1
ATOM 2380 N N . PRO A 1 297 ? 10.088 -0.889 -13.347 1.00 91.62 297 PRO A N 1
ATOM 2381 C CA . PRO A 1 297 ? 8.839 -1.597 -13.130 1.00 91.62 297 PRO A CA 1
ATOM 2382 C C . PRO A 1 297 ? 8.105 -1.757 -14.465 1.00 91.62 297 PRO A C 1
ATOM 2384 O O . PRO A 1 297 ? 8.256 -0.935 -15.362 1.00 91.62 297 PRO A O 1
ATOM 2387 N N . VAL A 1 298 ? 7.314 -2.819 -14.610 1.00 89.19 298 VAL A N 1
ATOM 2388 C CA . VAL A 1 298 ? 6.538 -3.079 -15.833 1.00 89.19 298 VAL A CA 1
ATOM 2389 C C . VAL A 1 298 ? 5.072 -3.270 -15.475 1.00 89.19 298 VAL A C 1
ATOM 2391 O O . VAL A 1 298 ? 4.620 -4.361 -15.128 1.00 89.19 298 VAL A O 1
ATOM 2394 N N . PHE A 1 299 ? 4.300 -2.188 -15.535 1.00 87.94 299 PHE A N 1
ATOM 2395 C CA . PHE A 1 299 ? 2.892 -2.200 -15.152 1.00 87.94 299 PHE A CA 1
ATOM 2396 C C . PHE A 1 299 ? 1.953 -2.315 -16.356 1.00 87.94 299 PHE A C 1
ATOM 2398 O O . PHE A 1 299 ? 2.272 -1.843 -17.445 1.00 87.94 299 PHE A O 1
ATOM 2405 N N . PRO A 1 300 ? 0.754 -2.900 -16.191 1.00 84.88 300 PRO A N 1
ATOM 2406 C CA . PRO A 1 300 ? -0.294 -2.808 -17.200 1.00 84.88 300 PRO A CA 1
ATOM 2407 C C . PRO A 1 300 ? -0.666 -1.347 -17.505 1.00 84.88 300 PRO A C 1
ATOM 2409 O O . PRO A 1 300 ? -0.415 -0.432 -16.714 1.00 84.88 300 PRO A O 1
ATOM 2412 N N . ALA A 1 301 ? -1.289 -1.136 -18.667 1.00 84.12 301 ALA A N 1
ATOM 2413 C CA . ALA A 1 301 ? -1.897 0.145 -19.022 1.00 84.12 301 ALA A CA 1
ATOM 2414 C C . ALA A 1 301 ? -2.932 0.572 -17.970 1.00 84.12 301 ALA A C 1
ATOM 2416 O O . ALA A 1 301 ? -3.674 -0.287 -17.476 1.00 84.12 301 ALA A O 1
ATOM 2417 N N . PRO A 1 302 ? -2.998 1.868 -17.612 1.00 86.00 302 PRO A N 1
ATOM 2418 C CA . PRO A 1 302 ? -3.976 2.332 -16.658 1.00 86.00 302 PRO A CA 1
ATOM 2419 C C . PRO A 1 302 ? -5.356 2.257 -17.332 1.00 86.00 302 PRO A C 1
ATOM 2421 O O . PRO A 1 302 ? -5.464 2.337 -18.562 1.00 86.00 302 PRO A O 1
ATOM 2424 N N . PRO A 1 303 ? -6.436 2.081 -16.562 1.00 83.56 303 PRO A N 1
ATOM 2425 C CA . PRO A 1 303 ? -7.774 2.086 -17.133 1.00 83.56 303 PRO A CA 1
ATOM 2426 C C . PRO A 1 303 ? -8.119 3.482 -17.701 1.00 83.56 303 PRO A C 1
ATOM 2428 O O . PRO A 1 303 ? -7.775 4.494 -17.083 1.00 83.56 303 PRO A O 1
ATOM 2431 N N . PRO A 1 304 ? -8.842 3.576 -18.836 1.00 84.69 304 PRO A N 1
ATOM 2432 C CA . PRO A 1 304 ? -9.363 4.851 -19.330 1.00 84.69 304 PRO A CA 1
ATOM 2433 C C . PRO A 1 304 ? -10.204 5.575 -18.260 1.00 84.69 304 PRO A C 1
ATOM 2435 O O . PRO A 1 304 ? -10.924 4.905 -17.513 1.00 84.69 304 PRO A O 1
ATOM 2438 N N . PRO A 1 305 ? -10.172 6.921 -18.185 1.00 88.62 305 PRO A N 1
ATOM 2439 C CA . PRO A 1 305 ? -9.580 7.864 -19.141 1.00 88.62 305 PRO A CA 1
ATOM 2440 C C . PRO A 1 305 ? -8.117 8.255 -18.849 1.00 88.62 305 PRO A C 1
ATOM 2442 O O . PRO A 1 305 ? -7.637 9.232 -19.419 1.00 88.62 305 PRO A O 1
ATOM 2445 N N . LEU A 1 306 ? -7.414 7.551 -17.954 1.00 83.19 306 LEU A N 1
ATOM 2446 C CA . LEU A 1 306 ? -6.035 7.899 -17.597 1.00 83.19 306 LEU A CA 1
ATOM 2447 C C . LEU A 1 306 ? -5.089 7.744 -18.798 1.00 83.19 306 LEU A C 1
ATOM 2449 O O . LEU A 1 306 ? -5.158 6.752 -19.525 1.00 83.19 306 LEU A O 1
ATOM 2453 N N . ASN A 1 307 ? -4.197 8.721 -18.988 1.00 83.94 307 ASN A N 1
ATOM 2454 C CA . ASN A 1 307 ? -3.184 8.674 -20.039 1.00 83.94 307 ASN A CA 1
ATOM 2455 C C . ASN A 1 307 ? -2.014 7.774 -19.611 1.00 83.94 307 ASN A C 1
ATOM 2457 O O . ASN A 1 307 ? -1.427 7.973 -18.546 1.00 83.94 307 ASN A O 1
ATOM 2461 N N . ALA A 1 308 ? -1.664 6.810 -20.463 1.00 83.44 308 ALA A N 1
ATOM 2462 C CA . ALA A 1 308 ? -0.543 5.908 -20.245 1.00 83.44 308 ALA A CA 1
ATOM 2463 C C . ALA A 1 308 ? 0.816 6.628 -20.184 1.00 83.44 308 ALA A C 1
ATOM 2465 O O . ALA A 1 308 ? 1.699 6.158 -19.475 1.00 83.44 308 ALA A O 1
ATOM 2466 N N . ASP A 1 309 ? 0.965 7.770 -20.854 1.00 80.25 309 ASP A N 1
ATOM 2467 C CA . ASP A 1 309 ? 2.223 8.531 -20.859 1.00 80.25 309 ASP A CA 1
ATOM 2468 C C . ASP A 1 309 ? 2.395 9.386 -19.594 1.00 80.25 309 ASP A C 1
ATOM 2470 O O . ASP A 1 309 ? 3.496 9.818 -19.261 1.00 80.25 309 ASP A O 1
ATOM 2474 N N . SER A 1 310 ? 1.295 9.658 -18.884 1.00 82.75 310 SER A N 1
ATOM 2475 C CA . SER A 1 310 ? 1.285 10.514 -17.691 1.00 82.75 310 SER A CA 1
ATOM 2476 C C . SER A 1 310 ? 1.251 9.725 -16.387 1.00 82.75 310 SER A C 1
ATOM 2478 O O . SER A 1 310 ? 1.692 10.242 -15.371 1.00 82.75 310 SER A O 1
ATOM 2480 N N . VAL A 1 311 ? 0.716 8.499 -16.401 1.00 84.12 311 VAL A N 1
ATOM 2481 C CA . VAL A 1 311 ? 0.578 7.651 -15.210 1.00 84.12 311 VAL A CA 1
ATOM 2482 C C . VAL A 1 311 ? 1.616 6.543 -15.244 1.00 84.12 311 VAL A C 1
ATOM 2484 O O . VAL A 1 311 ? 1.497 5.595 -16.033 1.00 84.12 311 VAL A O 1
ATOM 2487 N N . LYS A 1 312 ? 2.600 6.642 -14.351 1.00 83.94 312 LYS A N 1
ATOM 2488 C CA . LYS A 1 312 ? 3.734 5.711 -14.289 1.00 83.94 312 LYS A CA 1
ATOM 2489 C C . LYS A 1 312 ? 3.579 4.584 -13.271 1.00 83.94 312 LYS A C 1
ATOM 2491 O O . LYS A 1 312 ? 4.324 3.617 -13.365 1.00 83.94 312 LYS A O 1
ATOM 2496 N N . ASN A 1 313 ? 2.577 4.651 -12.400 1.00 90.00 313 ASN A N 1
ATOM 2497 C CA . ASN A 1 313 ? 2.304 3.636 -11.384 1.00 90.00 313 ASN A CA 1
ATOM 2498 C C . ASN A 1 313 ? 1.375 2.496 -11.844 1.00 90.00 313 ASN A C 1
ATOM 2500 O O . ASN A 1 313 ? 0.834 2.472 -12.958 1.00 90.00 313 ASN A O 1
ATOM 2504 N N . HIS A 1 314 ? 1.169 1.536 -10.940 1.00 91.56 314 HIS A N 1
ATOM 2505 C CA . HIS A 1 314 ? 0.205 0.458 -11.075 1.00 91.56 314 HIS A CA 1
ATOM 2506 C C . HIS A 1 314 ? -1.163 0.852 -10.502 1.00 91.56 314 HIS A C 1
ATOM 2508 O O . HIS A 1 314 ? -1.371 0.877 -9.285 1.00 91.56 314 HIS A O 1
ATOM 2514 N N . SER A 1 315 ? -2.145 1.052 -11.384 1.00 90.94 315 SER A N 1
ATOM 2515 C CA . SER A 1 315 ? -3.536 1.248 -10.972 1.00 90.94 315 SER A CA 1
ATOM 2516 C C . SER A 1 315 ? -4.215 -0.090 -10.652 1.00 90.94 315 SER A C 1
ATOM 2518 O O . SER A 1 315 ? -4.423 -0.933 -11.529 1.00 90.94 315 SER A O 1
ATOM 2520 N N . LYS A 1 316 ? -4.595 -0.287 -9.385 1.00 90.25 316 LYS A N 1
ATOM 2521 C CA . LYS A 1 316 ? -5.297 -1.477 -8.894 1.00 90.25 316 LYS A CA 1
ATOM 2522 C C . LYS A 1 316 ? -6.696 -1.130 -8.402 1.00 90.25 316 LYS A C 1
ATOM 2524 O O . LYS A 1 316 ? -6.858 -0.496 -7.361 1.00 90.25 316 LYS A O 1
ATOM 2529 N N . THR A 1 317 ? -7.717 -1.658 -9.074 1.00 91.69 317 THR A N 1
ATOM 2530 C CA . THR A 1 317 ? -9.094 -1.621 -8.561 1.00 91.69 317 THR A CA 1
ATOM 2531 C C . THR A 1 317 ? -9.371 -2.805 -7.636 1.00 91.69 317 THR A C 1
ATOM 2533 O O . THR A 1 317 ? -9.195 -3.968 -8.009 1.00 91.69 317 THR A O 1
ATOM 2536 N N . ILE A 1 318 ? -9.849 -2.516 -6.429 1.00 90.19 318 ILE A N 1
ATOM 2537 C CA . ILE A 1 318 ? -10.261 -3.497 -5.425 1.00 90.19 318 ILE A CA 1
ATOM 2538 C C . ILE A 1 318 ? -11.780 -3.458 -5.332 1.00 90.19 318 ILE A C 1
ATOM 2540 O O . ILE A 1 318 ? -12.367 -2.428 -5.021 1.00 90.19 318 ILE A O 1
ATOM 2544 N N . GLN A 1 319 ? -12.417 -4.592 -5.618 1.00 90.88 319 GLN A N 1
ATOM 2545 C CA . GLN A 1 319 ? -13.870 -4.670 -5.805 1.00 90.88 319 GLN A CA 1
ATOM 2546 C C . GLN A 1 319 ? -14.662 -4.803 -4.501 1.00 90.88 319 GLN A C 1
ATOM 2548 O O . GLN A 1 319 ? -15.849 -4.497 -4.471 1.00 90.88 319 GLN A O 1
ATOM 2553 N N . LYS A 1 320 ? -14.033 -5.322 -3.444 1.00 89.38 320 LYS A N 1
ATOM 2554 C CA . LYS A 1 320 ? -14.637 -5.556 -2.127 1.00 89.38 320 LYS A CA 1
ATOM 2555 C C . LYS A 1 320 ? -13.555 -5.853 -1.090 1.00 89.38 320 LYS A C 1
ATOM 2557 O O . LYS A 1 320 ? -12.423 -6.169 -1.458 1.00 89.38 320 LYS A O 1
ATOM 2562 N N . ALA A 1 321 ? -13.942 -5.839 0.182 1.00 85.12 321 ALA A N 1
ATOM 2563 C CA . ALA A 1 321 ? -13.148 -6.369 1.284 1.00 85.12 321 ALA A CA 1
ATOM 2564 C C . ALA A 1 321 ? -12.764 -7.850 1.080 1.00 85.12 321 ALA A C 1
ATOM 2566 O O . ALA A 1 321 ? -13.425 -8.599 0.347 1.00 85.12 321 ALA A O 1
ATOM 2567 N N . GLY A 1 322 ? -11.693 -8.280 1.747 1.00 86.75 322 GLY A N 1
ATOM 2568 C CA . GLY A 1 322 ? -11.126 -9.623 1.636 1.00 86.75 322 GLY A CA 1
ATOM 2569 C C . GLY A 1 322 ? -9.621 -9.599 1.387 1.00 86.75 322 GLY A C 1
ATOM 2570 O O . GLY A 1 322 ? -8.877 -8.939 2.102 1.00 86.75 322 GLY A O 1
ATOM 2571 N N . THR A 1 323 ? -9.154 -10.346 0.390 1.00 88.88 323 THR A N 1
ATOM 2572 C CA . THR A 1 323 ? -7.735 -10.389 0.017 1.00 88.88 323 THR A CA 1
ATOM 2573 C C . THR A 1 323 ? -7.578 -10.033 -1.451 1.00 88.88 323 THR A C 1
ATOM 2575 O O . THR A 1 323 ? -8.309 -10.546 -2.299 1.00 88.88 323 THR A O 1
ATOM 2578 N N . SER A 1 324 ? -6.605 -9.178 -1.744 1.00 90.25 324 SER A N 1
ATOM 2579 C CA . SER A 1 324 ? -6.224 -8.793 -3.098 1.00 90.25 324 SER A CA 1
ATOM 2580 C C . SER A 1 324 ? -4.723 -8.982 -3.272 1.00 90.25 324 SER A C 1
ATOM 2582 O O . SER A 1 324 ? -3.951 -8.717 -2.352 1.00 90.25 324 SER A O 1
ATOM 2584 N N . SER A 1 325 ? -4.319 -9.441 -4.454 1.00 91.06 325 SER A N 1
ATOM 2585 C CA . SER A 1 325 ? -2.908 -9.593 -4.801 1.00 91.06 325 SER A CA 1
ATOM 2586 C C . SER A 1 325 ? -2.452 -8.450 -5.703 1.00 91.06 325 SER A C 1
ATOM 2588 O O . SER A 1 325 ? -3.133 -8.098 -6.679 1.00 91.06 325 SER A O 1
ATOM 2590 N N . LEU A 1 326 ? -1.298 -7.886 -5.364 1.00 90.62 326 LEU A N 1
ATOM 2591 C CA . LEU A 1 326 ? -0.586 -6.869 -6.114 1.00 90.62 326 LEU A CA 1
ATOM 2592 C C . LEU A 1 326 ? 0.789 -7.400 -6.502 1.00 90.62 326 LEU A C 1
ATOM 2594 O O . LEU A 1 326 ? 1.590 -7.797 -5.664 1.00 90.62 326 LEU A O 1
ATOM 2598 N N . LEU A 1 327 ? 1.059 -7.395 -7.793 1.00 91.25 327 LEU A N 1
ATOM 2599 C CA . LEU A 1 327 ? 2.291 -7.906 -8.350 1.00 91.25 327 LEU A CA 1
ATOM 2600 C C . LEU A 1 327 ? 3.048 -6.744 -8.988 1.00 91.25 327 LEU A C 1
ATOM 2602 O O . LEU A 1 327 ? 2.470 -6.026 -9.800 1.00 91.25 327 LEU A O 1
ATOM 2606 N N . LEU A 1 328 ? 4.311 -6.568 -8.601 1.00 93.44 328 LEU A N 1
ATOM 2607 C CA . LEU A 1 328 ? 5.173 -5.476 -9.051 1.00 93.44 328 LEU A CA 1
ATOM 2608 C C . LEU A 1 328 ? 6.404 -6.074 -9.759 1.00 93.44 328 LEU A C 1
ATOM 2610 O O . LEU A 1 328 ? 7.455 -6.265 -9.136 1.00 93.44 328 LEU A O 1
ATOM 2614 N N . PRO A 1 329 ? 6.260 -6.476 -11.034 1.00 94.38 329 PRO A N 1
ATOM 2615 C CA . PRO A 1 329 ? 7.348 -7.065 -11.798 1.00 94.38 329 PRO A CA 1
ATOM 2616 C C . PRO A 1 329 ? 8.342 -5.993 -12.252 1.00 94.38 329 PRO A C 1
ATOM 2618 O O . PRO A 1 329 ? 7.958 -4.894 -12.650 1.00 94.38 329 PRO A O 1
ATOM 2621 N N . TYR A 1 330 ? 9.622 -6.350 -12.240 1.00 93.94 330 TYR A N 1
ATOM 2622 C CA . TYR A 1 330 ? 10.715 -5.538 -12.765 1.00 93.94 330 TYR A CA 1
ATOM 2623 C C . TYR A 1 330 ? 11.445 -6.266 -13.878 1.00 93.94 330 TYR A C 1
ATOM 2625 O O . TYR A 1 330 ? 11.699 -7.474 -13.794 1.00 93.94 330 TYR A O 1
ATOM 2633 N N . ARG A 1 331 ? 11.874 -5.498 -14.875 1.00 93.12 331 ARG A N 1
ATOM 2634 C CA . ARG A 1 331 ? 12.690 -5.978 -15.992 1.00 93.12 331 ARG A CA 1
ATOM 2635 C C . ARG A 1 331 ? 13.896 -5.070 -16.175 1.00 93.12 331 ARG A C 1
ATOM 2637 O O . ARG A 1 331 ? 13.870 -3.910 -15.768 1.00 93.12 331 ARG A O 1
ATOM 2644 N N . ALA A 1 332 ? 14.971 -5.600 -16.746 1.00 91.75 332 ALA A N 1
ATOM 2645 C CA . ALA A 1 332 ? 16.084 -4.762 -17.180 1.00 91.75 332 ALA A CA 1
ATOM 2646 C C . ALA A 1 332 ? 15.620 -3.850 -18.316 1.00 91.75 332 ALA A C 1
ATOM 2648 O O . ALA A 1 332 ? 14.993 -4.327 -19.266 1.00 91.75 332 ALA A O 1
ATOM 2649 N N . ALA A 1 333 ? 15.920 -2.560 -18.186 1.00 91.81 333 ALA A N 1
ATOM 2650 C CA . ALA A 1 333 ? 15.499 -1.535 -19.124 1.00 91.81 333 ALA A CA 1
ATOM 2651 C C . ALA A 1 333 ? 16.046 -1.815 -20.537 1.00 91.81 333 ALA A C 1
ATOM 2653 O O . ALA A 1 333 ? 17.188 -2.279 -20.671 1.00 91.81 333 ALA A O 1
ATOM 2654 N N . PRO A 1 334 ? 15.277 -1.507 -21.593 1.00 93.00 334 PRO A N 1
ATOM 2655 C CA . PRO A 1 334 ? 15.798 -1.451 -22.949 1.00 93.00 334 PRO A CA 1
ATOM 2656 C C . PRO A 1 334 ? 16.762 -0.270 -23.045 1.00 93.00 334 PRO A C 1
ATOM 2658 O O . PRO A 1 334 ? 16.461 0.856 -22.649 1.00 93.00 334 PRO A O 1
ATOM 2661 N N . ILE A 1 335 ? 17.979 -0.546 -23.503 1.00 93.81 335 ILE A N 1
ATOM 2662 C CA . ILE A 1 335 ? 19.076 0.417 -23.443 1.00 93.81 335 ILE A CA 1
ATOM 2663 C C . ILE A 1 335 ? 19.845 0.383 -24.750 1.00 93.81 335 ILE A C 1
ATOM 2665 O O . ILE A 1 335 ? 20.344 -0.671 -25.145 1.00 93.81 335 ILE A O 1
ATOM 2669 N N . ILE A 1 336 ? 20.033 1.551 -25.354 1.00 95.62 336 ILE A N 1
ATOM 2670 C CA . ILE A 1 336 ? 21.058 1.771 -26.371 1.00 95.62 336 ILE A CA 1
ATOM 2671 C C . ILE A 1 336 ? 22.352 2.158 -25.664 1.00 95.62 336 ILE A C 1
ATOM 2673 O O . ILE A 1 336 ? 22.374 3.053 -24.821 1.00 95.62 336 ILE A O 1
ATOM 2677 N N . ARG A 1 337 ? 23.453 1.488 -25.995 1.00 95.50 337 ARG A N 1
ATOM 2678 C CA . ARG A 1 337 ? 24.758 1.751 -25.381 1.00 95.50 337 ARG A CA 1
ATOM 2679 C C . ARG A 1 337 ? 25.894 1.621 -26.371 1.00 95.50 337 ARG A C 1
ATOM 2681 O O . ARG A 1 337 ? 25.800 0.892 -27.357 1.00 95.50 337 ARG A O 1
ATOM 2688 N N . GLY A 1 338 ? 27.008 2.261 -26.054 1.00 96.38 338 GLY A N 1
ATOM 2689 C CA . GLY A 1 338 ? 28.148 2.226 -26.943 1.00 96.38 338 GLY A CA 1
ATOM 2690 C C . GLY A 1 338 ? 29.311 3.101 -26.526 1.00 96.38 338 GLY A C 1
ATOM 2691 O O . GLY A 1 338 ? 29.405 3.527 -25.372 1.00 96.38 338 GLY A O 1
ATOM 2692 N N . LYS A 1 339 ? 30.226 3.322 -27.474 1.00 96.88 339 LYS A N 1
ATOM 2693 C CA . LYS A 1 339 ? 31.388 4.197 -27.309 1.00 96.88 339 LYS A CA 1
ATOM 2694 C C . LYS A 1 339 ? 31.715 4.978 -28.570 1.00 96.88 339 LYS A C 1
ATOM 2696 O O . LYS A 1 339 ? 31.595 4.462 -29.676 1.00 96.88 339 LYS A O 1
ATOM 2701 N N . VAL A 1 340 ? 32.254 6.168 -28.368 1.00 97.88 340 VAL A N 1
ATOM 2702 C CA . VAL A 1 340 ? 32.854 7.021 -29.382 1.00 97.88 340 VAL A CA 1
ATOM 2703 C C . VAL A 1 340 ? 34.361 7.099 -29.116 1.00 97.88 340 VAL A C 1
ATOM 2705 O O . VAL A 1 340 ? 34.790 7.342 -27.982 1.00 97.88 340 VAL A O 1
ATOM 2708 N N . TRP A 1 341 ? 35.190 6.841 -30.126 1.00 96.94 341 TRP A N 1
ATOM 2709 C CA . TRP A 1 341 ? 36.648 6.975 -30.027 1.00 96.94 341 TRP A CA 1
ATOM 2710 C C . TRP A 1 341 ? 37.189 7.940 -31.070 1.00 96.94 341 TRP A C 1
ATOM 2712 O O . TRP A 1 341 ? 36.595 8.150 -32.126 1.00 96.94 341 TRP A O 1
ATOM 2722 N N . MET A 1 342 ? 38.347 8.504 -30.742 1.00 96.62 342 MET A N 1
ATOM 2723 C CA . MET A 1 342 ? 39.111 9.331 -31.659 1.00 96.62 342 MET A CA 1
ATOM 2724 C C . MET A 1 342 ? 39.917 8.426 -32.589 1.00 96.62 342 MET A C 1
ATOM 2726 O O . MET A 1 342 ? 40.909 7.840 -32.156 1.00 96.62 342 MET A O 1
ATOM 2730 N N . ASP A 1 343 ? 39.507 8.341 -33.847 1.00 96.12 343 ASP A N 1
ATOM 2731 C CA . ASP A 1 343 ? 40.221 7.650 -34.917 1.00 96.12 343 ASP A CA 1
ATOM 2732 C C . ASP A 1 343 ? 41.262 8.601 -35.521 1.00 96.12 343 ASP A C 1
ATOM 2734 O O . ASP A 1 343 ? 40.980 9.403 -36.411 1.00 96.12 343 ASP A O 1
ATOM 2738 N N . LYS A 1 344 ? 42.478 8.578 -34.972 1.00 93.50 344 LYS A N 1
ATOM 2739 C CA . LYS A 1 344 ? 43.495 9.596 -35.283 1.00 93.50 344 LYS A CA 1
ATOM 2740 C C . LYS A 1 344 ? 44.069 9.421 -36.682 1.00 93.50 344 LYS A C 1
ATOM 2742 O O . LYS A 1 344 ? 44.467 10.403 -37.306 1.00 93.50 344 LYS A O 1
ATOM 2747 N N . ASN A 1 345 ? 44.185 8.179 -37.140 1.00 92.50 345 ASN A N 1
ATOM 2748 C CA . ASN A 1 345 ? 44.753 7.843 -38.444 1.00 92.50 345 ASN A CA 1
ATOM 2749 C C . ASN A 1 345 ? 43.677 7.663 -39.529 1.00 92.50 345 ASN A C 1
ATOM 2751 O O . ASN A 1 345 ? 44.034 7.595 -40.706 1.00 92.50 345 ASN A O 1
ATOM 2755 N N . GLY A 1 346 ? 42.396 7.655 -39.156 1.00 93.38 346 GLY A N 1
ATOM 2756 C CA . GLY A 1 346 ? 41.265 7.585 -40.071 1.00 93.38 346 GLY A CA 1
ATOM 2757 C C . GLY A 1 346 ? 41.053 6.197 -40.675 1.00 93.38 346 GLY A C 1
ATOM 2758 O O . GLY A 1 346 ? 40.501 6.094 -41.771 1.00 93.38 346 GLY A O 1
ATOM 2759 N N . ASP A 1 347 ? 41.548 5.140 -40.025 1.00 93.75 347 ASP A N 1
ATOM 2760 C CA . ASP A 1 347 ? 41.526 3.777 -40.571 1.00 93.75 347 ASP A CA 1
ATOM 2761 C C . ASP A 1 347 ? 40.294 2.955 -40.160 1.00 93.75 347 ASP A C 1
ATOM 2763 O O . ASP A 1 347 ? 40.162 1.796 -40.565 1.00 93.75 347 ASP A O 1
ATOM 2767 N N . ALA A 1 348 ? 39.374 3.565 -39.406 1.00 93.94 348 ALA A N 1
ATOM 2768 C CA . ALA A 1 348 ? 38.153 2.973 -38.867 1.00 93.94 348 ALA A CA 1
ATOM 2769 C C . ALA A 1 348 ? 38.388 1.787 -37.911 1.00 93.94 348 ALA A C 1
ATOM 2771 O O . ALA A 1 348 ? 37.448 1.055 -37.583 1.00 93.94 348 ALA A O 1
ATOM 2772 N N . LEU A 1 349 ? 39.619 1.592 -37.426 1.00 92.94 349 LEU A N 1
ATOM 2773 C CA . LEU A 1 349 ? 39.978 0.579 -36.443 1.00 92.94 349 LEU A CA 1
ATOM 2774 C C . LEU A 1 349 ? 40.366 1.252 -35.133 1.00 92.94 349 LEU A C 1
ATOM 2776 O O . LEU A 1 349 ? 41.127 2.207 -35.097 1.00 92.94 349 LEU A O 1
ATOM 2780 N N . LYS A 1 350 ? 39.886 0.713 -34.010 1.00 89.25 350 LYS A N 1
ATOM 2781 C CA . LYS A 1 350 ? 40.301 1.215 -32.700 1.00 89.25 350 LYS A CA 1
ATOM 2782 C C . LYS A 1 350 ? 41.723 0.754 -32.378 1.00 89.25 350 LYS A C 1
ATOM 2784 O O . LYS A 1 350 ? 41.937 -0.391 -31.967 1.00 89.25 350 LYS A O 1
ATOM 2789 N N . ASN A 1 351 ? 42.682 1.662 -32.508 1.00 91.81 351 ASN A N 1
ATOM 2790 C CA . ASN A 1 351 ? 44.102 1.391 -32.334 1.00 91.81 351 ASN A CA 1
ATOM 2791 C C . ASN A 1 351 ? 44.601 1.662 -30.905 1.00 91.81 351 ASN A C 1
ATOM 2793 O O . ASN A 1 351 ? 44.001 2.371 -30.092 1.00 91.81 351 ASN A O 1
ATOM 2797 N N . LYS A 1 352 ? 45.766 1.098 -30.565 1.00 88.69 352 LYS A N 1
ATOM 2798 C CA . LYS A 1 352 ? 46.423 1.368 -29.278 1.00 88.69 352 LYS A CA 1
ATOM 2799 C C . LYS A 1 352 ? 46.907 2.824 -29.240 1.00 88.69 352 LYS A C 1
ATOM 2801 O O . LYS A 1 352 ? 47.772 3.199 -30.020 1.00 88.69 352 LYS A O 1
ATOM 2806 N N . GLY A 1 353 ? 46.409 3.609 -28.283 1.00 84.94 353 GLY A N 1
ATOM 2807 C CA . GLY A 1 353 ? 46.735 5.039 -28.143 1.00 84.94 353 GLY A CA 1
ATOM 2808 C C . GLY A 1 353 ? 45.653 5.987 -28.677 1.00 84.94 353 GLY A C 1
ATOM 2809 O O . GLY A 1 353 ? 45.780 7.210 -28.541 1.00 84.94 353 GLY A O 1
ATOM 2810 N N . GLU A 1 354 ? 44.576 5.432 -29.230 1.00 93.31 354 GLU A N 1
ATOM 2811 C CA . GLU A 1 354 ? 43.351 6.157 -29.551 1.00 93.31 354 GLU A CA 1
ATOM 2812 C C . GLU A 1 354 ? 42.439 6.215 -28.330 1.00 93.31 354 GLU A C 1
ATOM 2814 O O . GLU A 1 354 ? 42.079 5.199 -27.724 1.00 93.31 354 GLU A O 1
ATOM 2819 N N . GLY A 1 355 ? 42.158 7.449 -27.919 1.00 93.00 355 GLY A N 1
ATOM 2820 C CA . GLY A 1 355 ? 41.387 7.760 -26.727 1.00 93.00 355 GLY A CA 1
ATOM 2821 C C . GLY A 1 355 ? 39.887 7.856 -27.006 1.00 93.00 355 GLY A C 1
ATOM 2822 O O . GLY A 1 355 ? 39.444 7.665 -28.141 1.00 93.00 355 GLY A O 1
ATOM 2823 N N . PRO A 1 356 ? 39.092 8.156 -25.970 1.00 96.31 356 PRO A N 1
ATOM 2824 C CA . PRO A 1 356 ? 37.692 8.511 -26.157 1.00 96.31 356 PRO A CA 1
ATOM 2825 C C . PRO A 1 356 ? 37.545 9.802 -26.972 1.00 96.31 356 PRO A C 1
ATOM 2827 O O . PRO A 1 356 ? 38.405 10.680 -26.897 1.00 96.31 356 PRO A O 1
ATOM 2830 N N . TYR A 1 357 ? 36.445 9.923 -27.714 1.00 96.62 357 TYR A N 1
ATOM 2831 C CA . TYR A 1 357 ? 36.034 11.178 -28.345 1.00 96.62 357 TYR A CA 1
ATOM 2832 C C . TYR A 1 357 ? 34.744 11.664 -27.691 1.00 96.62 357 TYR A C 1
ATOM 2834 O O . TYR A 1 357 ? 33.808 10.884 -27.526 1.00 96.62 357 TYR A O 1
ATOM 2842 N N . THR A 1 358 ? 34.712 12.931 -27.281 1.00 96.31 358 THR A N 1
ATOM 2843 C CA . THR A 1 358 ? 33.604 13.487 -26.486 1.00 96.31 358 THR A CA 1
ATOM 2844 C C . THR A 1 358 ? 32.951 14.723 -27.096 1.00 96.31 358 THR A C 1
ATOM 2846 O O . THR A 1 358 ? 31.924 15.164 -26.596 1.00 96.31 358 THR A O 1
ATOM 2849 N N . GLN A 1 359 ? 33.528 15.278 -28.166 1.00 95.75 359 GLN A N 1
ATOM 2850 C CA . GLN A 1 359 ? 33.055 16.497 -28.837 1.00 95.75 359 GLN A CA 1
ATOM 2851 C C . GLN A 1 359 ? 32.045 16.148 -29.939 1.00 95.75 359 GLN A C 1
ATOM 2853 O O . GLN A 1 359 ? 32.270 16.380 -31.126 1.00 95.75 359 GLN A O 1
ATOM 2858 N N . ALA A 1 360 ? 30.972 15.464 -29.550 1.00 96.12 360 ALA A N 1
ATOM 2859 C CA . ALA A 1 360 ? 29.894 15.076 -30.447 1.00 96.12 360 ALA A CA 1
ATOM 2860 C C . ALA A 1 360 ? 28.568 14.972 -29.705 1.00 96.12 360 ALA A C 1
ATOM 2862 O O . ALA A 1 360 ? 28.520 14.640 -28.517 1.00 96.12 360 ALA A O 1
ATOM 2863 N N . LYS A 1 361 ? 27.483 15.125 -30.458 1.00 97.06 361 LYS A N 1
ATOM 2864 C CA . LYS A 1 361 ? 26.142 14.716 -30.050 1.00 97.06 361 LYS A CA 1
ATOM 2865 C C . LYS A 1 361 ? 25.751 13.431 -30.760 1.00 97.06 361 LYS A C 1
ATOM 2867 O O . LYS A 1 361 ? 25.873 13.319 -31.974 1.00 97.06 361 LYS A O 1
ATOM 2872 N N . LEU A 1 362 ? 25.253 12.467 -30.004 1.00 97.94 362 LEU A N 1
ATOM 2873 C CA . LEU A 1 362 ? 24.492 11.344 -30.530 1.00 97.94 362 LEU A CA 1
ATOM 2874 C C . LEU A 1 362 ? 23.016 11.731 -30.585 1.00 97.94 362 LEU A C 1
ATOM 2876 O O . LEU A 1 362 ? 22.554 12.495 -29.736 1.00 97.94 362 LEU A O 1
ATOM 2880 N N . PHE A 1 363 ? 22.279 11.207 -31.560 1.00 97.69 363 PHE A N 1
ATOM 2881 C CA . PHE A 1 363 ? 20.853 11.495 -31.692 1.00 97.69 363 PHE A CA 1
ATOM 2882 C C . PHE A 1 363 ? 20.065 10.342 -32.306 1.00 97.69 363 PHE A C 1
ATOM 2884 O O . PHE A 1 363 ? 20.607 9.538 -33.069 1.00 97.69 363 PHE A O 1
ATOM 2891 N N . LEU A 1 364 ? 18.792 10.252 -31.920 1.00 97.38 364 LEU A N 1
ATOM 2892 C CA . LEU A 1 364 ? 17.837 9.303 -32.480 1.00 97.38 364 LEU A CA 1
ATOM 2893 C C . LEU A 1 364 ? 17.163 9.943 -33.694 1.00 97.38 364 LEU A C 1
ATOM 2895 O O . LEU A 1 364 ? 16.304 10.803 -33.526 1.00 97.38 364 LEU A O 1
ATOM 2899 N N . ASP A 1 365 ? 17.555 9.499 -34.885 1.00 96.19 365 ASP A N 1
ATOM 2900 C CA . ASP A 1 365 ? 17.008 9.967 -36.157 1.00 96.19 365 ASP A CA 1
ATOM 2901 C C . ASP A 1 365 ? 15.602 9.386 -36.359 1.00 96.19 365 ASP A C 1
ATOM 2903 O O . ASP A 1 365 ? 15.424 8.185 -36.601 1.00 96.19 365 ASP A O 1
ATOM 2907 N N . GLN A 1 366 ? 14.594 10.239 -36.202 1.00 92.81 366 GLN A N 1
ATOM 2908 C CA . GLN A 1 366 ? 13.189 9.836 -36.262 1.00 92.81 366 GLN A CA 1
ATOM 2909 C C . GLN A 1 366 ? 12.615 9.932 -37.674 1.00 92.81 366 GLN A C 1
ATOM 2911 O O . GLN A 1 366 ? 11.650 9.233 -37.994 1.00 92.81 366 GLN A O 1
ATOM 2916 N N . ASN A 1 367 ? 13.172 10.803 -38.515 1.00 93.06 367 ASN A N 1
ATOM 2917 C CA . ASN A 1 367 ? 12.636 11.088 -39.846 1.00 93.06 367 ASN A CA 1
ATOM 2918 C C . ASN A 1 367 ? 13.456 10.451 -40.987 1.00 93.06 367 ASN A C 1
ATOM 2920 O O . ASN A 1 367 ? 13.034 10.502 -42.145 1.00 93.06 367 ASN A O 1
ATOM 2924 N N . GLY A 1 368 ? 14.578 9.807 -40.662 1.00 92.38 368 GLY A N 1
ATOM 2925 C CA . GLY A 1 368 ? 15.448 9.091 -41.588 1.00 92.38 368 GLY A CA 1
ATOM 2926 C C . GLY A 1 368 ? 16.328 10.003 -42.442 1.00 92.38 368 GLY A C 1
ATOM 2927 O O . GLY A 1 368 ? 16.742 9.588 -43.531 1.00 92.38 368 GLY A O 1
ATOM 2928 N N . ASN A 1 369 ? 16.558 11.251 -42.024 1.00 93.88 369 ASN A N 1
ATOM 2929 C CA . ASN A 1 369 ? 17.354 12.211 -42.785 1.00 93.88 369 ASN A CA 1
ATOM 2930 C C . ASN A 1 369 ? 18.849 12.192 -42.413 1.00 93.88 369 ASN A C 1
ATOM 2932 O O . ASN A 1 369 ? 19.632 12.826 -43.124 1.00 93.88 369 ASN A O 1
ATOM 2936 N N . PHE A 1 370 ? 19.244 11.462 -41.364 1.00 94.00 370 PHE A N 1
ATOM 2937 C CA . PHE A 1 370 ? 20.610 11.360 -40.835 1.00 94.00 370 PHE A CA 1
ATOM 2938 C C . PHE A 1 370 ? 21.251 12.696 -40.419 1.00 94.00 370 PHE A C 1
ATOM 2940 O O . PHE A 1 370 ? 22.476 12.806 -40.370 1.00 94.00 370 PHE A O 1
ATOM 2947 N N . ASN A 1 371 ? 20.446 13.715 -40.125 1.00 92.50 371 ASN A N 1
ATOM 2948 C CA . ASN A 1 371 ? 20.880 15.018 -39.637 1.00 92.50 371 ASN A CA 1
ATOM 2949 C C . ASN A 1 371 ? 20.195 15.306 -38.304 1.00 92.50 371 ASN A C 1
ATOM 2951 O O . ASN A 1 371 ? 19.044 14.950 -38.116 1.00 92.50 371 ASN A O 1
ATOM 2955 N N . LEU A 1 372 ? 20.901 15.969 -37.389 1.00 94.38 372 LEU A N 1
ATOM 2956 C CA . LEU A 1 372 ? 20.322 16.333 -36.101 1.00 94.38 372 LEU A CA 1
ATOM 2957 C C . LEU A 1 372 ? 19.275 17.441 -36.280 1.00 94.38 372 LEU A C 1
ATOM 2959 O O . LEU A 1 372 ? 19.637 18.569 -36.626 1.00 94.38 372 LEU A O 1
ATOM 2963 N N . ASP A 1 373 ? 18.018 17.139 -35.962 1.00 94.56 373 ASP A N 1
ATOM 2964 C CA . ASP A 1 373 ? 16.913 18.102 -35.979 1.00 94.56 373 ASP A CA 1
ATOM 2965 C C . ASP A 1 373 ? 16.493 18.568 -34.569 1.00 94.56 373 ASP A C 1
ATOM 2967 O O . ASP A 1 373 ? 16.704 17.888 -33.565 1.00 94.56 373 ASP A O 1
ATOM 2971 N N . GLU A 1 374 ? 15.841 19.737 -34.473 1.00 92.69 374 GLU A N 1
ATOM 2972 C CA . GLU A 1 374 ? 15.449 20.351 -33.185 1.00 92.69 374 GLU A CA 1
ATOM 2973 C C . GLU A 1 374 ? 14.483 19.497 -32.340 1.00 92.69 374 GLU A C 1
ATOM 2975 O O . GLU A 1 374 ? 14.462 19.628 -31.118 1.00 92.69 374 GLU A O 1
ATOM 2980 N N . ASN A 1 375 ? 13.692 18.624 -32.972 1.00 90.88 375 ASN A N 1
ATOM 2981 C CA . ASN A 1 375 ? 12.681 17.798 -32.297 1.00 90.88 375 ASN A CA 1
ATOM 2982 C C . ASN A 1 375 ? 13.180 16.390 -31.937 1.00 90.88 375 ASN A C 1
ATOM 2984 O O . ASN A 1 375 ? 12.398 15.562 -31.468 1.00 90.88 375 ASN A O 1
ATOM 2988 N N . GLU A 1 376 ? 14.456 16.095 -32.172 1.00 95.44 376 GLU A N 1
ATOM 2989 C CA . GLU A 1 376 ? 15.017 14.769 -31.946 1.00 95.44 376 GLU A CA 1
ATOM 2990 C C . GLU A 1 376 ? 15.687 14.649 -30.580 1.00 95.44 376 GLU A C 1
ATOM 2992 O O . GLU A 1 376 ? 16.275 15.585 -30.032 1.00 95.44 376 GLU A O 1
ATOM 2997 N N . THR A 1 377 ? 15.626 13.443 -30.016 1.00 95.88 377 THR A N 1
ATOM 2998 C CA . THR A 1 377 ? 16.356 13.133 -28.788 1.00 95.88 377 THR A CA 1
ATOM 2999 C C . THR A 1 377 ? 17.851 13.123 -29.084 1.00 95.88 377 THR A C 1
ATOM 3001 O O . THR A 1 377 ? 18.315 12.291 -29.863 1.00 95.88 377 THR A O 1
ATOM 3004 N N . SER A 1 378 ? 18.608 14.006 -28.430 1.00 96.38 378 SER A N 1
ATOM 3005 C CA . SER A 1 378 ? 20.066 14.079 -28.553 1.00 96.38 378 SER A CA 1
ATOM 3006 C C . SER A 1 378 ? 20.766 14.128 -27.195 1.00 96.38 378 SER A C 1
ATOM 3008 O O . SER A 1 378 ? 20.214 14.607 -26.204 1.00 96.38 378 SER A O 1
ATOM 3010 N N . PHE A 1 379 ? 21.983 13.590 -27.137 1.00 96.69 379 PHE A N 1
ATOM 3011 C CA . PHE A 1 379 ? 22.785 13.461 -25.919 1.00 96.69 379 PHE A CA 1
ATOM 3012 C C . PHE A 1 379 ? 24.280 13.393 -26.252 1.00 96.69 379 PHE A C 1
ATOM 3014 O O . PHE A 1 379 ? 24.666 13.010 -27.353 1.00 96.69 379 PHE A O 1
ATOM 3021 N N . ALA A 1 380 ? 25.141 13.758 -25.304 1.00 96.44 380 ALA A N 1
ATOM 3022 C CA . ALA A 1 380 ? 26.593 13.664 -25.463 1.00 96.44 380 ALA A CA 1
ATOM 3023 C C . ALA A 1 380 ? 27.133 12.365 -24.834 1.00 96.44 380 ALA A C 1
ATOM 3025 O O . ALA A 1 380 ? 26.555 11.877 -23.856 1.00 96.44 380 ALA A O 1
ATOM 3026 N N . PRO A 1 381 ? 28.238 11.798 -25.350 1.00 96.94 381 PRO A N 1
ATOM 3027 C CA . PRO A 1 381 ? 28.945 10.730 -24.655 1.00 96.94 381 PRO A CA 1
ATOM 3028 C C . PRO A 1 381 ? 29.627 11.260 -23.380 1.00 96.94 381 PRO A C 1
ATOM 3030 O O . PRO A 1 381 ? 29.919 12.450 -23.247 1.00 96.94 381 PRO A O 1
ATOM 3033 N N . ASP A 1 382 ? 29.910 10.364 -22.436 1.00 95.69 382 ASP A N 1
ATOM 3034 C CA . ASP A 1 382 ? 30.623 10.684 -21.201 1.00 95.69 382 ASP A CA 1
ATOM 3035 C C . ASP A 1 382 ? 32.118 10.986 -21.438 1.00 95.69 382 ASP A C 1
ATOM 3037 O O . ASP A 1 382 ? 32.642 10.881 -22.548 1.00 95.69 382 ASP A O 1
ATOM 3041 N N . SER A 1 383 ? 32.852 11.331 -20.375 1.00 95.62 383 SER A N 1
ATOM 3042 C CA . SER A 1 383 ? 34.289 11.649 -20.447 1.00 95.62 383 SER A CA 1
ATOM 3043 C C . SER A 1 383 ? 35.178 10.487 -20.913 1.00 95.62 383 SER A C 1
ATOM 3045 O O . SER A 1 383 ? 36.308 10.708 -21.347 1.00 95.62 383 SER A O 1
ATOM 3047 N N . ASN A 1 384 ? 34.673 9.254 -20.858 1.00 95.31 384 ASN A N 1
ATOM 3048 C CA . ASN A 1 384 ? 35.321 8.052 -21.373 1.00 95.31 384 ASN A CA 1
ATOM 3049 C C . ASN A 1 384 ? 34.794 7.674 -22.768 1.00 95.31 384 ASN A C 1
ATOM 3051 O O . ASN A 1 384 ? 35.017 6.543 -23.222 1.00 95.31 384 ASN A O 1
ATOM 3055 N N . GLY A 1 385 ? 34.086 8.591 -23.433 1.00 95.38 385 GLY A N 1
ATOM 3056 C CA . GLY A 1 385 ? 33.463 8.406 -24.738 1.00 95.38 385 GLY A CA 1
ATOM 3057 C C . GLY A 1 385 ? 32.342 7.373 -24.720 1.00 95.38 385 GLY A C 1
ATOM 3058 O O . GLY A 1 385 ? 31.894 6.955 -25.778 1.00 95.38 385 GLY A O 1
ATOM 3059 N N . SER A 1 386 ? 31.918 6.886 -23.556 1.00 96.56 386 SER A N 1
ATOM 3060 C CA . SER A 1 386 ? 30.870 5.876 -23.445 1.00 96.56 386 SER A CA 1
ATOM 3061 C C . SER A 1 386 ? 29.508 6.550 -23.397 1.00 96.56 386 SER A C 1
ATOM 3063 O O . SER A 1 386 ? 29.372 7.666 -22.909 1.00 96.56 386 SER A O 1
ATOM 3065 N N . PHE A 1 387 ? 28.486 5.879 -23.903 1.00 95.69 387 PHE A N 1
ATOM 3066 C CA . PHE A 1 387 ? 27.127 6.386 -23.828 1.00 95.69 387 PHE A CA 1
ATOM 3067 C C . PHE A 1 387 ? 26.142 5.278 -23.495 1.00 95.69 387 PHE A C 1
ATOM 3069 O O . PHE A 1 387 ? 26.365 4.103 -23.807 1.00 95.69 387 PHE A O 1
ATOM 3076 N N . LEU A 1 388 ? 25.057 5.679 -22.842 1.00 94.25 388 LEU A N 1
ATOM 3077 C CA . LEU A 1 388 ? 23.962 4.825 -22.422 1.00 94.25 388 LEU A CA 1
ATOM 3078 C C . LEU A 1 388 ? 22.684 5.665 -22.430 1.00 94.25 388 LEU A C 1
ATOM 3080 O O . LEU A 1 388 ? 22.623 6.682 -21.746 1.00 94.25 388 LEU A O 1
ATOM 3084 N N . LEU A 1 389 ? 21.681 5.228 -23.184 1.00 94.50 389 LEU A N 1
ATOM 3085 C CA . LEU A 1 389 ? 20.361 5.840 -23.245 1.00 94.50 389 LEU A CA 1
ATOM 3086 C C . LEU A 1 389 ? 19.308 4.753 -22.973 1.00 94.50 389 LEU A C 1
ATOM 3088 O O . LEU A 1 389 ? 19.220 3.807 -23.759 1.00 94.50 389 LEU A O 1
ATOM 3092 N N . PRO A 1 390 ? 18.544 4.838 -21.872 1.00 92.44 390 PRO A N 1
ATOM 3093 C CA . PRO A 1 390 ? 17.334 4.047 -21.667 1.00 92.44 390 PRO A CA 1
ATOM 3094 C C . PRO A 1 390 ? 16.186 4.608 -22.511 1.00 92.44 390 PRO A C 1
ATOM 3096 O O . PRO A 1 390 ? 16.062 5.825 -22.649 1.00 92.44 390 PRO A O 1
ATOM 3099 N N . LEU A 1 391 ? 15.366 3.733 -23.080 1.00 91.81 391 LEU A N 1
ATOM 3100 C CA . LEU A 1 391 ? 14.243 4.095 -23.948 1.00 91.81 391 LEU A CA 1
ATOM 3101 C C . LEU A 1 391 ? 13.218 2.952 -24.015 1.00 91.81 391 LEU A C 1
ATOM 3103 O O . LEU A 1 391 ? 13.591 1.813 -23.723 1.00 91.81 391 LEU A O 1
ATOM 3107 N N . PRO A 1 392 ? 11.979 3.230 -24.463 1.00 90.19 392 PRO A N 1
ATOM 3108 C CA . PRO A 1 392 ? 10.996 2.188 -24.727 1.00 90.19 392 PRO A CA 1
ATOM 3109 C C . PRO A 1 392 ? 11.523 1.088 -25.664 1.00 90.19 392 PRO A C 1
ATOM 3111 O O . PRO A 1 392 ? 12.367 1.354 -26.526 1.00 90.19 392 PRO A O 1
ATOM 3114 N N . PRO A 1 393 ? 11.028 -0.158 -25.554 1.00 91.75 393 PRO A N 1
ATOM 3115 C CA . PRO A 1 393 ? 11.266 -1.187 -26.554 1.00 91.75 393 PRO A CA 1
ATOM 3116 C C . PRO A 1 393 ? 10.889 -0.714 -27.957 1.00 91.75 393 PRO A C 1
ATOM 3118 O O . PRO A 1 393 ? 9.825 -0.137 -28.183 1.00 91.75 393 PRO A O 1
ATOM 3121 N N . GLY A 1 394 ? 11.747 -1.003 -28.929 1.00 94.12 394 GLY A N 1
ATOM 3122 C CA . GLY A 1 394 ? 11.503 -0.597 -30.303 1.00 94.12 394 GLY A CA 1
ATOM 3123 C C . GLY A 1 394 ? 12.747 -0.575 -31.173 1.00 94.12 394 GLY A C 1
ATOM 3124 O O . GLY A 1 394 ? 13.844 -0.965 -30.767 1.00 94.12 394 GLY A O 1
ATOM 3125 N N . GLN A 1 395 ? 12.542 -0.105 -32.402 1.00 95.19 395 GLN A N 1
ATOM 3126 C CA . GLN A 1 395 ? 13.593 0.120 -33.383 1.00 95.19 395 GLN A CA 1
ATOM 3127 C C . GLN A 1 395 ? 14.014 1.585 -33.395 1.00 95.19 395 GLN A C 1
ATOM 3129 O O . GLN A 1 395 ? 13.163 2.470 -33.425 1.00 95.19 395 GLN A O 1
ATOM 3134 N N . TYR A 1 396 ? 15.319 1.827 -33.459 1.00 95.81 396 TYR A N 1
ATOM 3135 C CA . TYR A 1 396 ? 15.896 3.165 -33.410 1.00 95.81 396 TYR A CA 1
ATOM 3136 C C . TYR A 1 396 ? 17.033 3.316 -34.417 1.00 95.81 396 TYR A C 1
ATOM 3138 O O . TYR A 1 396 ? 17.846 2.403 -34.583 1.00 95.81 396 TYR A O 1
ATOM 3146 N N . SER A 1 397 ? 17.098 4.481 -35.066 1.00 96.12 397 SER A N 1
ATOM 3147 C CA . SER A 1 397 ? 18.230 4.908 -35.891 1.00 96.12 397 SER A CA 1
ATOM 3148 C C . SER A 1 397 ? 19.125 5.822 -35.053 1.00 96.12 397 SER A C 1
ATOM 3150 O O . SER A 1 397 ? 18.728 6.933 -34.722 1.00 96.12 397 SER A O 1
ATOM 3152 N N . LEU A 1 398 ? 20.302 5.348 -34.644 1.00 97.69 398 LEU A N 1
ATOM 3153 C CA . LEU A 1 398 ? 21.264 6.129 -33.868 1.00 97.69 398 LEU A CA 1
ATOM 3154 C C . LEU A 1 398 ? 22.334 6.715 -34.789 1.00 97.69 398 LEU A C 1
ATOM 3156 O O . LEU A 1 398 ? 23.077 5.974 -35.439 1.00 97.69 398 LEU A O 1
ATOM 3160 N N . CYS A 1 399 ? 22.460 8.035 -34.757 1.00 97.12 399 CYS A N 1
ATOM 3161 C CA . CYS A 1 399 ? 23.436 8.803 -35.518 1.00 97.12 399 CYS A CA 1
ATOM 3162 C C . CYS A 1 399 ? 24.391 9.564 -34.585 1.00 97.12 399 CYS A C 1
ATOM 3164 O O . CYS A 1 399 ? 24.155 9.676 -33.378 1.00 97.12 399 CYS A O 1
ATOM 3166 N N . ILE A 1 400 ? 25.475 10.097 -35.152 1.00 97.19 400 ILE A N 1
ATOM 3167 C CA . ILE A 1 400 ? 26.426 10.974 -34.463 1.00 97.19 400 ILE A CA 1
ATOM 3168 C C . ILE A 1 400 ? 26.658 12.245 -35.285 1.00 97.19 400 ILE A C 1
ATOM 3170 O O . ILE A 1 400 ? 26.795 12.186 -36.503 1.00 97.19 400 ILE A O 1
ATOM 3174 N N . ALA A 1 401 ? 26.728 13.384 -34.607 1.00 96.12 401 ALA A N 1
ATOM 3175 C CA . ALA A 1 401 ? 27.084 14.682 -35.155 1.00 96.12 401 ALA A CA 1
ATOM 3176 C C . ALA A 1 401 ? 28.259 15.252 -34.341 1.00 96.12 401 ALA A C 1
ATOM 3178 O O . ALA A 1 401 ? 28.050 15.702 -33.209 1.00 96.12 401 ALA A O 1
ATOM 3179 N N . PRO A 1 402 ? 29.501 15.188 -34.856 1.00 96.25 402 PRO A N 1
ATOM 3180 C CA . PRO A 1 402 ? 30.639 15.874 -34.252 1.00 96.25 402 PRO A CA 1
ATOM 3181 C C . PRO A 1 402 ? 30.409 17.387 -34.161 1.00 96.25 402 PRO A C 1
ATOM 3183 O O . PRO A 1 402 ? 29.804 17.978 -35.054 1.00 96.25 402 PRO A O 1
ATOM 3186 N N . ASP A 1 403 ? 30.924 18.023 -33.107 1.00 94.81 403 ASP A N 1
ATOM 3187 C CA . ASP A 1 403 ? 30.812 19.479 -32.933 1.00 94.81 403 ASP A CA 1
ATOM 3188 C C . ASP A 1 403 ? 31.630 20.233 -33.997 1.00 94.81 403 ASP A C 1
ATOM 3190 O O . ASP A 1 403 ? 31.259 21.324 -34.435 1.00 94.81 403 ASP A O 1
ATOM 3194 N N . ASN A 1 404 ? 32.742 19.634 -34.437 1.00 93.56 404 ASN A N 1
ATOM 3195 C CA . ASN A 1 404 ? 33.513 20.109 -35.576 1.00 93.56 404 ASN A CA 1
ATOM 3196 C C . ASN A 1 404 ? 32.889 19.606 -36.889 1.00 93.56 404 ASN A C 1
ATOM 3198 O O . ASN A 1 404 ? 32.940 18.414 -37.187 1.00 93.56 404 ASN A O 1
ATOM 3202 N N . ALA A 1 405 ? 32.375 20.524 -37.710 1.00 89.38 405 ALA A N 1
ATOM 3203 C CA . ALA A 1 405 ? 31.772 20.210 -39.008 1.00 89.38 405 ALA A CA 1
ATOM 3204 C C . ALA A 1 405 ? 32.753 19.586 -40.024 1.00 89.38 405 ALA A C 1
ATOM 3206 O O . ALA A 1 405 ? 32.312 18.909 -40.951 1.00 89.38 405 ALA A O 1
ATOM 3207 N N . ASP A 1 406 ? 34.063 19.794 -39.849 1.00 91.31 406 ASP A N 1
ATOM 3208 C CA . ASP A 1 406 ? 35.105 19.204 -40.699 1.00 91.31 406 ASP A CA 1
ATOM 3209 C C . ASP A 1 406 ? 35.560 17.815 -40.209 1.00 91.31 406 ASP A C 1
ATOM 3211 O O . ASP A 1 406 ? 36.386 17.166 -40.861 1.00 91.31 406 ASP A O 1
ATOM 3215 N N . ALA A 1 407 ? 35.070 17.351 -39.053 1.00 94.38 407 ALA A N 1
ATOM 3216 C CA . ALA A 1 407 ? 35.399 16.025 -38.550 1.00 94.38 407 ALA A CA 1
ATOM 3217 C C . ALA A 1 407 ? 34.758 14.939 -39.423 1.00 94.38 407 ALA A C 1
ATOM 3219 O O . ALA A 1 407 ? 33.612 15.037 -39.861 1.00 94.38 407 ALA A O 1
ATOM 3220 N N . ASN A 1 408 ? 35.503 13.863 -39.650 1.00 94.06 408 ASN A N 1
ATOM 3221 C CA . ASN A 1 408 ? 35.059 12.745 -40.466 1.00 94.06 408 ASN A CA 1
ATOM 3222 C C . ASN A 1 408 ? 34.606 11.586 -39.573 1.00 94.06 408 ASN A C 1
ATOM 3224 O O . ASN A 1 408 ? 35.374 11.101 -38.743 1.00 94.06 408 ASN A O 1
ATOM 3228 N N . ILE A 1 409 ? 33.378 11.106 -39.765 1.00 95.75 409 ILE A N 1
ATOM 3229 C CA . ILE A 1 409 ? 32.890 9.895 -39.096 1.00 95.75 409 ILE A CA 1
ATOM 3230 C C . ILE A 1 409 ? 33.431 8.688 -39.864 1.00 95.75 409 ILE A C 1
ATOM 3232 O O . ILE A 1 409 ? 32.996 8.374 -40.975 1.00 95.75 409 ILE A O 1
ATOM 3236 N N . THR A 1 410 ? 34.406 8.006 -39.279 1.00 95.50 410 THR A N 1
ATOM 3237 C CA . THR A 1 410 ? 35.127 6.901 -39.917 1.00 95.50 410 THR A CA 1
ATOM 3238 C C . THR A 1 410 ? 34.463 5.552 -39.668 1.00 95.50 410 THR A C 1
ATOM 3240 O O . THR A 1 410 ? 34.501 4.684 -40.542 1.00 95.50 410 THR A O 1
ATOM 3243 N N . PHE A 1 411 ? 33.782 5.396 -38.530 1.00 95.75 411 PHE A N 1
ATOM 3244 C CA . PHE A 1 411 ? 33.020 4.198 -38.180 1.00 95.75 411 PHE A CA 1
ATOM 3245 C C . PHE A 1 411 ? 31.651 4.588 -37.591 1.00 95.75 411 PHE A C 1
ATOM 3247 O O . PHE A 1 411 ? 31.625 5.514 -36.776 1.00 95.75 411 PHE A O 1
ATOM 3254 N N . PRO A 1 412 ? 30.530 3.920 -37.930 1.00 94.31 412 PRO A N 1
ATOM 3255 C CA . PRO A 1 412 ? 30.388 2.753 -38.817 1.00 94.31 412 PRO A CA 1
ATOM 3256 C C . PRO A 1 412 ? 30.893 2.983 -40.255 1.00 94.31 412 PRO A C 1
ATOM 3258 O O . PRO A 1 412 ? 30.965 4.117 -40.731 1.00 94.31 412 PRO A O 1
ATOM 3261 N N . ILE A 1 413 ? 31.330 1.924 -40.944 1.00 89.25 413 ILE A N 1
ATOM 3262 C CA . ILE A 1 413 ? 31.908 2.038 -42.304 1.00 89.25 413 ILE A CA 1
ATOM 3263 C C . ILE A 1 413 ? 30.803 2.294 -43.338 1.00 89.25 413 ILE A C 1
ATOM 3265 O O . ILE A 1 413 ? 31.056 2.915 -44.370 1.00 89.25 413 ILE A O 1
ATOM 3269 N N . GLU A 1 414 ? 29.579 1.884 -43.019 1.00 86.06 414 GLU A N 1
ATOM 3270 C CA . GLU A 1 414 ? 28.352 2.057 -43.781 1.00 86.06 414 GLU A CA 1
ATOM 3271 C C . GLU A 1 414 ? 28.175 3.490 -44.307 1.00 86.06 414 GLU A C 1
ATOM 3273 O O . GLU A 1 414 ? 28.536 4.467 -43.655 1.00 86.06 414 GLU A O 1
ATOM 3278 N N . GLU A 1 415 ? 27.567 3.623 -45.490 1.00 85.00 415 GLU A N 1
ATOM 3279 C CA . GLU A 1 415 ? 27.409 4.908 -46.191 1.00 85.00 415 GLU A CA 1
ATOM 3280 C C . GLU A 1 415 ? 26.712 5.975 -45.336 1.00 85.00 415 GLU A C 1
ATOM 3282 O O . GLU A 1 415 ? 27.059 7.150 -45.398 1.00 85.00 415 GLU A O 1
ATOM 3287 N N . LYS A 1 416 ? 25.743 5.559 -44.516 1.00 87.62 416 LYS A N 1
ATOM 3288 C CA . LYS A 1 416 ? 24.940 6.458 -43.681 1.00 87.62 416 LYS A CA 1
ATOM 3289 C C . LYS A 1 416 ? 25.581 6.824 -42.347 1.00 87.62 416 LYS A C 1
ATOM 3291 O O . LYS A 1 416 ? 25.027 7.665 -41.656 1.00 87.62 416 LYS A O 1
ATOM 3296 N N . LYS A 1 417 ? 26.715 6.211 -41.978 1.00 91.31 417 LYS A N 1
ATOM 3297 C CA . LYS A 1 417 ? 27.425 6.492 -40.714 1.00 91.31 417 LYS A CA 1
ATOM 3298 C C . LYS A 1 417 ? 26.525 6.427 -39.466 1.00 91.31 417 LYS A C 1
ATOM 3300 O O . LYS A 1 417 ? 26.757 7.126 -38.486 1.00 91.31 417 LYS A O 1
ATOM 3305 N N . ALA A 1 418 ? 25.528 5.542 -39.498 1.00 94.12 418 ALA A N 1
ATOM 3306 C CA . ALA A 1 418 ? 24.492 5.391 -38.483 1.00 94.12 418 ALA A CA 1
ATOM 3307 C C . ALA A 1 418 ? 24.196 3.911 -38.203 1.00 94.12 418 ALA A C 1
ATOM 3309 O O . ALA A 1 418 ? 24.504 3.041 -39.022 1.00 94.12 418 ALA A O 1
ATOM 3310 N N . TYR A 1 419 ? 23.555 3.635 -37.067 1.00 96.25 419 TYR A N 1
ATOM 3311 C CA . TYR A 1 419 ? 23.090 2.301 -36.689 1.00 96.25 419 TYR A CA 1
ATOM 3312 C C . TYR A 1 419 ? 21.576 2.220 -36.692 1.00 96.25 419 TYR A C 1
ATOM 3314 O O . TYR A 1 419 ? 20.920 3.025 -36.046 1.00 96.25 419 TYR A O 1
ATOM 3322 N N . LEU A 1 420 ? 21.030 1.170 -37.299 1.00 94.81 420 LEU A N 1
ATOM 3323 C CA . LEU A 1 420 ? 19.665 0.737 -37.029 1.00 94.81 420 LEU A CA 1
ATOM 3324 C C . LEU A 1 420 ? 19.720 -0.374 -35.980 1.00 94.81 420 LEU A C 1
ATOM 3326 O O . LEU A 1 420 ? 20.286 -1.438 -36.233 1.00 94.81 420 LEU A O 1
ATOM 3330 N N . THR A 1 421 ? 19.163 -0.132 -34.798 1.00 94.31 421 THR A N 1
ATOM 3331 C CA . THR A 1 421 ? 19.200 -1.078 -33.679 1.00 94.31 421 THR A CA 1
ATOM 3332 C C . THR A 1 421 ? 17.804 -1.345 -33.138 1.00 94.31 421 THR A C 1
ATOM 3334 O O . THR A 1 421 ? 16.895 -0.535 -33.306 1.00 94.31 421 THR A O 1
ATOM 3337 N N . TRP A 1 422 ? 17.634 -2.503 -32.512 1.00 94.62 422 TRP A N 1
ATOM 3338 C CA . TRP A 1 422 ? 16.421 -2.866 -31.798 1.00 94.62 422 TRP A CA 1
ATOM 3339 C C . TRP A 1 422 ? 16.784 -3.093 -30.339 1.00 94.62 422 TRP A C 1
ATOM 3341 O O . TRP A 1 422 ? 17.747 -3.808 -30.055 1.00 94.62 422 TRP A O 1
ATOM 3351 N N . VAL A 1 423 ? 16.012 -2.513 -29.429 1.00 93.69 423 VAL A N 1
ATOM 3352 C CA . VAL A 1 423 ? 16.130 -2.781 -27.995 1.00 93.69 423 VAL A CA 1
ATOM 3353 C C . VAL A 1 423 ? 14.808 -3.300 -27.462 1.00 93.69 423 VAL A C 1
ATOM 3355 O O . VAL A 1 423 ? 13.736 -2.923 -27.932 1.00 93.69 423 VAL A O 1
ATOM 3358 N N . ASP A 1 424 ? 14.893 -4.202 -26.498 1.00 93.06 424 ASP A N 1
ATOM 3359 C CA . ASP A 1 424 ? 13.744 -4.731 -25.771 1.00 93.06 424 ASP A CA 1
ATOM 3360 C C . ASP A 1 424 ? 14.159 -4.931 -24.310 1.00 93.06 424 ASP A C 1
ATOM 3362 O O . ASP A 1 424 ? 15.345 -4.894 -23.959 1.00 93.06 424 ASP A O 1
ATOM 3366 N N . TYR A 1 425 ? 13.186 -5.154 -23.442 1.00 91.75 425 TYR A N 1
ATOM 3367 C CA . TYR A 1 425 ? 13.433 -5.558 -22.072 1.00 91.75 425 TYR A CA 1
ATOM 3368 C C . TYR A 1 425 ? 14.349 -6.777 -22.012 1.00 91.75 425 TYR A C 1
ATOM 3370 O O . TYR A 1 425 ? 14.237 -7.709 -22.812 1.00 91.75 425 TYR A O 1
ATOM 3378 N N . GLU A 1 426 ? 15.248 -6.784 -21.028 1.00 90.94 426 GLU A N 1
ATOM 3379 C CA . GLU A 1 426 ? 16.270 -7.832 -20.860 1.00 90.94 426 GLU A CA 1
ATOM 3380 C C . GLU A 1 426 ? 17.269 -7.949 -22.031 1.00 90.94 426 GLU A C 1
ATOM 3382 O O . GLU A 1 426 ? 18.165 -8.793 -21.984 1.00 90.94 426 GLU A O 1
ATOM 3387 N N . SER A 1 427 ? 17.153 -7.098 -23.056 1.00 90.94 427 SER A N 1
ATOM 3388 C CA . SER A 1 427 ? 17.925 -7.157 -24.299 1.00 90.94 427 SER A CA 1
ATOM 3389 C C . SER A 1 427 ? 18.429 -5.757 -24.678 1.00 90.94 427 SER A C 1
ATOM 3391 O O . SER A 1 427 ? 17.888 -5.124 -25.589 1.00 90.94 427 SER A O 1
ATOM 3393 N N . PRO A 1 428 ? 19.459 -5.236 -23.978 1.00 89.50 428 PRO A N 1
ATOM 3394 C CA . PRO A 1 428 ? 20.102 -3.992 -24.383 1.00 89.50 428 PRO A CA 1
ATOM 3395 C C . PRO A 1 428 ? 20.771 -4.165 -25.749 1.00 89.50 428 PRO A C 1
ATOM 3397 O O . PRO A 1 428 ? 21.132 -5.279 -26.135 1.00 89.50 428 PRO A O 1
ATOM 3400 N N . SER A 1 429 ? 21.019 -3.055 -26.440 1.00 93.00 429 SER A N 1
ATOM 3401 C CA . SER A 1 429 ? 21.765 -3.076 -27.690 1.00 93.00 429 SER A CA 1
ATOM 3402 C C . SER A 1 429 ? 23.153 -3.693 -27.485 1.00 93.00 429 SER A C 1
ATOM 3404 O O . SER A 1 429 ? 23.787 -3.594 -26.414 1.00 93.00 429 SER A O 1
ATOM 3406 N N . ASP A 1 430 ? 23.677 -4.260 -28.569 1.00 91.56 430 ASP A N 1
ATOM 3407 C CA . ASP A 1 430 ? 25.115 -4.442 -28.697 1.00 91.56 430 ASP A CA 1
ATOM 3408 C C . ASP A 1 430 ? 25.826 -3.096 -28.507 1.00 91.56 430 ASP A C 1
ATOM 3410 O O . ASP A 1 430 ? 25.236 -2.023 -28.660 1.00 91.56 430 ASP A O 1
ATOM 3414 N N . SER A 1 431 ? 27.102 -3.144 -28.124 1.00 93.25 431 SER A N 1
ATOM 3415 C CA . SER A 1 431 ? 27.894 -1.927 -27.956 1.00 93.25 431 SER A CA 1
ATOM 3416 C C . SER A 1 431 ? 28.081 -1.248 -29.312 1.00 93.25 431 SER A C 1
ATOM 3418 O O . SER A 1 431 ? 28.928 -1.673 -30.096 1.00 93.25 431 SER A O 1
ATOM 3420 N N . LEU A 1 432 ? 27.333 -0.174 -29.558 1.00 96.31 432 LEU A N 1
ATOM 3421 C CA . LEU A 1 432 ? 27.410 0.611 -30.786 1.00 96.31 432 LEU A CA 1
ATOM 3422 C C . LEU A 1 432 ? 28.656 1.496 -30.765 1.00 96.31 432 LEU A C 1
ATOM 3424 O O . LEU A 1 432 ? 29.024 2.074 -29.744 1.00 96.31 432 LEU A O 1
ATOM 3428 N N . LEU A 1 433 ? 29.362 1.558 -31.880 1.00 96.88 433 LEU A N 1
ATOM 3429 C CA . LEU A 1 433 ? 30.716 2.087 -31.933 1.00 96.88 433 LEU A CA 1
ATOM 3430 C C . LEU A 1 433 ? 30.776 3.239 -32.941 1.00 96.88 433 LEU A C 1
ATOM 3432 O O . LEU A 1 433 ? 30.369 3.058 -34.079 1.00 96.88 433 LEU A O 1
ATOM 3436 N N . PHE A 1 434 ? 31.287 4.405 -32.552 1.00 97.50 434 PHE A N 1
ATOM 3437 C CA . PHE A 1 434 ? 31.536 5.516 -33.474 1.00 97.50 434 PHE A CA 1
ATOM 3438 C C . PHE A 1 434 ? 33.007 5.930 -33.479 1.00 97.50 434 PHE A C 1
ATOM 3440 O O . PHE A 1 434 ? 33.564 6.278 -32.439 1.00 97.50 434 PHE A O 1
ATOM 3447 N N . GLY A 1 435 ? 33.626 5.898 -34.654 1.00 97.00 435 GLY A N 1
ATOM 3448 C CA . GLY A 1 435 ? 34.980 6.393 -34.881 1.00 97.00 435 GLY A CA 1
ATOM 3449 C C . GLY A 1 435 ? 34.902 7.778 -35.497 1.00 97.00 435 GLY A C 1
ATOM 3450 O O . GLY A 1 435 ? 34.194 7.960 -36.487 1.00 97.00 435 GLY A O 1
ATOM 3451 N N . VAL A 1 436 ? 35.591 8.749 -34.903 1.00 97.06 436 VAL A N 1
ATOM 3452 C CA . VAL A 1 436 ? 35.636 10.122 -35.415 1.00 97.06 436 VAL A CA 1
ATOM 3453 C C . VAL A 1 436 ? 37.085 10.538 -35.603 1.00 97.06 436 VAL A C 1
ATOM 3455 O O . VAL A 1 436 ? 37.870 10.494 -34.658 1.00 97.06 436 VAL A O 1
ATOM 3458 N N . GLN A 1 437 ? 37.426 10.952 -36.818 1.00 95.75 437 GLN A N 1
ATOM 3459 C CA . GLN A 1 437 ? 38.695 11.582 -37.145 1.00 95.75 437 GLN A CA 1
ATOM 3460 C C . GLN A 1 437 ? 38.520 13.099 -37.132 1.00 95.75 437 GLN A C 1
ATOM 3462 O O . GLN A 1 437 ? 37.848 13.666 -37.994 1.00 95.75 437 GLN A O 1
ATOM 3467 N N . ASP A 1 438 ? 39.161 13.757 -36.171 1.00 92.94 438 ASP A N 1
ATOM 3468 C CA . ASP A 1 438 ? 39.097 15.205 -35.992 1.00 92.94 438 ASP A CA 1
ATOM 3469 C C . ASP A 1 438 ? 40.514 15.799 -35.939 1.00 92.94 438 ASP A C 1
ATOM 3471 O O . ASP A 1 438 ? 41.240 15.685 -34.946 1.00 92.94 438 ASP A O 1
ATOM 3475 N N . ASN A 1 439 ? 40.932 16.406 -37.052 1.00 80.50 439 ASN A N 1
ATOM 3476 C CA . ASN A 1 439 ? 42.317 16.834 -37.266 1.00 80.50 439 ASN A CA 1
ATOM 3477 C C . ASN A 1 439 ? 42.680 18.149 -36.551 1.00 80.50 439 ASN A C 1
ATOM 3479 O O . ASN A 1 439 ? 43.867 18.443 -36.414 1.00 80.50 439 ASN A O 1
ATOM 3483 N N . GLN A 1 440 ? 41.712 18.926 -36.043 1.00 66.19 440 GLN A N 1
ATOM 3484 C CA . GLN A 1 440 ? 42.015 20.192 -35.354 1.00 66.19 440 GLN A CA 1
ATOM 3485 C C . GLN A 1 440 ? 42.592 20.005 -33.940 1.00 66.19 440 GLN A C 1
ATOM 3487 O O . GLN A 1 440 ? 43.176 20.933 -33.377 1.00 66.19 440 GLN A O 1
ATOM 3492 N N . GLN A 1 441 ? 42.534 18.795 -33.372 1.00 54.88 441 GLN A N 1
ATOM 3493 C CA . GLN A 1 441 ? 43.195 18.508 -32.094 1.00 54.88 441 GLN A CA 1
ATOM 3494 C C . GLN A 1 441 ? 44.730 18.412 -32.183 1.00 54.88 441 GLN A C 1
ATOM 3496 O O . GLN A 1 441 ? 45.380 18.338 -31.140 1.00 54.88 441 GLN A O 1
ATOM 3501 N N . GLN A 1 442 ? 45.338 18.448 -33.378 1.00 47.66 442 GLN A N 1
ATOM 3502 C CA . GLN A 1 442 ? 46.804 18.494 -33.499 1.00 47.66 442 GLN A CA 1
ATOM 3503 C C . GLN A 1 442 ? 47.409 19.883 -33.219 1.00 47.66 442 GLN A C 1
ATOM 3505 O O . GLN A 1 442 ? 48.586 19.946 -32.870 1.00 47.66 442 GLN A O 1
ATOM 3510 N N . ASP A 1 443 ? 46.623 20.967 -33.255 1.00 39.97 443 ASP A N 1
ATOM 3511 C CA . ASP A 1 443 ? 47.160 22.339 -33.182 1.00 39.97 443 ASP A CA 1
ATOM 3512 C C . ASP A 1 443 ? 47.045 23.024 -31.805 1.00 39.97 443 ASP A C 1
ATOM 3514 O O . ASP A 1 443 ? 47.565 24.122 -31.608 1.00 39.97 443 ASP A O 1
ATOM 3518 N N . SER A 1 444 ? 46.429 22.392 -30.800 1.00 36.16 444 SER A N 1
ATOM 3519 C CA . SER A 1 444 ? 46.185 23.045 -29.495 1.00 36.16 444 SER A CA 1
ATOM 3520 C C . SER A 1 444 ? 47.250 22.792 -28.414 1.00 36.16 444 SER A C 1
ATOM 3522 O O . SER A 1 444 ? 47.062 23.201 -27.270 1.00 36.16 444 SER A O 1
ATOM 3524 N N . GLN A 1 445 ? 48.384 22.152 -28.733 1.00 34.50 445 GLN A N 1
ATOM 3525 C CA . GLN A 1 445 ? 49.480 21.922 -27.767 1.00 34.50 445 GLN A CA 1
ATOM 3526 C C . GLN A 1 445 ? 50.700 22.845 -27.915 1.00 34.50 445 GLN A C 1
ATOM 3528 O O . GLN A 1 445 ? 51.717 22.631 -27.255 1.00 34.50 445 GLN A O 1
ATOM 3533 N N . SER A 1 446 ? 50.612 23.919 -28.697 1.00 34.19 446 SER A N 1
ATOM 3534 C CA . SER A 1 446 ? 51.691 24.908 -28.774 1.00 34.19 446 SER A CA 1
ATOM 3535 C C . SER A 1 446 ? 51.159 26.331 -28.760 1.00 34.19 446 SER A C 1
ATOM 3537 O O . SER A 1 446 ? 50.978 26.920 -29.821 1.00 34.19 446 SER A O 1
ATOM 3539 N N . SER A 1 447 ? 50.932 26.877 -27.560 1.00 28.97 447 SER A N 1
ATOM 3540 C CA . SER A 1 447 ? 51.237 28.273 -27.190 1.00 28.97 447 SER A CA 1
ATOM 3541 C C . SER A 1 447 ? 50.885 28.522 -25.719 1.00 28.97 447 SER A C 1
ATOM 3543 O O . SER A 1 447 ? 49.770 28.905 -25.378 1.00 28.97 447 SER A O 1
ATOM 3545 N N . GLU A 1 448 ? 51.865 28.323 -24.838 1.00 31.58 448 GLU A N 1
ATOM 3546 C CA . GLU A 1 448 ? 51.923 29.054 -23.570 1.00 31.58 448 GLU A CA 1
ATOM 3547 C C . GLU A 1 448 ? 52.340 30.518 -23.824 1.00 31.58 448 GLU A C 1
ATOM 3549 O O . GLU A 1 448 ? 53.059 30.807 -24.781 1.00 31.58 448 GLU A O 1
ATOM 3554 N N . ASN A 1 449 ? 51.963 31.392 -22.881 1.00 27.08 449 ASN A N 1
ATOM 3555 C CA . ASN A 1 449 ? 52.285 32.821 -22.708 1.00 27.08 449 ASN A CA 1
ATOM 3556 C C . ASN A 1 449 ? 51.342 33.854 -23.351 1.00 27.08 449 ASN A C 1
ATOM 3558 O O . ASN A 1 449 ? 51.576 34.347 -24.449 1.00 27.08 449 ASN A O 1
ATOM 3562 N N . ASN A 1 450 ? 50.399 34.365 -22.553 1.00 27.30 450 ASN A N 1
ATOM 3563 C CA . ASN A 1 450 ? 50.632 35.650 -21.878 1.00 27.30 450 ASN A CA 1
ATOM 3564 C C . ASN A 1 450 ? 49.578 35.946 -20.800 1.00 27.30 450 ASN A C 1
ATOM 3566 O O . ASN A 1 450 ? 48.375 35.941 -21.044 1.00 27.30 450 ASN A O 1
ATOM 3570 N N . GLN A 1 451 ? 50.067 36.263 -19.601 1.00 28.39 451 GLN A N 1
ATOM 3571 C CA . GLN A 1 451 ? 49.322 36.965 -18.558 1.00 28.39 451 GLN A CA 1
ATOM 3572 C C . GLN A 1 451 ? 48.973 38.378 -19.041 1.00 28.39 451 GLN A C 1
ATOM 3574 O O . GLN A 1 451 ? 49.853 39.048 -19.571 1.00 28.39 451 GLN A O 1
ATOM 3579 N N . THR A 1 452 ? 47.761 38.882 -18.782 1.00 24.80 452 THR A N 1
ATOM 3580 C CA . THR A 1 452 ? 47.500 39.927 -17.763 1.00 24.80 452 THR A CA 1
ATOM 3581 C C . THR A 1 452 ? 46.040 40.415 -17.739 1.00 24.80 452 THR A C 1
ATOM 3583 O O . THR A 1 452 ? 45.433 40.662 -18.771 1.00 24.80 452 THR A O 1
ATOM 3586 N N . GLN A 1 453 ? 45.587 40.657 -16.499 1.00 26.48 453 GLN A N 1
ATOM 3587 C CA . GLN A 1 453 ? 44.701 41.736 -16.024 1.00 26.48 453 GLN A CA 1
ATOM 3588 C C . GLN A 1 453 ? 43.164 41.624 -16.135 1.00 26.48 453 GLN A C 1
ATOM 3590 O O . GLN A 1 453 ? 42.555 41.802 -17.182 1.00 26.48 453 GLN A O 1
ATOM 3595 N N . GLN A 1 454 ? 42.555 41.471 -14.946 1.00 25.78 454 GLN A N 1
ATOM 3596 C CA . GLN A 1 454 ? 41.230 41.989 -14.562 1.00 25.78 454 GLN A CA 1
ATOM 3597 C C . GLN A 1 454 ? 41.105 43.506 -14.814 1.00 25.78 454 GLN A C 1
ATOM 3599 O O . GLN A 1 454 ? 42.114 44.217 -14.793 1.00 25.78 454 GLN A O 1
ATOM 3604 N N . PRO A 1 455 ? 39.866 44.026 -14.911 1.00 27.62 455 PRO A N 1
ATOM 3605 C CA . PRO A 1 455 ? 39.294 44.730 -13.753 1.00 27.62 455 PRO A CA 1
ATOM 3606 C C . PRO A 1 455 ? 37.811 44.425 -13.455 1.00 27.62 455 PRO A C 1
ATOM 3608 O O . PRO A 1 455 ? 37.009 44.122 -14.333 1.00 27.62 455 PRO A O 1
ATOM 3611 N N . GLN A 1 456 ? 37.481 44.565 -12.168 1.00 26.03 456 GLN A N 1
ATOM 3612 C CA . GLN A 1 456 ? 36.143 44.641 -11.568 1.00 26.03 456 GLN A CA 1
ATOM 3613 C C . GLN A 1 456 ? 35.363 45.887 -12.031 1.00 26.03 456 GLN A C 1
ATOM 3615 O O . GLN A 1 456 ? 35.987 46.926 -12.233 1.00 26.03 456 GLN A O 1
ATOM 3620 N N . ALA A 1 457 ? 34.022 45.824 -12.040 1.00 25.45 457 ALA A N 1
ATOM 3621 C CA . ALA A 1 457 ? 33.128 46.787 -11.364 1.00 25.45 457 ALA A CA 1
ATOM 3622 C C . ALA A 1 457 ? 31.636 46.500 -11.641 1.00 25.45 457 ALA A C 1
ATOM 3624 O O . ALA A 1 457 ? 31.267 46.261 -12.787 1.00 25.45 457 ALA A O 1
ATOM 3625 N N . GLY A 1 458 ? 30.793 46.674 -10.611 1.00 24.52 458 GLY A N 1
ATOM 3626 C CA . GLY A 1 458 ? 29.501 47.358 -10.765 1.00 24.52 458 GLY A CA 1
ATOM 3627 C C . GLY A 1 458 ? 28.234 46.609 -10.344 1.00 24.52 458 GLY A C 1
ATOM 3628 O O . GLY A 1 458 ? 27.554 46.057 -11.199 1.00 24.52 458 GLY A O 1
ATOM 3629 N N . ASP A 1 459 ? 27.883 46.696 -9.056 1.00 25.97 459 ASP A N 1
ATOM 3630 C CA . ASP A 1 459 ? 26.497 46.636 -8.553 1.00 25.97 459 ASP A CA 1
ATOM 3631 C C . ASP A 1 459 ? 25.601 47.650 -9.273 1.00 25.97 459 ASP A C 1
ATOM 3633 O O . ASP A 1 459 ? 26.046 48.784 -9.452 1.00 25.97 459 ASP A O 1
ATOM 3637 N N . GLN A 1 460 ? 24.333 47.297 -9.530 1.00 27.89 460 GLN A N 1
ATOM 3638 C CA . GLN A 1 460 ? 23.177 48.173 -9.271 1.00 27.89 460 GLN A CA 1
ATOM 3639 C C . GLN A 1 460 ? 21.901 47.347 -9.033 1.00 27.89 460 GLN A C 1
ATOM 3641 O O . GLN A 1 460 ? 21.415 46.651 -9.924 1.00 27.89 460 GLN A O 1
ATOM 3646 N N . ASP A 1 461 ? 21.358 47.503 -7.825 1.00 25.81 461 ASP A N 1
ATOM 3647 C CA . ASP A 1 461 ? 19.975 47.225 -7.444 1.00 25.81 461 ASP A CA 1
ATOM 3648 C C . ASP A 1 461 ? 18.973 47.946 -8.358 1.00 25.81 461 ASP A C 1
ATOM 3650 O O . ASP A 1 461 ? 19.183 49.101 -8.742 1.00 25.81 461 ASP A O 1
ATOM 3654 N N . ASN A 1 462 ? 17.811 47.327 -8.584 1.00 27.50 462 ASN A N 1
ATOM 3655 C CA . ASN A 1 462 ? 16.567 48.081 -8.500 1.00 27.50 462 ASN A CA 1
ATOM 3656 C C . ASN A 1 462 ? 15.389 47.192 -8.113 1.00 27.50 462 ASN A C 1
ATOM 3658 O O . ASN A 1 462 ? 15.152 46.120 -8.665 1.00 27.50 462 ASN A O 1
ATOM 3662 N N . ASP A 1 463 ? 14.685 47.712 -7.128 1.00 25.55 463 ASP A N 1
ATOM 3663 C CA . ASP A 1 463 ? 13.663 47.094 -6.316 1.00 25.55 463 ASP A CA 1
ATOM 3664 C C . ASP A 1 463 ? 12.267 47.543 -6.795 1.00 25.55 463 ASP A C 1
ATOM 3666 O O . ASP A 1 463 ? 12.136 48.546 -7.500 1.00 25.55 463 ASP A O 1
ATOM 3670 N N . GLN A 1 464 ? 11.248 46.842 -6.287 1.00 27.55 464 GLN A N 1
ATOM 3671 C CA . GLN A 1 464 ? 9.860 47.282 -6.063 1.00 27.55 464 GLN A CA 1
ATOM 3672 C C . GLN A 1 464 ? 8.705 46.907 -7.031 1.00 27.55 464 GLN A C 1
ATOM 3674 O O . GLN A 1 464 ? 8.502 47.507 -8.082 1.00 27.55 464 GLN A O 1
ATOM 3679 N N . ASN A 1 465 ? 7.813 46.079 -6.440 1.00 24.53 465 ASN A N 1
ATOM 3680 C CA . ASN A 1 465 ? 6.357 46.279 -6.240 1.00 24.53 465 ASN A CA 1
ATOM 3681 C C . ASN A 1 465 ? 5.400 46.056 -7.433 1.00 24.53 465 ASN A C 1
ATOM 3683 O O . ASN A 1 465 ? 5.650 46.514 -8.534 1.00 24.53 465 ASN A O 1
ATOM 3687 N N . THR A 1 466 ? 4.205 45.461 -7.314 1.00 24.39 466 THR A N 1
ATOM 3688 C CA . THR A 1 466 ? 3.372 44.990 -6.186 1.00 24.39 466 THR A CA 1
ATOM 3689 C C . THR A 1 466 ? 2.240 44.121 -6.773 1.00 24.39 466 THR A C 1
ATOM 3691 O O . THR A 1 466 ? 1.937 44.240 -7.957 1.00 24.39 466 THR A O 1
ATOM 3694 N N . GLN A 1 467 ? 1.531 43.423 -5.883 1.00 24.27 467 GLN A N 1
ATOM 3695 C CA . GLN A 1 467 ? 0.064 43.309 -5.784 1.00 24.27 467 GLN A CA 1
ATOM 3696 C C . GLN A 1 467 ? -0.580 41.924 -5.937 1.00 24.27 467 GLN A C 1
ATOM 3698 O O . GLN A 1 467 ? -0.683 41.330 -7.006 1.00 24.27 467 GLN A O 1
ATOM 3703 N N . GLU A 1 468 ? -1.071 41.507 -4.771 1.00 23.16 468 GLU A N 1
ATOM 3704 C CA . GLU A 1 468 ? -2.039 40.473 -4.447 1.00 23.16 468 GLU A CA 1
ATOM 3705 C C . GLU A 1 468 ? -3.342 40.604 -5.245 1.00 23.16 468 GLU A C 1
ATOM 3707 O O . GLU A 1 468 ? -3.83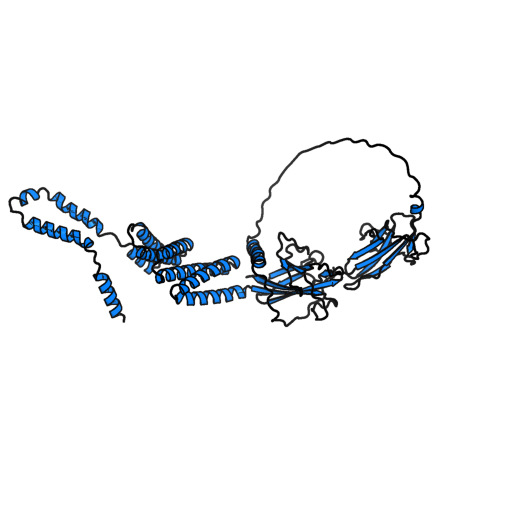6 41.702 -5.508 1.00 23.16 468 GLU A O 1
ATOM 3712 N N . SER A 1 469 ? -3.970 39.462 -5.512 1.00 23.88 469 SER A N 1
ATOM 3713 C CA . SER A 1 469 ? -5.429 39.360 -5.484 1.00 23.88 469 SER A CA 1
ATOM 3714 C C . SER A 1 469 ? -5.839 37.968 -5.004 1.00 23.88 469 SER A C 1
ATOM 3716 O O . SER A 1 469 ? -5.400 36.945 -5.525 1.00 23.88 469 SER A O 1
ATOM 3718 N N . GLU A 1 470 ? -6.647 37.976 -3.947 1.00 24.22 470 GLU A N 1
ATOM 3719 C CA . GLU A 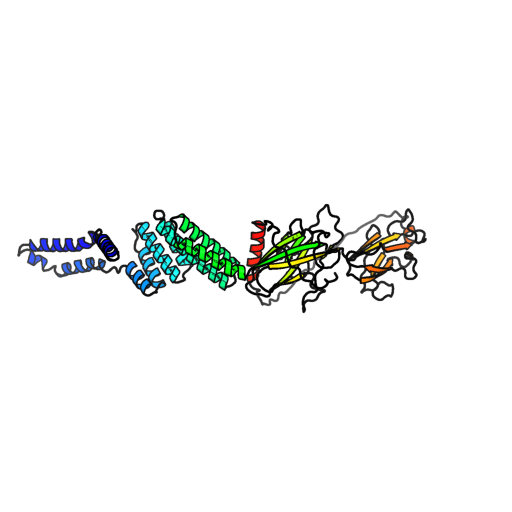1 470 ? -7.332 36.840 -3.342 1.00 24.22 470 GLU A CA 1
ATOM 3720 C C . GLU A 1 470 ? -8.344 36.221 -4.318 1.00 24.22 470 GLU A C 1
ATOM 3722 O O . GLU A 1 470 ? -9.089 36.935 -4.990 1.00 24.22 470 GLU A O 1
ATOM 3727 N N . SER A 1 471 ? -8.452 34.891 -4.324 1.00 23.20 471 SER A N 1
ATOM 3728 C CA . SER A 1 471 ? -9.729 34.224 -4.593 1.00 23.20 471 SER A CA 1
ATOM 3729 C C . SER A 1 471 ? -9.807 32.884 -3.859 1.00 23.20 471 SER A C 1
ATOM 3731 O O . SER A 1 471 ? -8.839 32.135 -3.756 1.00 23.20 471 SER A O 1
ATOM 3733 N N . SER A 1 472 ? -10.977 32.697 -3.264 1.00 25.31 472 SER A N 1
ATOM 3734 C CA . SER A 1 472 ? -11.492 31.614 -2.433 1.00 25.31 472 SER A CA 1
ATOM 3735 C C . SER A 1 472 ? -11.855 30.344 -3.214 1.00 25.31 472 SER A C 1
ATOM 3737 O O . SER A 1 472 ? -12.000 30.418 -4.428 1.00 25.31 472 SER A O 1
ATOM 3739 N N . GLU A 1 473 ? -12.163 29.274 -2.458 1.00 23.30 473 GLU A N 1
ATOM 3740 C CA . GLU A 1 473 ? -12.677 27.935 -2.854 1.00 23.30 473 GLU A CA 1
ATOM 3741 C C . GLU A 1 473 ? -11.542 26.905 -3.051 1.00 23.30 473 GLU A C 1
ATOM 3743 O O . GLU A 1 473 ? -10.549 27.188 -3.700 1.00 23.30 473 GLU A O 1
ATOM 3748 N N . ASP A 1 474 ? -11.530 25.692 -2.497 1.00 25.31 474 ASP A N 1
ATOM 3749 C CA . ASP A 1 474 ? -12.517 24.879 -1.785 1.00 25.31 474 ASP A CA 1
ATOM 3750 C C . ASP A 1 474 ? -11.732 23.854 -0.928 1.00 25.31 474 ASP A C 1
ATOM 3752 O O . ASP A 1 474 ? -10.674 23.372 -1.339 1.00 25.31 474 ASP A O 1
ATOM 3756 N N . ALA A 1 475 ? -12.197 23.535 0.282 1.00 26.48 475 ALA A N 1
ATOM 3757 C CA . ALA A 1 475 ? -11.481 22.656 1.216 1.00 26.48 475 ALA A CA 1
ATOM 3758 C C . ALA A 1 475 ? -11.644 21.163 0.853 1.00 26.48 475 ALA A C 1
ATOM 3760 O O . ALA A 1 475 ? -12.779 20.681 0.820 1.00 26.48 475 ALA A O 1
ATOM 3761 N N . PRO A 1 476 ? -10.561 20.376 0.678 1.00 29.12 476 PRO A N 1
ATOM 3762 C CA . PRO A 1 476 ? -10.677 18.931 0.566 1.00 29.12 476 PRO A CA 1
ATOM 3763 C C . PRO A 1 476 ? -10.644 18.282 1.961 1.00 29.12 476 PRO A C 1
ATOM 3765 O O . PRO A 1 476 ? -9.631 18.285 2.654 1.00 29.12 476 PRO A O 1
ATOM 3768 N N . THR A 1 477 ? -11.802 17.747 2.352 1.00 30.69 477 THR A N 1
ATOM 3769 C CA . THR A 1 477 ? -12.045 16.584 3.231 1.00 30.69 477 THR A CA 1
ATOM 3770 C C . THR A 1 477 ? -10.891 16.097 4.126 1.00 30.69 477 THR A C 1
ATOM 3772 O O . THR A 1 477 ? -9.977 15.401 3.684 1.00 30.69 477 THR A O 1
ATOM 3775 N N . GLU A 1 478 ? -11.047 16.317 5.438 1.00 31.19 478 GLU A N 1
ATOM 3776 C CA . GLU A 1 478 ? -10.250 15.777 6.560 1.00 31.19 478 GLU A CA 1
ATOM 3777 C C . GLU A 1 478 ? -10.174 14.227 6.639 1.00 31.19 478 GLU A C 1
ATOM 3779 O O . GLU A 1 478 ? -9.526 13.684 7.535 1.00 31.19 478 GLU A O 1
ATOM 3784 N N . GLU A 1 479 ? -10.783 13.483 5.709 1.00 38.62 479 GLU A N 1
ATOM 3785 C CA . GLU A 1 479 ? -10.819 12.010 5.703 1.00 38.62 479 GLU A CA 1
ATOM 3786 C C . GLU A 1 479 ? -9.459 11.345 5.410 1.00 38.62 479 GLU A C 1
ATOM 3788 O O . GLU A 1 479 ? -9.238 10.198 5.802 1.00 38.62 479 GLU A O 1
ATOM 3793 N N . VAL A 1 480 ? -8.505 12.053 4.793 1.00 36.34 480 VAL A N 1
ATOM 3794 C CA . VAL A 1 480 ? -7.215 11.470 4.361 1.00 36.34 480 VAL A CA 1
ATOM 3795 C C . VAL A 1 480 ? -6.121 11.540 5.441 1.00 36.34 480 VAL A C 1
ATOM 3797 O O . VAL A 1 480 ? -5.248 10.671 5.492 1.00 36.34 480 VAL A O 1
ATOM 3800 N N . ASN A 1 481 ? -6.178 12.503 6.366 1.00 36.41 481 ASN A N 1
ATOM 3801 C CA . ASN A 1 481 ? -5.085 12.735 7.326 1.00 36.41 481 ASN A CA 1
ATOM 3802 C C . ASN A 1 481 ? -5.077 11.771 8.521 1.00 36.41 481 ASN A C 1
ATOM 3804 O O . ASN A 1 481 ? -4.025 11.484 9.086 1.00 36.41 481 ASN A O 1
ATOM 3808 N N . ALA A 1 482 ? -6.221 11.193 8.881 1.00 35.81 482 ALA A N 1
ATOM 3809 C CA . ALA A 1 482 ? -6.274 10.207 9.953 1.00 35.81 482 ALA A CA 1
ATOM 3810 C C . ALA A 1 482 ? -5.632 8.868 9.518 1.00 35.81 482 ALA A C 1
ATOM 3812 O O . ALA A 1 482 ? -4.803 8.297 10.226 1.00 35.81 482 ALA A O 1
ATOM 3813 N N . LEU A 1 483 ? -5.950 8.361 8.324 1.00 36.72 483 LEU A N 1
ATOM 3814 C CA . LEU A 1 483 ? -5.351 7.115 7.822 1.00 36.72 483 LEU A CA 1
ATOM 3815 C C . LEU A 1 483 ? -3.822 7.242 7.647 1.00 36.72 483 LEU A C 1
ATOM 3817 O O . LEU A 1 483 ? -3.086 6.292 7.910 1.00 36.72 483 LEU A O 1
ATOM 3821 N N . TYR A 1 484 ? -3.364 8.444 7.289 1.00 36.59 484 TYR A N 1
ATOM 3822 C CA . TYR A 1 484 ? -1.962 8.815 7.108 1.00 36.59 484 TYR A CA 1
ATOM 3823 C C . TYR A 1 484 ? -1.128 8.714 8.399 1.00 36.59 484 TYR A C 1
ATOM 3825 O O . TYR A 1 484 ? -0.080 8.070 8.410 1.00 36.59 484 TYR A O 1
ATOM 3833 N N . GLU A 1 485 ? -1.626 9.235 9.525 1.00 40.09 485 GLU A N 1
ATOM 3834 C CA . GLU A 1 485 ? -0.913 9.121 10.807 1.00 40.09 485 GLU A CA 1
ATOM 3835 C C . GLU A 1 485 ? -0.950 7.706 11.405 1.00 40.09 485 GLU A C 1
ATOM 3837 O O . GLU A 1 485 ? -0.067 7.326 12.176 1.00 40.09 485 GLU A O 1
ATOM 3842 N N . ARG A 1 486 ? -1.938 6.884 11.022 1.00 38.31 486 ARG A N 1
ATOM 3843 C CA . ARG A 1 486 ? -2.015 5.477 11.443 1.00 38.31 486 ARG A CA 1
ATOM 3844 C C . ARG A 1 486 ? -0.964 4.610 10.752 1.00 38.31 486 ARG A C 1
ATOM 3846 O O . ARG A 1 486 ? -0.367 3.770 11.415 1.00 38.31 486 ARG A O 1
ATOM 3853 N N . LEU A 1 487 ? -0.706 4.845 9.464 1.00 36.97 487 LEU A N 1
ATOM 3854 C CA . LEU A 1 487 ? 0.386 4.197 8.729 1.00 36.97 487 LEU A CA 1
ATOM 3855 C C . LEU A 1 487 ? 1.754 4.557 9.330 1.00 36.97 487 LEU A C 1
ATOM 3857 O O . LEU A 1 487 ? 2.591 3.673 9.478 1.00 36.97 487 LEU A O 1
ATOM 3861 N N . LEU A 1 488 ? 1.952 5.803 9.778 1.00 38.16 488 LEU A N 1
ATOM 3862 C CA . LEU A 1 488 ? 3.165 6.220 10.497 1.00 38.16 488 LEU A CA 1
ATOM 3863 C C . LEU A 1 488 ? 3.296 5.545 11.881 1.00 38.16 488 LEU A C 1
ATOM 3865 O O . LEU A 1 488 ? 4.345 4.985 12.189 1.00 38.16 488 LEU A O 1
ATOM 3869 N N . GLN A 1 489 ? 2.227 5.500 12.687 1.00 33.88 489 GLN A N 1
ATOM 3870 C CA . GLN A 1 489 ? 2.265 4.904 14.037 1.00 33.88 489 GLN A CA 1
ATOM 3871 C C . GLN A 1 489 ? 2.281 3.360 14.059 1.00 33.88 489 GLN A C 1
ATOM 3873 O O . GLN A 1 489 ? 2.847 2.758 14.977 1.00 33.88 489 GLN A O 1
ATOM 3878 N N . GLU A 1 490 ? 1.675 2.685 13.075 1.00 31.61 490 GLU A N 1
ATOM 3879 C CA . GLU A 1 490 ? 1.713 1.216 12.961 1.00 31.61 490 GLU A CA 1
ATOM 3880 C C . GLU A 1 490 ? 3.036 0.721 12.351 1.00 31.61 490 GLU A C 1
ATOM 3882 O O . GLU A 1 490 ? 3.546 -0.317 12.790 1.00 31.61 490 GLU A O 1
ATOM 3887 N N . MET A 1 491 ? 3.663 1.490 11.446 1.00 32.16 491 MET A N 1
ATOM 3888 C CA . MET A 1 491 ? 5.024 1.205 10.965 1.00 32.16 491 MET A CA 1
ATOM 3889 C C . MET A 1 491 ? 6.086 1.326 12.062 1.00 32.16 491 MET A C 1
ATOM 3891 O O . MET A 1 491 ? 7.013 0.516 12.097 1.00 32.16 491 MET A O 1
ATOM 3895 N N . GLU A 1 492 ? 5.946 2.288 12.976 1.00 30.16 492 GLU A N 1
ATOM 3896 C CA . GLU A 1 492 ? 6.881 2.459 14.093 1.00 30.16 492 GLU A CA 1
ATOM 3897 C C . GLU A 1 492 ? 6.712 1.406 15.197 1.00 30.16 492 GLU A C 1
ATOM 3899 O O . GLU A 1 492 ? 7.641 1.193 15.977 1.00 30.16 492 GLU A O 1
ATOM 3904 N N . SER A 1 493 ? 5.563 0.716 15.278 1.00 28.39 493 SER A N 1
ATOM 3905 C CA . SER A 1 493 ? 5.267 -0.122 16.446 1.00 28.39 493 SER A CA 1
ATOM 3906 C C . SER A 1 493 ? 5.139 -1.627 16.209 1.00 28.39 493 SER A C 1
ATOM 3908 O O . SER A 1 493 ? 5.489 -2.355 17.139 1.00 28.39 493 SER A O 1
ATOM 3910 N N . LYS A 1 494 ? 4.728 -2.157 15.040 1.00 33.00 494 LYS A N 1
ATOM 3911 C CA . LYS A 1 494 ? 4.698 -3.626 14.808 1.00 33.00 494 LYS A CA 1
ATOM 3912 C C . LYS A 1 494 ? 4.805 -4.039 13.330 1.00 33.00 494 LYS A C 1
ATOM 3914 O O . LYS A 1 494 ? 3.865 -4.597 12.773 1.00 33.00 494 LYS A O 1
ATOM 3919 N N . SER A 1 495 ? 5.985 -3.916 12.724 1.00 27.61 495 SER A N 1
ATOM 3920 C CA . SER A 1 495 ? 6.336 -4.754 11.567 1.00 27.61 495 SER A CA 1
ATOM 3921 C C . SER A 1 495 ? 6.847 -6.119 12.053 1.00 27.61 495 SER A C 1
ATOM 3923 O O . SER A 1 495 ? 8.003 -6.296 12.432 1.00 27.61 495 SER A O 1
ATOM 3925 N N . LYS A 1 496 ? 5.966 -7.122 12.067 1.00 29.98 496 LYS A N 1
ATOM 3926 C CA . LYS A 1 496 ? 6.384 -8.528 11.981 1.00 29.98 496 LYS A CA 1
ATOM 3927 C C . LYS A 1 496 ? 5.845 -9.091 10.676 1.00 29.98 496 LYS A C 1
ATOM 3929 O O . LYS A 1 496 ? 4.657 -8.954 10.403 1.00 29.98 496 LYS A O 1
ATOM 3934 N N . ASN A 1 497 ? 6.739 -9.702 9.896 1.00 27.14 497 ASN A N 1
ATOM 3935 C CA . ASN A 1 497 ? 6.396 -10.479 8.708 1.00 27.14 497 ASN A CA 1
ATOM 3936 C C . ASN A 1 497 ? 5.260 -11.452 9.056 1.00 27.14 497 ASN A C 1
ATOM 3938 O O . ASN A 1 497 ? 5.393 -12.231 9.998 1.00 27.14 497 ASN A O 1
ATOM 3942 N N . LEU A 1 498 ? 4.145 -11.372 8.331 1.00 32.22 498 LEU A N 1
ATOM 3943 C CA . LEU A 1 498 ? 3.102 -12.392 8.380 1.00 32.22 498 LEU A CA 1
ATOM 3944 C C . LEU A 1 498 ? 3.627 -13.616 7.617 1.00 32.22 498 LEU A C 1
ATOM 3946 O O . LEU A 1 498 ? 3.947 -13.506 6.435 1.00 32.22 498 LEU A O 1
ATOM 3950 N N . ASP A 1 499 ? 3.762 -14.740 8.321 1.00 32.03 499 ASP A N 1
ATOM 3951 C CA . ASP A 1 499 ? 4.295 -16.002 7.800 1.00 32.03 499 ASP A CA 1
ATOM 3952 C C . ASP A 1 499 ? 3.493 -16.554 6.595 1.00 32.03 499 ASP A C 1
ATOM 3954 O O . ASP A 1 499 ? 2.274 -16.400 6.487 1.00 32.03 499 ASP A O 1
ATOM 3958 N N . ASP A 1 500 ? 4.228 -17.236 5.710 1.00 33.09 500 ASP A N 1
ATOM 3959 C CA . ASP A 1 500 ? 3.979 -17.620 4.305 1.00 33.09 500 ASP A CA 1
ATOM 3960 C C . ASP A 1 500 ? 2.736 -18.490 3.955 1.00 33.09 500 ASP A C 1
ATOM 3962 O O . ASP A 1 500 ? 2.646 -19.028 2.848 1.00 33.09 500 ASP A O 1
ATOM 3966 N N . GLU A 1 501 ? 1.739 -18.683 4.821 1.00 29.23 501 GLU A N 1
ATOM 3967 C CA . GLU A 1 501 ? 0.887 -19.886 4.709 1.00 29.23 501 GLU A CA 1
ATOM 3968 C C . GLU A 1 501 ? -0.403 -19.833 3.859 1.00 29.23 501 GLU A C 1
ATOM 3970 O O . GLU A 1 501 ? -1.182 -20.788 3.875 1.00 29.23 501 GLU A O 1
ATOM 3975 N N . LYS A 1 502 ? -0.660 -18.807 3.037 1.00 29.03 502 LYS A N 1
ATOM 3976 C CA . LYS A 1 502 ? -1.840 -18.827 2.135 1.00 29.03 502 LYS A CA 1
ATOM 3977 C C . LYS A 1 502 ? -1.542 -18.332 0.723 1.00 29.03 502 LYS A C 1
ATOM 3979 O O . LYS A 1 502 ? -1.857 -17.205 0.359 1.00 29.03 502 LYS A O 1
ATOM 3984 N N . GLN A 1 503 ? -1.011 -19.230 -0.106 1.00 31.73 503 GLN A N 1
ATOM 3985 C CA . GLN A 1 503 ? -0.912 -19.055 -1.557 1.00 31.73 503 GLN A CA 1
ATOM 3986 C C . GLN A 1 503 ? -1.777 -20.085 -2.290 1.00 31.73 503 GLN A C 1
ATOM 3988 O O . GLN A 1 503 ? -1.575 -21.286 -2.114 1.00 31.73 503 GLN A O 1
ATOM 3993 N N . ARG A 1 504 ? -2.692 -19.617 -3.154 1.00 29.25 504 ARG A N 1
ATOM 3994 C CA . ARG A 1 504 ? -3.011 -20.202 -4.477 1.00 29.25 504 ARG A CA 1
ATOM 3995 C C . ARG A 1 504 ? -4.173 -19.468 -5.150 1.00 29.25 504 ARG A C 1
ATOM 3997 O O . ARG A 1 504 ? -5.298 -19.547 -4.673 1.00 29.25 504 ARG A O 1
ATOM 4004 N N . ALA A 1 505 ? -3.866 -18.843 -6.288 1.00 27.09 505 ALA A N 1
ATOM 4005 C CA . ALA A 1 505 ? -4.607 -18.846 -7.559 1.00 27.09 505 ALA A CA 1
ATOM 4006 C C . ALA A 1 505 ? -4.261 -17.554 -8.317 1.00 27.09 505 ALA A C 1
ATOM 4008 O O . ALA A 1 505 ? -4.824 -16.500 -8.037 1.00 27.09 505 ALA A O 1
ATOM 4009 N N . ILE A 1 506 ? -3.314 -17.632 -9.255 1.00 35.12 506 ILE A N 1
ATOM 4010 C CA . ILE A 1 506 ? -2.969 -16.516 -10.143 1.00 35.12 506 ILE A CA 1
ATOM 4011 C C . ILE A 1 506 ? -3.605 -16.823 -11.497 1.00 35.12 506 ILE A C 1
ATOM 4013 O O . ILE A 1 506 ? -3.254 -17.805 -12.150 1.00 35.12 506 ILE A O 1
ATOM 4017 N N . GLY A 1 507 ? -4.611 -16.026 -11.851 1.00 29.52 507 GLY A N 1
ATOM 4018 C CA . GLY A 1 507 ? -5.190 -15.988 -13.187 1.00 29.52 507 GLY A CA 1
ATOM 4019 C C . GLY A 1 507 ? -4.330 -15.142 -14.124 1.00 29.52 507 GLY A C 1
ATOM 4020 O O . GLY A 1 507 ? -3.598 -14.260 -13.687 1.00 29.52 507 GLY A O 1
ATOM 4021 N N . THR A 1 508 ? -4.430 -15.433 -15.415 1.00 27.28 508 THR A N 1
ATOM 4022 C CA . THR A 1 508 ? -3.723 -14.766 -16.515 1.00 27.28 508 THR A CA 1
ATOM 4023 C C . THR A 1 508 ? -4.117 -13.291 -16.652 1.00 27.28 508 THR A C 1
ATOM 4025 O O . THR A 1 508 ? -5.309 -12.982 -16.711 1.00 27.28 508 THR A O 1
ATOM 4028 N N . ILE A 1 509 ? -3.122 -12.404 -16.747 1.00 36.28 509 ILE A N 1
ATOM 4029 C CA . ILE A 1 509 ? -3.252 -10.943 -16.907 1.00 36.28 509 ILE A CA 1
ATOM 4030 C C . ILE A 1 509 ? -2.578 -10.529 -18.239 1.00 36.28 509 ILE A C 1
ATOM 4032 O O . ILE A 1 509 ? -1.654 -11.219 -18.673 1.00 36.28 509 ILE A O 1
ATOM 4036 N N . PRO A 1 510 ? -3.040 -9.469 -18.936 1.00 33.28 510 PRO A N 1
ATOM 4037 C CA . PRO A 1 510 ? -2.468 -9.032 -20.214 1.00 33.28 510 PRO A CA 1
ATOM 4038 C C . PRO A 1 510 ? -1.050 -8.456 -20.074 1.00 33.28 510 PRO A C 1
ATOM 4040 O O . PRO A 1 510 ? -0.666 -7.995 -19.002 1.00 33.28 510 PRO A O 1
ATOM 4043 N N . LYS A 1 511 ? -0.307 -8.449 -21.190 1.00 34.81 511 LYS A N 1
ATOM 4044 C CA . LYS A 1 511 ? 1.065 -7.927 -21.313 1.00 34.81 511 LYS A CA 1
ATOM 4045 C C . LYS A 1 511 ? 1.168 -6.466 -20.838 1.00 34.81 511 LYS A C 1
ATOM 4047 O O . LYS A 1 511 ? 0.305 -5.654 -21.174 1.00 34.81 511 LYS A O 1
ATOM 4052 N N . GLY A 1 512 ? 2.198 -6.182 -20.036 1.00 31.05 512 GLY A N 1
ATOM 4053 C CA . GLY A 1 512 ? 2.494 -4.865 -19.456 1.00 31.05 512 GLY A CA 1
ATOM 4054 C C . GLY A 1 512 ? 2.939 -3.816 -20.480 1.00 31.05 512 GLY A C 1
ATOM 4055 O O . GLY A 1 512 ? 3.139 -4.141 -21.648 1.00 31.05 512 GLY A O 1
ATOM 4056 N N . ARG A 1 513 ? 3.035 -2.558 -20.033 1.00 44.09 513 ARG A N 1
ATOM 4057 C CA . ARG A 1 513 ? 3.488 -1.403 -20.815 1.00 44.09 513 ARG A CA 1
ATOM 4058 C C . ARG A 1 513 ? 5.004 -1.312 -20.902 1.00 44.09 513 ARG A C 1
ATOM 4060 O O . ARG A 1 513 ? 5.720 -1.709 -19.989 1.00 44.09 513 ARG A O 1
ATOM 4067 N N . ASP A 1 514 ? 5.385 -0.679 -21.995 1.00 39.00 514 ASP A N 1
ATOM 4068 C CA . ASP A 1 514 ? 6.709 -0.273 -22.423 1.00 39.00 514 ASP A CA 1
ATOM 4069 C C . ASP A 1 514 ? 7.052 1.107 -21.812 1.00 39.00 514 ASP A C 1
ATOM 4071 O O . ASP A 1 514 ? 6.289 2.056 -21.997 1.00 39.00 514 ASP A O 1
ATOM 4075 N N . TYR A 1 515 ? 8.149 1.191 -21.048 1.00 42.34 515 TYR A N 1
ATOM 4076 C CA . TYR A 1 515 ? 8.710 2.395 -20.401 1.00 42.34 515 TYR A CA 1
ATOM 4077 C C . TYR A 1 515 ? 9.951 2.875 -21.133 1.00 42.34 515 TYR A C 1
ATOM 4079 O O . TYR A 1 515 ? 10.788 1.994 -21.446 1.00 42.34 515 TYR A O 1
#

Secondary structure (DSSP, 8-state):
-HHHHHHHHHHHHHS---GGGTHHHHHHHHHHHHHTT--HHHHHHHHTTHHHHTHHHHHHHGGGG---HHHHHHHHHHTT-HHHHHHHHHHHHHH-TT--HHHHHHHHHHHHHHHHHTT-HHHHHHHHHHHHHT-TT-HHHHHHHHHHHHHHHHHHHHHHHHTT-HHHHHHHHHHHHHHHHHHHHHH--HHHHHHHHHHHHHHHHHHHTTEEEEEEEEEE-TTSSS---TTSPB--EEEEE-SSSSSS--TTT--EEE--TTSEEEEEEE-SSSSEEEEEEEEE---TT-----EEE-PPPPPTTS-TTT--SEEEEE-SSEEEEEEEEEEEPPEEEEEEEE-SSSSSS--TT--B--SEEEEE-SSSSSS--TTS-EE---TTSEEEEE--SEEEEEEEEESSTT-EEEES-STT--EEEEEBTTBPPPEEEEEEE-GGGGSTTS-------------------------------THHHHHHHHHHHHHHH---PPPS---------PPPPP-